Protein 7LDG (pdb70)

B-factor: mean 96.72, std 30.03, range [43.51, 181.04]

InterPro domains:
  IPR011989 Armadillo-like helical [G3DSA:1.25.10.10] (91-333)
  IPR016024 Armadillo-type fold [SSF48371] (160-329)
  IPR039584 Heat shock factor 2-binding protein [PTHR15434] (1-333)

Radius of gyration: 28.01 Å; Cα contacts (8 Å, |Δi|>4): 569; chains: 4; bounding box: 86×54×86 Å

GO terms:
  GO:0005694 chromosome (C, IDA)
  GO:0005515 protein binding (F, IPI)
  GO:0006366 transcription by RNA polymerase II (P, TAS)
  GO:0007283 spermatogenesis (P, TAS)
  GO:0005654 nucleoplasm (C, IDA)
  GO:0005829 cytosol (C, HDA)

Solvent-accessible surface area: 25401 Å² total

Structure (mmCIF, N/CA/C/O backbone):
data_7LDG
#
_entry.id   7LDG
#
_cell.length_a   179.889
_cell.length_b   179.889
_cell.length_c   179.186
_cell.angle_alpha   90.000
_cell.angle_beta   90.000
_cell.angle_gamma   120.000
#
_symmetry.space_group_name_H-M   'H 3 2'
#
loop_
_entity.id
_entity.type
_entity.pdbx_description
1 polymer 'Heat shock factor 2-binding protein'
2 polymer 'Breast cancer type 2 susceptibility protein'
3 water water
#
loop_
_atom_site.group_PDB
_atom_site.id
_atom_site.type_symbol
_atom_site.label_atom_id
_atom_site.label_alt_id
_atom_site.label_comp_id
_atom_site.label_asym_id
_atom_site.label_entity_id
_atom_site.label_seq_id
_atom_site.pdbx_PDB_ins_code
_atom_site.Cartn_x
_atom_site.Cartn_y
_atom_site.Cartn_z
_atom_site.occupancy
_atom_site.B_iso_or_equiv
_atom_site.auth_seq_id
_atom_site.auth_comp_id
_atom_site.auth_asym_id
_atom_site.auth_atom_id
_atom_site.pdbx_PDB_model_num
ATOM 1 N N . GLN A 1 24 ? 24.73700 134.33800 100.47300 1.000 149.40000 105 GLN A N 1
ATOM 2 C CA . GLN A 1 24 ? 26.05600 133.77400 100.77000 1.000 159.74000 105 GLN A CA 1
ATOM 3 C C . GLN A 1 24 ? 26.79000 133.42600 99.47900 1.000 162.47000 105 GLN A C 1
ATOM 4 O O . GLN A 1 24 ? 27.98100 133.70300 99.33900 1.000 163.90000 105 GLN A O 1
ATOM 10 N N . LEU A 1 25 ? 26.06100 132.79200 98.55300 1.000 161.87000 106 LEU A N 1
ATOM 11 C CA . LEU A 1 25 ? 26.61200 132.49300 97.23400 1.000 157.72000 106 LEU A CA 1
ATOM 12 C C . LEU A 1 25 ? 27.25900 133.72600 96.61700 1.000 159.96000 106 LEU A C 1
ATOM 13 O O . LEU A 1 25 ? 28.40600 133.67900 96.16400 1.000 165.46000 106 LEU A O 1
ATOM 18 N N . ASN A 1 26 ? 26.53600 134.84800 96.59900 1.000 164.28000 107 ASN A N 1
ATOM 19 C CA . ASN A 1 26 ? 27.06100 136.04900 95.95900 1.000 161.69000 107 ASN A CA 1
ATOM 20 C C . ASN A 1 26 ? 28.30500 136.55200 96.67500 1.000 160.44000 107 ASN A C 1
ATOM 21 O O . ASN A 1 26 ? 29.25400 137.00700 96.02800 1.000 158.87000 107 ASN A O 1
ATOM 26 N N . GLU A 1 27 ? 28.32800 136.46200 98.00900 1.000 163.91000 108 GLU A N 1
ATOM 27 C CA . GLU A 1 27 ? 29.51200 136.87900 98.75500 1.000 163.44000 108 GLU A CA 1
ATOM 28 C C . GLU A 1 27 ? 30.71000 135.99000 98.43700 1.000 163.92000 108 GLU A C 1
ATOM 29 O O . GLU A 1 27 ? 31.84700 136.47200 98.36400 1.000 157.32000 108 GLU A O 1
ATOM 35 N N . ALA A 1 28 ? 30.47600 134.69000 98.24200 1.000 166.83000 109 ALA A N 1
ATOM 36 C CA . ALA A 1 28 ? 31.56900 133.79200 97.88700 1.000 150.68000 109 ALA A CA 1
ATOM 37 C C . ALA A 1 28 ? 32.12400 134.12500 96.50800 1.000 147.72000 109 ALA A C 1
ATOM 38 O O . ALA A 1 28 ? 33.34200 134.24000 96.33000 1.000 152.91000 109 ALA A O 1
ATOM 40 N N . LYS A 1 29 ? 31.24300 134.29100 95.51800 1.000 151.41000 110 LYS A N 1
ATOM 41 C CA . LYS A 1 29 ? 31.70100 134.66100 94.18300 1.000 143.30000 110 LYS A CA 1
ATOM 42 C C . LYS A 1 29 ? 32.41500 136.00600 94.19900 1.000 147.89000 110 LYS A C 1
ATOM 43 O O . LYS A 1 29 ? 33.36800 136.21700 93.44300 1.000 139.44000 110 LYS A O 1
ATOM 49 N N . GLN A 1 30 ? 31.96800 136.92900 95.05600 1.000 160.52000 111 GLN A N 1
ATOM 50 C CA . GLN A 1 30 ? 32.51200 138.28400 95.04400 1.000 153.70000 111 GLN A CA 1
ATOM 51 C C . GLN A 1 30 ? 33.99300 138.29200 95.40100 1.000 152.56000 111 GLN A C 1
ATOM 52 O O . GLN A 1 30 ? 34.81400 138.86200 94.67200 1.000 148.98000 111 GLN A O 1
ATOM 58 N N . GLN A 1 31 ? 34.36000 137.65800 96.51600 1.000 145.01000 112 GLN A N 1
ATOM 59 C CA . GLN A 1 31 ? 35.76200 137.63500 96.91100 1.000 155.85000 112 GLN A CA 1
ATOM 60 C C . GLN A 1 31 ? 36.57200 136.57500 96.17100 1.000 146.08000 112 GLN A C 1
ATOM 61 O O . GLN A 1 31 ? 37.80500 136.60200 96.25000 1.000 140.54000 112 GLN A O 1
ATOM 67 N N . LEU A 1 32 ? 35.91900 135.66200 95.44400 1.000 139.32000 113 LEU A N 1
ATOM 68 C CA . LEU A 1 32 ? 36.64000 134.84100 94.47500 1.000 129.61000 113 LEU A CA 1
ATOM 69 C C . LEU A 1 32 ? 37.20700 135.71400 93.36400 1.000 134.18000 113 LEU A C 1
ATOM 70 O O . LEU A 1 32 ? 38.37700 135.57900 92.98400 1.000 146.77000 113 LEU A O 1
ATOM 75 N N . LEU A 1 33 ? 36.38400 136.62300 92.83200 1.000 137.06000 114 LEU A N 1
ATOM 76 C CA . LEU A 1 33 ? 36.87900 137.60900 91.87700 1.000 135.03000 114 LEU A CA 1
ATOM 77 C C . LEU A 1 33 ? 37.94300 138.49500 92.50900 1.000 126.72000 114 LEU A C 1
ATOM 78 O O . LEU A 1 33 ? 38.93500 138.85200 91.85800 1.000 122.33000 114 LEU A O 1
ATOM 83 N N . GLN A 1 34 ? 37.75000 138.86500 93.77800 1.000 138.61000 115 GLN A N 1
ATOM 84 C CA . GLN A 1 34 ? 38.71300 139.72400 94.45700 1.000 141.26000 115 GLN A CA 1
ATOM 85 C C . GLN A 1 34 ? 40.03500 139.00300 94.69500 1.000 139.35000 115 GLN A C 1
ATOM 86 O O . GLN A 1 34 ? 41.09400 139.64000 94.70300 1.000 134.35000 115 GLN A O 1
ATOM 92 N N . GLN A 1 35 ? 40.00100 137.68000 94.88700 1.000 138.25000 116 GLN A N 1
ATOM 93 C CA . GLN A 1 35 ? 41.24500 136.93400 95.04400 1.000 125.19000 116 GLN A CA 1
ATOM 94 C C . GLN A 1 35 ? 41.98900 136.80400 93.72400 1.000 118.82000 116 GLN A C 1
ATOM 95 O O . GLN A 1 35 ? 43.22300 136.83700 93.70700 1.000 115.38000 116 GLN A O 1
ATOM 101 N N . ALA A 1 36 ? 41.26300 136.65900 92.61400 1.000 109.60000 117 ALA A N 1
ATOM 102 C CA . ALA A 1 36 ? 41.91900 136.50100 91.32200 1.000 103.56000 117 ALA A CA 1
ATOM 103 C C . ALA A 1 36 ? 42.63700 137.77600 90.90200 1.000 102.81000 117 ALA A C 1
ATOM 104 O O . ALA A 1 36 ? 43.76800 137.72100 90.40500 1.000 131.91000 117 ALA A O 1
ATOM 106 N N . GLU A 1 37 ? 42.00100 138.93600 91.09600 1.000 112.40000 118 GLU A N 1
ATOM 107 C CA . GLU A 1 37 ? 42.61700 140.18400 90.65900 1.000 115.91000 118 GLU A CA 1
ATOM 108 C C . GLU A 1 37 ? 43.86500 140.50800 91.47000 1.000 106.98000 118 GLU A C 1
ATOM 109 O O . GLU A 1 37 ? 44.83100 141.05800 90.92600 1.000 98.44000 118 GLU A O 1
ATOM 115 N N . TYR A 1 38 ? 43.86800 140.18100 92.76400 1.000 102.11000 119 TYR A N 1
ATOM 116 C CA . TYR A 1 38 ? 45.09100 140.32100 93.54700 1.000 116.39000 119 TYR A CA 1
ATOM 117 C C . TYR A 1 38 ? 46.16600 139.36800 93.05000 1.000 112.14000 119 TYR A C 1
ATOM 118 O O . TYR A 1 38 ? 47.33600 139.75100 92.92400 1.000 104.85000 119 TYR A O 1
ATOM 127 N N . CYS A 1 39 ? 45.78300 138.12500 92.75200 1.000 104.70000 120 CYS A N 1
ATOM 128 C CA . CYS A 1 39 ? 46.75700 137.12500 92.33600 1.000 92.77000 120 CYS A CA 1
ATOM 129 C C . CYS A 1 39 ? 47.44000 137.53100 91.03600 1.000 93.47000 120 CYS A C 1
ATOM 130 O O . CYS A 1 39 ? 48.67300 137.51000 90.93600 1.000 90.61000 120 CYS A O 1
ATOM 133 N N . THR A 1 40 ? 46.65300 137.91600 90.02700 1.000 84.42000 121 THR A N 1
ATOM 134 C CA . THR A 1 40 ? 47.24900 138.35300 88.77000 1.000 92.58000 121 THR A CA 1
ATOM 135 C C . THR A 1 40 ? 48.04100 139.64200 88.94100 1.000 82.00000 121 THR A C 1
ATOM 136 O O . THR A 1 40 ? 49.00800 139.87200 88.20700 1.000 93.87000 121 THR A O 1
ATOM 140 N N . GLU A 1 41 ? 47.65700 140.49300 89.89500 1.000 95.08000 122 GLU A N 1
ATOM 141 C CA . GLU A 1 41 ? 48.42500 141.71000 90.14300 1.000 97.20000 122 GLU A CA 1
ATOM 142 C C . GLU A 1 41 ? 49.80300 141.38000 90.69900 1.000 89.63000 122 GLU A C 1
ATOM 143 O O . GLU A 1 41 ? 50.81900 141.89400 90.21700 1.000 83.97000 122 GLU A O 1
ATOM 157 N N . GLY A 1 43 ? 51.25200 138.42900 90.46400 1.000 76.82000 124 GLY A N 1
ATOM 158 C CA . GLY A 1 43 ? 51.92600 137.70400 89.40100 1.000 61.46000 124 GLY A CA 1
ATOM 159 C C . GLY A 1 43 ? 52.51300 138.62400 88.35000 1.000 69.99000 124 GLY A C 1
ATOM 160 O O . GLY A 1 43 ? 53.66200 138.45400 87.93600 1.000 79.54000 124 GLY A O 1
ATOM 161 N N . ALA A 1 44 ? 51.74200 139.62300 87.91900 1.000 68.42000 125 ALA A N 1
ATOM 162 C CA . ALA A 1 44 ? 52.24000 140.54000 86.90200 1.000 69.24000 125 ALA A CA 1
ATOM 163 C C . ALA A 1 44 ? 53.41100 141.36000 87.42800 1.000 81.65000 125 ALA A C 1
ATOM 164 O O . ALA A 1 44 ? 54.38500 141.59300 86.70500 1.000 80.48000 125 ALA A O 1
ATOM 166 N N . ALA A 1 45 ? 53.34400 141.79100 88.68700 1.000 77.60000 126 ALA A N 1
ATOM 167 C CA . ALA A 1 45 ? 54.40100 142.62700 89.24600 1.000 82.53000 126 ALA A CA 1
ATOM 168 C C . ALA A 1 45 ? 55.68400 141.82800 89.44300 1.000 77.80000 126 ALA A C 1
ATOM 169 O O . ALA A 1 45 ? 56.75100 142.20700 88.94700 1.000 68.02000 126 ALA A O 1
ATOM 171 N N . ALA A 1 46 ? 55.59500 140.71200 90.16700 1.000 63.06000 127 ALA A N 1
ATOM 172 C CA . ALA A 1 46 ? 56.78200 139.91700 90.47000 1.000 65.73000 127 ALA A CA 1
ATOM 173 C C . ALA A 1 46 ? 57.45000 139.41300 89.19700 1.000 72.38000 127 ALA A C 1
ATOM 174 O O . ALA A 1 46 ? 58.66700 139.54000 89.03000 1.000 73.94000 127 ALA A O 1
ATOM 176 N N . CYS A 1 47 ? 56.66400 138.85800 88.27200 1.000 62.46000 128 CYS A N 1
ATOM 177 C CA . CYS A 1 47 ? 57.25100 138.22600 87.09600 1.000 62.01000 128 CYS A CA 1
ATOM 178 C C . CYS A 1 47 ? 57.76800 139.24900 86.09300 1.000 67.34000 128 CYS A C 1
ATOM 179 O O . CYS A 1 47 ? 58.70900 138.95200 85.34800 1.000 66.68000 128 CYS A O 1
ATOM 182 N N . THR A 1 48 ? 57.18500 140.45100 86.05300 1.000 64.47000 129 THR A N 1
ATOM 183 C CA . THR A 1 48 ? 57.74700 141.48600 85.18900 1.000 61.43000 129 THR A CA 1
ATOM 184 C C . THR A 1 48 ? 59.12800 141.90500 85.67600 1.000 66.85000 129 THR A C 1
ATOM 185 O O . THR A 1 48 ? 60.05700 142.06400 84.87400 1.000 67.14000 129 THR A O 1
ATOM 189 N N . LEU A 1 49 ? 59.28600 142.07700 86.99100 1.000 60.38000 130 LEU A N 1
ATOM 190 C CA . LEU A 1 49 ? 60.61100 142.33900 87.54300 1.000 72.72000 130 LEU A CA 1
ATOM 191 C C . LEU A 1 49 ? 61.58200 141.22600 87.16900 1.000 71.28000 130 LEU A C 1
ATOM 192 O O . LEU A 1 49 ? 62.72000 141.49200 86.76000 1.000 64.79000 130 LEU A O 1
ATOM 197 N N . LEU A 1 50 ? 61.13700 139.97200 87.28100 1.000 65.83000 131 LEU A N 1
ATOM 198 C CA . LEU A 1 50 ? 61.98000 138.84300 86.90000 1.000 65.16000 131 LEU A CA 1
ATOM 199 C C . LEU A 1 50 ? 62.30200 138.87200 85.41300 1.000 68.22000 131 LEU A C 1
ATOM 200 O O . LEU A 1 50 ? 63.46000 138.68800 85.01700 1.000 62.43000 131 LEU A O 1
ATOM 205 N N . TRP A 1 51 ? 61.28900 139.10400 84.57300 1.000 65.67000 132 TRP A N 1
ATOM 206 C CA . TRP A 1 51 ? 61.53600 139.21300 83.14000 1.000 62.43000 132 TRP A CA 1
ATOM 207 C C . TRP A 1 51 ? 62.52300 140.33200 82.84600 1.000 60.80000 132 TRP A C 1
ATOM 208 O O . TRP A 1 51 ? 63.41600 140.17500 82.00600 1.000 61.22000 132 TRP A O 1
ATOM 219 N N . GLY A 1 52 ? 62.39900 141.45700 83.55400 1.000 60.42000 133 GLY A N 1
ATOM 220 C CA . GLY A 1 52 ? 63.31900 142.56300 83.33800 1.000 62.25000 133 GLY A CA 1
ATOM 221 C C . GLY A 1 52 ? 64.77300 142.18700 83.55500 1.000 61.08000 133 GLY A C 1
ATOM 222 O O . GLY A 1 52 ? 65.64100 142.54800 82.75800 1.000 72.91000 133 GLY A O 1
ATOM 223 N N . VAL A 1 53 ? 65.06100 141.44200 84.62700 1.000 64.45000 134 VAL A N 1
ATOM 224 C CA . VAL A 1 53 ? 66.44900 141.11100 84.94900 1.000 68.43000 134 VAL A CA 1
ATOM 225 C C . VAL A 1 53 ? 66.92500 139.80900 84.31600 1.000 69.54000 134 VAL A C 1
ATOM 226 O O . VAL A 1 53 ? 68.13200 139.52300 84.34900 1.000 68.88000 134 VAL A O 1
ATOM 230 N N . SER A 1 54 ? 66.02900 139.01700 83.72100 1.000 60.48000 135 SER A N 1
ATOM 231 C CA . SER A 1 54 ? 66.42700 137.72200 83.17300 1.000 67.52000 135 SER A CA 1
ATOM 232 C C . SER A 1 54 ? 67.29300 137.84300 81.92500 1.000 64.34000 135 SER A C 1
ATOM 233 O O . SER A 1 54 ? 67.82400 136.82700 81.46100 1.000 73.59000 135 SER A O 1
ATOM 236 N N . SER A 1 55 ? 67.45600 139.04800 81.37500 1.000 59.70000 136 SER A N 1
ATOM 237 C CA . SER A 1 55 ? 68.38200 139.24300 80.26400 1.000 53.50000 136 SER A CA 1
ATOM 238 C C . SER A 1 55 ? 69.83700 139.05700 80.67100 1.000 58.07000 136 SER A C 1
ATOM 239 O O . SER A 1 55 ? 70.70200 138.98100 79.79100 1.000 63.35000 136 SER A O 1
ATOM 242 N N . SER A 1 56 ? 70.12400 138.98200 81.96900 1.000 67.36000 137 SER A N 1
ATOM 243 C CA . SER A 1 56 ? 71.48200 138.80500 82.46500 1.000 64.48000 137 SER A CA 1
ATOM 244 C C . SER A 1 56 ? 71.82400 137.32400 82.56900 1.000 65.53000 137 SER A C 1
ATOM 245 O O . SER A 1 56 ? 71.06300 136.54300 83.14900 1.000 59.06000 137 SER A O 1
ATOM 248 N N . GLU A 1 57 ? 72.98200 136.94500 82.02800 1.000 67.76000 138 GLU A N 1
ATOM 249 C CA . GLU A 1 57 ? 73.43200 135.56300 82.16500 1.000 60.91000 138 GLU A CA 1
ATOM 250 C C . GLU A 1 57 ? 73.56200 135.16700 83.63000 1.000 75.35000 138 GLU A C 1
ATOM 251 O O . GLU A 1 57 ? 73.17000 134.06000 84.01900 1.000 80.73000 138 GLU A O 1
ATOM 257 N N . GLU A 1 58 ? 74.09800 136.06300 84.46200 1.000 78.03000 139 GLU A N 1
ATOM 258 C CA . GLU A 1 58 ? 74.26800 135.73800 85.87400 1.000 71.22000 139 GLU A CA 1
ATOM 259 C C . GLU A 1 58 ? 72.93000 135.59100 86.57800 1.000 65.61000 139 GLU A C 1
ATOM 260 O O . GLU A 1 58 ? 72.80500 134.78000 87.50100 1.000 77.41000 139 GLU A O 1
ATOM 266 N N . VAL A 1 59 ? 71.91500 136.34100 86.15000 1.000 65.97000 140 VAL A N 1
ATOM 267 C CA . VAL A 1 59 ? 70.59200 136.17500 86.74200 1.000 65.09000 140 VAL A CA 1
ATOM 268 C C . VAL A 1 59 ? 70.00100 134.82300 86.35600 1.000 71.52000 140 VAL A C 1
ATOM 269 O O . VAL A 1 59 ? 69.38600 134.13700 87.18400 1.000 62.49000 140 VAL A O 1
ATOM 273 N N . VAL A 1 60 ? 70.18700 134.41300 85.10000 1.000 69.96000 141 VAL A N 1
ATOM 274 C CA . VAL A 1 60 ? 69.67000 133.12100 84.65400 1.000 65.86000 141 VAL A CA 1
ATOM 275 C C . VAL A 1 60 ? 70.32500 131.99800 85.44400 1.000 71.27000 141 VAL A C 1
ATOM 276 O O . VAL A 1 60 ? 69.64600 131.12000 85.98700 1.000 65.02000 141 VAL A O 1
ATOM 280 N N . LYS A 1 61 ? 71.65700 132.01800 85.52800 1.000 65.57000 142 LYS A N 1
ATOM 281 C CA . LYS A 1 61 ? 72.37900 131.01700 86.30800 1.000 63.56000 142 LYS A CA 1
ATOM 282 C C . LYS A 1 61 ? 71.88100 130.98100 87.74500 1.000 70.09000 142 LYS A C 1
ATOM 283 O O . LYS A 1 61 ? 71.64600 129.90700 88.31100 1.000 75.44000 142 LYS A O 1
ATOM 289 N N . ALA A 1 62 ? 71.69100 132.15600 88.34600 1.000 70.80000 143 ALA A N 1
ATOM 290 C CA . ALA A 1 62 ? 71.15800 132.21500 89.70200 1.000 64.69000 143 ALA A CA 1
ATOM 291 C C . ALA A 1 62 ? 69.76700 131.59500 89.78100 1.000 67.32000 143 ALA A C 1
ATOM 292 O O . ALA A 1 62 ? 69.45800 130.87200 90.73500 1.000 87.31000 143 ALA A O 1
ATOM 294 N N . ILE A 1 63 ? 68.91400 131.86300 88.79000 1.000 75.07000 144 ILE A N 1
ATOM 295 C CA . ILE A 1 63 ? 67.56300 131.30200 88.80000 1.000 72.75000 144 ILE A CA 1
ATOM 296 C C . ILE A 1 63 ? 67.61700 129.78100 88.75300 1.000 79.56000 144 ILE A C 1
ATOM 297 O O . ILE A 1 63 ? 66.93700 129.09400 89.52300 1.000 75.92000 144 ILE A O 1
ATOM 302 N N . LEU A 1 64 ? 68.42800 129.23300 87.84700 1.000 74.37000 145 LEU A N 1
ATOM 303 C CA . LEU A 1 64 ? 68.54200 127.78400 87.72400 1.000 80.12000 145 LEU A CA 1
ATOM 304 C C . LEU A 1 64 ? 69.02900 127.13200 89.01000 1.000 91.87000 145 LEU A C 1
ATOM 305 O O . LEU A 1 64 ? 68.78900 125.93600 89.21500 1.000 88.07000 145 LEU A O 1
ATOM 310 N N . GLY A 1 65 ? 69.69100 127.89100 89.88100 1.000 90.64000 146 GLY A N 1
ATOM 311 C CA . GLY A 1 65 ? 70.16600 127.37300 91.14600 1.000 86.60000 146 GLY A CA 1
ATOM 312 C C . GLY A 1 65 ? 69.07000 126.84800 92.05000 1.000 109.65000 146 GLY A C 1
ATOM 313 O O . GLY A 1 65 ? 68.19500 127.59900 92.49400 1.000 105.38000 146 GLY A O 1
ATOM 314 N N . GLY A 1 66 ? 69.11400 125.54700 92.32000 1.000 128.88000 147 GLY A N 1
ATOM 315 C CA . GLY A 1 66 ? 68.21800 124.91500 93.26800 1.000 130.30000 147 GLY A CA 1
ATOM 316 C C . GLY A 1 66 ? 67.06800 124.20100 92.59300 1.000 132.84000 147 GLY A C 1
ATOM 317 O O . GLY A 1 66 ? 66.95700 124.13500 91.36600 1.000 121.65000 147 GLY A O 1
ATOM 318 N N . ASP A 1 67 ? 66.20200 123.63900 93.43500 1.000 138.75000 148 ASP A N 1
ATOM 319 C CA . ASP A 1 67 ? 64.94200 123.07500 92.97400 1.000 130.47000 148 ASP A CA 1
ATOM 320 C C . ASP A 1 67 ? 63.87400 124.13700 92.77300 1.000 125.31000 148 ASP A C 1
ATOM 321 O O . ASP A 1 67 ? 62.81100 123.83000 92.22400 1.000 113.04000 148 ASP A O 1
ATOM 326 N N . LYS A 1 68 ? 64.12900 125.36700 93.22600 1.000 122.12000 149 LYS A N 1
ATOM 327 C CA . LYS A 1 68 ? 63.15900 126.44100 93.05600 1.000 116.26000 149 LYS A CA 1
ATOM 328 C C . LYS A 1 68 ? 62.94000 126.76800 91.58800 1.000 102.90000 149 LYS A C 1
ATOM 329 O O . LYS A 1 68 ? 61.85700 127.22500 91.20800 1.000 94.79000 149 LYS A O 1
ATOM 335 N N . ALA A 1 69 ? 63.95300 126.54300 90.75200 1.000 85.36000 150 ALA A N 1
ATOM 336 C CA . ALA A 1 69 ? 63.76000 126.64300 89.31200 1.000 80.02000 150 ALA A CA 1
ATOM 337 C C . ALA A 1 69 ? 62.70300 125.65200 88.83300 1.000 90.33000 150 ALA A C 1
ATOM 338 O O . ALA A 1 69 ? 61.82300 126.00000 88.03800 1.000 85.41000 150 ALA A O 1
ATOM 340 N N . LEU A 1 70 ? 62.77000 124.40900 89.31900 1.000 88.82000 151 LEU A N 1
ATOM 341 C CA . LEU A 1 70 ? 61.82000 123.38200 88.89800 1.000 80.36000 151 LEU A CA 1
ATOM 342 C C . LEU A 1 70 ? 60.38800 123.77100 89.24000 1.000 86.27000 151 LEU A C 1
ATOM 343 O O . LEU A 1 70 ? 59.49600 123.71100 88.38700 1.000 81.50000 151 LEU A O 1
ATOM 348 N N . LYS A 1 71 ? 60.14500 124.15100 90.49800 1.000 84.93000 152 LYS A N 1
ATOM 349 C CA . LYS A 1 71 ? 58.79100 124.50600 90.90900 1.000 88.04000 152 LYS A CA 1
ATOM 350 C C . LYS A 1 71 ? 58.28600 125.73300 90.16100 1.000 98.73000 152 LYS A C 1
ATOM 351 O O . LYS A 1 71 ? 57.09400 125.82000 89.84300 1.000 88.70000 152 LYS A O 1
ATOM 357 N N . PHE A 1 72 ? 59.17600 126.68100 89.85800 1.000 83.31000 153 PHE A N 1
ATOM 358 C CA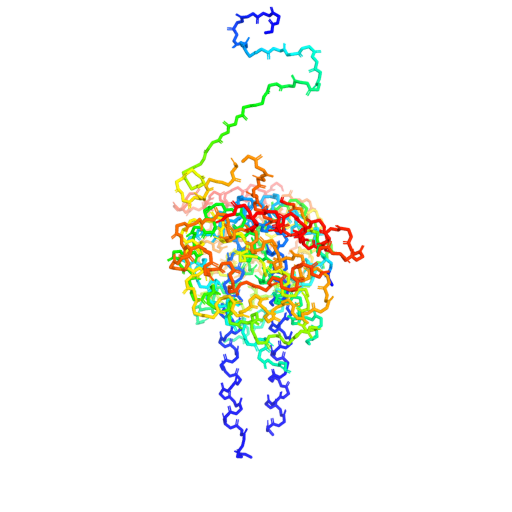 . PHE A 1 72 ? 58.76000 127.87900 89.13800 1.000 79.36000 153 PHE A CA 1
ATOM 359 C C . PHE A 1 72 ? 58.33000 127.54800 87.71300 1.000 82.42000 153 PHE A C 1
ATOM 360 O O . PHE A 1 72 ? 57.24300 127.94000 87.27600 1.000 68.46000 153 PHE A O 1
ATOM 368 N N . PHE A 1 73 ? 59.17500 126.83000 86.96700 1.000 72.05000 154 PHE A N 1
ATOM 369 C CA . PHE A 1 73 ? 58.82300 126.48000 85.59300 1.000 73.96000 154 PHE A CA 1
ATOM 370 C C . PHE A 1 73 ? 57.61400 125.55200 85.53300 1.000 72.01000 154 PHE A C 1
ATOM 371 O O . PHE A 1 73 ? 56.87300 125.56700 84.54500 1.000 75.84000 154 PHE A O 1
ATOM 379 N N . SER A 1 74 ? 57.39800 124.74400 86.57100 1.000 81.34000 155 SER A N 1
ATOM 380 C CA . SER A 1 74 ? 56.19800 123.91600 86.61900 1.000 74.58000 155 SER A CA 1
ATOM 381 C C . SER A 1 74 ? 54.94700 124.77800 86.71600 1.000 78.47000 155 SER A C 1
ATOM 382 O O . SER A 1 74 ? 54.01400 124.63900 85.91500 1.000 95.01000 155 SER A O 1
ATOM 385 N N . ILE A 1 75 ? 54.90800 125.67500 87.70400 1.000 73.14000 156 ILE A N 1
ATOM 386 C CA . ILE A 1 75 ? 53.76300 126.55700 87.86700 1.000 81.64000 156 ILE A CA 1
ATOM 387 C C . ILE A 1 75 ? 53.65900 127.56000 86.72300 1.000 84.61000 156 ILE A C 1
ATOM 388 O O . ILE A 1 75 ? 52.56700 128.07700 86.45300 1.000 76.60000 156 ILE A O 1
ATOM 393 N N . THR A 1 76 ? 54.76600 127.83400 86.02700 1.000 76.76000 157 THR A N 1
ATOM 394 C CA . THR A 1 76 ? 54.71800 128.72500 84.87000 1.000 79.31000 157 THR A CA 1
ATOM 395 C C . THR A 1 76 ? 53.87100 128.13000 83.75300 1.000 75.75000 157 THR A C 1
ATOM 396 O O . THR A 1 76 ? 52.99700 128.80300 83.19300 1.000 79.87000 157 THR A O 1
ATOM 400 N N . GLY A 1 77 ? 54.11900 126.86500 83.41500 1.000 76.74000 158 GLY A N 1
ATOM 401 C CA . GLY A 1 77 ? 53.34200 126.23200 82.36400 1.000 70.84000 158 GLY A CA 1
ATOM 402 C C . GLY A 1 77 ? 51.87000 126.14000 82.71000 1.000 71.63000 158 GLY A C 1
ATOM 403 O O . GLY A 1 77 ? 51.00800 126.32000 81.84600 1.000 76.76000 158 GLY A O 1
ATOM 404 N N . GLN A 1 78 ? 51.56200 125.87300 83.98000 1.000 70.53000 159 GLN A N 1
ATOM 405 C CA . GLN A 1 78 ? 50.16400 125.78200 84.39100 1.000 85.70000 159 GLN A CA 1
ATOM 406 C C . GLN A 1 78 ? 49.44600 127.10800 84.18900 1.000 87.34000 159 GLN A C 1
ATOM 407 O O . GLN A 1 78 ? 48.29500 127.13400 83.74100 1.000 91.52000 159 GLN A O 1
ATOM 413 N N . THR A 1 79 ? 50.11500 128.22200 84.49900 1.000 86.84000 160 THR A N 1
ATOM 414 C CA . THR A 1 79 ? 49.46300 129.52700 84.43900 1.000 79.52000 160 THR A CA 1
ATOM 415 C C . THR A 1 79 ? 49.20200 129.94600 83.00200 1.000 80.91000 160 THR A C 1
ATOM 416 O O . THR A 1 79 ? 48.10800 130.41700 82.67200 1.000 80.55000 160 THR A O 1
ATOM 428 N N . GLU A 1 81 ? 48.87700 127.99200 80.48000 1.000 87.82000 162 GLU A N 1
ATOM 429 C CA . GLU A 1 81 ? 47.78800 127.12000 80.05600 1.000 76.63000 162 GLU A CA 1
ATOM 430 C C . GLU A 1 81 ? 46.45600 127.59000 80.62500 1.000 84.64000 162 GLU A C 1
ATOM 431 O O . GLU A 1 81 ? 45.46600 127.71800 79.89500 1.000 92.18000 162 GLU A O 1
ATOM 437 N N . SER A 1 82 ? 46.41700 127.86700 81.93000 1.000 84.20000 163 SER A N 1
ATOM 438 C CA . SER A 1 82 ? 45.17000 128.28400 82.56400 1.000 79.45000 163 SER A CA 1
ATOM 439 C C . SER A 1 82 ? 44.64000 129.58000 81.96300 1.000 82.49000 163 SER A C 1
ATOM 440 O O . SER A 1 82 ? 43.42400 129.75800 81.82800 1.000 90.37000 163 SER A O 1
ATOM 443 N N . PHE A 1 83 ? 45.53300 130.49600 81.59000 1.000 87.72000 164 PHE A N 1
ATOM 444 C CA . PHE A 1 83 ? 45.08200 131.77000 81.04600 1.000 82.03000 164 PHE A CA 1
ATOM 445 C C . PHE A 1 83 ? 44.64900 131.63800 79.59200 1.000 88.60000 164 PHE A C 1
ATOM 446 O O . PHE A 1 83 ? 43.63800 132.22300 79.19300 1.000 89.51000 164 PHE A O 1
ATOM 454 N N . VAL A 1 84 ? 45.38900 130.87100 78.78700 1.000 92.19000 165 VAL A N 1
ATOM 455 C CA . VAL A 1 84 ? 45.00000 130.67500 77.39100 1.000 85.70000 165 VAL A CA 1
ATOM 456 C C . VAL A 1 84 ? 43.64500 129.98500 77.30300 1.000 89.71000 165 VAL A C 1
ATOM 457 O O . VAL A 1 84 ? 42.82800 130.29700 76.42600 1.000 87.55000 165 VAL A O 1
ATOM 461 N N . LYS A 1 85 ? 43.37400 129.05200 78.22000 1.000 86.33000 166 LYS A N 1
ATOM 462 C CA . LYS A 1 85 ? 42.09600 128.34900 78.19200 1.000 90.17000 166 LYS A CA 1
ATOM 463 C C . LYS A 1 85 ? 40.92900 129.29900 78.45300 1.000 89.54000 166 LYS A C 1
ATOM 464 O O . LYS A 1 85 ? 39.81100 129.05600 77.98300 1.000 100.00000 166 LYS A O 1
ATOM 470 N N . SER A 1 86 ? 41.16700 130.39500 79.17900 1.000 95.12000 167 SER A N 1
ATOM 471 C CA . SER A 1 86 ? 40.09200 131.32300 79.52100 1.000 95.67000 167 SER A CA 1
ATOM 472 C C . SER A 1 86 ? 39.58500 132.12300 78.32700 1.000 95.20000 167 SER A C 1
ATOM 473 O O . SER A 1 86 ? 38.66100 132.92600 78.49100 1.000 112.56000 167 SER A O 1
ATOM 476 N N . LEU A 1 87 ? 40.14600 131.93000 77.14100 1.000 93.65000 168 LEU A N 1
ATOM 477 C CA . LEU A 1 87 ? 39.70600 132.66400 75.96100 1.000 98.85000 168 LEU A CA 1
ATOM 478 C C . LEU A 1 87 ? 38.60100 131.91200 75.22300 1.000 93.47000 168 LEU A C 1
ATOM 479 O O . LEU A 1 87 ? 37.93300 132.47000 74.35100 1.000 105.83000 168 LEU A O 1
ATOM 484 N N . LEU A 1 94 ? 42.07900 138.96200 77.22100 1.000 127.58000 175 LEU A N 1
ATOM 485 C CA . LEU A 1 94 ? 42.62400 139.07500 78.56900 1.000 130.46000 175 LEU A CA 1
ATOM 486 C C . LEU A 1 94 ? 42.91700 140.53000 78.92300 1.000 136.11000 175 LEU A C 1
ATOM 487 O O . LEU A 1 94 ? 43.39000 141.29400 78.08000 1.000 125.83000 175 LEU A O 1
ATOM 492 N N . ASP A 1 95 ? 42.64300 140.90300 80.17400 1.000 147.34000 176 ASP A N 1
ATOM 493 C CA . ASP A 1 95 ? 42.90700 142.26000 80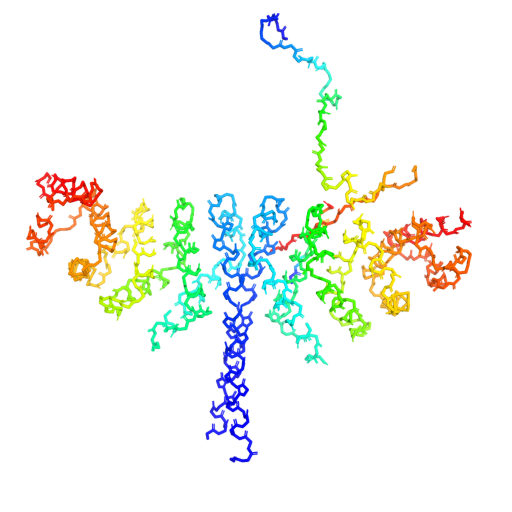.62800 1.000 135.87000 176 ASP A CA 1
ATOM 494 C C . ASP A 1 95 ? 44.41100 142.53700 80.61200 1.000 125.38000 176 ASP A C 1
ATOM 495 O O . ASP A 1 95 ? 45.23700 141.63900 80.43500 1.000 132.49000 176 ASP A O 1
ATOM 500 N N . SER A 1 96 ? 44.76400 143.80900 80.81100 1.000 115.53000 177 SER A N 1
ATOM 501 C CA . SER A 1 96 ? 46.16900 144.19900 80.76800 1.000 122.13000 177 SER A CA 1
ATOM 502 C C . SER A 1 96 ? 46.97200 143.62000 81.92800 1.000 110.79000 177 SER A C 1
ATOM 503 O O . SER A 1 96 ? 48.20400 143.57500 81.84900 1.000 107.88000 177 SER A O 1
ATOM 506 N N . ASP A 1 97 ? 46.30800 143.16800 82.99100 1.000 103.89000 178 ASP A N 1
ATOM 507 C CA . ASP A 1 97 ? 47.00600 142.52400 84.09900 1.000 107.79000 178 ASP A CA 1
ATOM 508 C C . ASP A 1 97 ? 47.38400 141.08500 83.75600 1.000 108.27000 178 ASP A C 1
ATOM 509 O O . ASP A 1 97 ? 48.56800 140.73400 83.73500 1.000 95.52000 178 ASP A O 1
ATOM 514 N N . GLU A 1 98 ? 46.38400 140.23800 83.48800 1.000 109.01000 179 GLU A N 1
ATOM 515 C CA . GLU A 1 98 ? 46.65800 138.84500 83.14200 1.000 95.77000 179 GLU A CA 1
ATOM 516 C C . GLU A 1 98 ? 47.56600 138.74300 81.92400 1.000 94.54000 179 GLU A C 1
ATOM 517 O O . GLU A 1 98 ? 48.43300 137.86400 81.85900 1.000 89.77000 179 GLU A O 1
ATOM 523 N N . SER A 1 99 ? 47.37300 139.62300 80.94100 1.000 85.77000 180 SER A N 1
ATOM 524 C CA . SER A 1 99 ? 48.17700 139.54700 79.72700 1.000 97.78000 180 SER A CA 1
ATOM 525 C C . SER A 1 99 ? 49.63500 139.87800 80.01600 1.000 92.63000 180 SER A C 1
ATOM 526 O O . SER A 1 99 ? 50.54100 139.22000 79.49500 1.000 102.10000 180 SER A O 1
ATOM 529 N N . GLN A 1 100 ? 49.88300 140.88500 80.85500 1.000 93.62000 181 GLN A N 1
ATOM 530 C CA . GLN A 1 100 ? 51.25600 141.19000 81.24300 1.000 100.07000 181 GLN A CA 1
ATOM 531 C C . GLN A 1 100 ? 51.87000 140.05100 82.04900 1.000 78.86000 181 GLN A C 1
ATOM 532 O O . GLN A 1 100 ? 53.07000 139.78500 81.93300 1.000 76.55000 181 GLN A O 1
ATOM 538 N N . PHE A 1 101 ? 51.05600 139.37300 82.86100 1.000 66.67000 182 PHE A N 1
ATOM 539 C CA . PHE A 1 101 ? 51.50400 138.19900 83.60500 1.000 67.39000 182 PHE A CA 1
ATOM 540 C C . PHE A 1 101 ? 52.03800 137.11300 82.66600 1.000 86.84000 182 PHE A C 1
ATOM 541 O O . PHE A 1 101 ? 53.16600 136.63600 82.83800 1.000 79.05000 182 PHE A O 1
ATOM 549 N N . VAL A 1 102 ? 51.24900 136.71200 81.66000 1.000 69.52000 183 VAL A N 1
ATOM 550 C CA . VAL A 1 102 ? 51.70300 135.62600 80.78900 1.000 73.90000 183 VAL A CA 1
ATOM 551 C C . VAL A 1 102 ? 52.83500 136.08800 79.88400 1.000 72.39000 183 VAL A C 1
ATOM 552 O O . VAL A 1 102 ? 53.72200 135.29400 79.54100 1.000 80.19000 183 VAL A O 1
ATOM 556 N N . PHE A 1 103 ? 52.83400 137.36000 79.47600 1.000 66.00000 184 PHE A N 1
ATOM 557 C CA . PHE A 1 103 ? 53.96500 137.87100 78.70800 1.000 77.50000 184 PHE A CA 1
ATOM 558 C C . PHE A 1 103 ? 55.25500 137.71200 79.49500 1.000 74.68000 184 PHE A C 1
ATOM 559 O O . PHE A 1 103 ? 56.27800 137.27900 78.95000 1.000 73.49000 184 PHE A O 1
ATOM 567 N N . ALA A 1 104 ? 55.21500 138.04000 80.79000 1.000 62.02000 185 ALA A N 1
ATOM 568 C CA . ALA A 1 104 ? 56.40400 137.92800 81.62800 1.000 76.55000 185 ALA A CA 1
ATOM 569 C C . ALA A 1 104 ? 56.86100 136.48000 81.73600 1.000 70.52000 185 ALA A C 1
ATOM 570 O O . ALA A 1 104 ? 58.05500 136.18600 81.61000 1.000 67.07000 185 ALA A O 1
ATOM 572 N N . LEU A 1 105 ? 55.91900 135.55900 81.96100 1.000 68.19000 186 LEU A N 1
ATOM 573 C CA . LEU A 1 105 ? 56.25600 134.14000 82.01700 1.000 64.72000 186 LEU A CA 1
ATOM 574 C C . LEU A 1 105 ? 56.90300 133.68000 80.71600 1.000 68.47000 186 LEU A C 1
ATOM 575 O O . LEU A 1 105 ? 57.95200 133.02600 80.72300 1.000 69.05000 186 LEU A O 1
ATOM 580 N N . ALA A 1 106 ? 56.30100 134.04000 79.58200 1.000 69.56000 187 ALA A N 1
ATOM 581 C CA . ALA A 1 106 ? 56.88400 133.68100 78.29500 1.000 57.46000 187 ALA A CA 1
ATOM 582 C C . ALA A 1 106 ? 58.22100 134.37500 78.06800 1.000 62.40000 187 ALA A C 1
ATOM 583 O O . ALA A 1 106 ? 59.10800 133.81600 77.41000 1.000 61.34000 187 ALA A O 1
ATOM 585 N N . GLY A 1 107 ? 58.39000 135.59000 78.59900 1.000 68.30000 188 GLY A N 1
ATOM 586 C CA . GLY A 1 107 ? 59.65300 136.28900 78.41900 1.000 58.13000 188 GLY A CA 1
ATOM 587 C C . GLY A 1 107 ? 60.77600 135.67300 79.23000 1.000 59.70000 188 GLY A C 1
ATOM 588 O O . GLY A 1 107 ? 61.91400 135.57200 78.75900 1.000 55.82000 188 GLY A O 1
ATOM 589 N N . ILE A 1 108 ? 60.47300 135.24600 80.45800 1.000 65.61000 189 ILE A N 1
ATOM 590 C CA . ILE A 1 108 ? 61.48100 134.58600 81.28500 1.000 62.33000 189 ILE A CA 1
ATOM 591 C C . ILE A 1 108 ? 61.97300 133.31100 80.60900 1.000 72.28000 189 ILE A C 1
ATOM 592 O O . ILE A 1 108 ? 63.18500 133.09000 80.47300 1.000 67.96000 189 ILE A O 1
ATOM 597 N N . VAL A 1 109 ? 61.03700 132.45800 80.16600 1.000 65.56000 190 VAL A N 1
ATOM 598 C CA . VAL A 1 109 ? 61.40300 131.20500 79.49900 1.000 60.11000 190 VAL A CA 1
ATOM 599 C C . VAL A 1 109 ? 62.31500 131.48200 78.31100 1.000 61.28000 190 VAL A C 1
ATOM 600 O O . VAL A 1 109 ? 63.33100 130.80500 78.10700 1.000 64.36000 190 VAL A O 1
ATOM 604 N N . THR A 1 110 ? 61.96600 132.49500 77.51600 1.000 55.57000 191 THR A N 1
ATOM 605 C CA . THR A 1 110 ? 62.79000 132.87000 76.36800 1.000 64.12000 191 THR A CA 1
ATOM 606 C C . THR A 1 110 ? 64.21300 133.21800 76.79100 1.000 57.59000 191 THR A C 1
ATOM 607 O O . THR A 1 110 ? 65.18500 132.76300 76.17600 1.000 67.38000 191 THR A O 1
ATOM 611 N N . ASN A 1 111 ? 64.35500 134.03600 77.84000 1.000 65.68000 192 ASN A N 1
ATOM 612 C CA . ASN A 1 111 ? 65.67800 134.52300 78.22900 1.000 67.17000 192 ASN A CA 1
ATOM 613 C C . ASN A 1 111 ? 66.50300 133.44100 78.91500 1.000 65.83000 192 ASN A C 1
ATOM 614 O O . ASN A 1 111 ? 67.72700 133.40300 78.75900 1.000 66.40000 192 ASN A O 1
ATOM 619 N N . VAL A 1 112 ? 65.85900 132.56400 79.68900 1.000 61.82000 193 VAL A N 1
ATOM 620 C CA . VAL A 1 112 ? 66.54500 131.36700 80.17200 1.000 69.77000 193 VAL A CA 1
ATOM 621 C C . VAL A 1 112 ? 67.08000 130.56600 78.99300 1.000 66.20000 193 VAL A C 1
ATOM 622 O O . VAL A 1 112 ? 68.25700 130.19100 78.94900 1.000 61.25000 193 VAL A O 1
ATOM 626 N N . ALA A 1 113 ? 66.21600 130.30800 78.01000 1.000 60.36000 194 ALA A N 1
ATOM 627 C CA . ALA A 1 113 ? 66.60400 129.50800 76.85700 1.000 63.54000 194 ALA A CA 1
ATOM 628 C C . ALA A 1 113 ? 67.69600 130.17300 76.03000 1.000 66.51000 194 ALA A C 1
ATOM 629 O O . ALA A 1 113 ? 68.39700 129.48200 75.27900 1.000 65.14000 194 ALA A O 1
ATOM 631 N N . ALA A 1 114 ? 67.86200 131.49400 76.14800 1.000 59.94000 195 ALA A N 1
ATOM 632 C CA . ALA A 1 114 ? 68.92200 132.17700 75.41400 1.000 67.86000 195 ALA A CA 1
ATOM 633 C C . ALA A 1 114 ? 70.31100 131.84900 75.95800 1.000 69.55000 195 ALA A C 1
ATOM 634 O O . ALA A 1 114 ? 71.30500 132.02900 75.24200 1.000 62.07000 195 ALA A O 1
ATOM 636 N N . ILE A 1 115 ? 70.40600 131.36800 77.19400 1.000 67.66000 196 ILE A N 1
ATOM 637 C CA . ILE A 1 115 ? 71.68200 130.97400 77.77700 1.000 68.22000 196 ILE A CA 1
ATOM 638 C C . ILE A 1 115 ? 71.85800 129.47700 77.56900 1.000 65.77000 196 ILE A C 1
ATOM 639 O O . ILE A 1 115 ? 70.91700 128.70200 77.77600 1.000 70.16000 196 ILE A O 1
ATOM 644 N N . ALA A 1 116 ? 73.06500 129.07100 77.16300 1.000 56.47000 197 ALA A N 1
ATOM 645 C CA . ALA A 1 116 ? 73.32400 127.67500 76.81200 1.000 60.37000 197 ALA A CA 1
ATOM 646 C C . ALA A 1 116 ? 72.90100 126.72300 77.92300 1.000 61.55000 197 ALA A C 1
ATOM 647 O O . ALA A 1 116 ? 72.22300 125.72000 77.67400 1.000 72.75000 197 ALA A O 1
ATOM 649 N N . CYS A 1 117 ? 73.29000 127.02100 79.16100 1.000 58.03000 198 CYS A N 1
ATOM 650 C CA . CYS A 1 117 ? 72.88800 126.16400 80.26900 1.000 68.82000 198 CYS A CA 1
ATOM 651 C C . CYS A 1 117 ? 71.40600 126.28700 80.57300 1.000 60.23000 198 CYS A C 1
ATOM 652 O O . CYS A 1 117 ? 70.83600 125.38200 81.19800 1.000 66.64000 198 CYS A O 1
ATOM 655 N N . GLY A 1 118 ? 70.77300 127.38500 80.15600 1.000 63.74000 199 GLY A N 1
ATOM 656 C CA . GLY A 1 118 ? 69.34200 127.51500 80.37400 1.000 67.75000 199 GLY A CA 1
ATOM 657 C C . GLY A 1 118 ? 68.53600 126.62000 79.44800 1.000 61.08000 199 GLY A C 1
ATOM 658 O O . GLY A 1 118 ? 67.61900 125.91600 79.88400 1.000 63.30000 199 GLY A O 1
ATOM 659 N N . ARG A 1 119 ? 68.86500 126.63200 78.15100 1.000 64.46000 200 ARG A N 1
ATOM 660 C CA . ARG A 1 119 ? 68.19700 125.73400 77.21000 1.000 70.11000 200 ARG A CA 1
ATOM 661 C C . ARG A 1 119 ? 68.52700 124.27500 77.52200 1.000 69.03000 200 ARG A C 1
ATOM 662 O O . ARG A 1 119 ? 67.67800 123.39000 77.36300 1.000 67.78000 200 ARG A O 1
ATOM 670 N N . GLU A 1 120 ? 69.74600 124.01000 78.00400 1.000 67.68000 201 GLU A N 1
ATOM 671 C CA . GLU A 1 120 ? 70.09400 122.66200 78.44700 1.000 62.79000 201 GLU A CA 1
ATOM 672 C C . GLU A 1 120 ? 69.27100 122.25300 79.66500 1.000 60.81000 201 GLU A C 1
ATOM 673 O O . GLU A 1 120 ? 68.84600 121.09700 79.77600 1.000 75.92000 201 GLU A O 1
ATOM 679 N N . PHE A 1 121 ? 69.02600 123.18900 80.58600 1.000 66.35000 202 PHE A N 1
ATOM 680 C CA . PHE A 1 121 ? 68.20300 122.87600 81.75000 1.000 52.93000 202 PHE A CA 1
ATOM 681 C C . PHE A 1 121 ? 66.75900 122.60700 81.35200 1.000 66.87000 202 PHE A C 1
ATOM 682 O O . PHE A 1 121 ? 66.11000 121.72300 81.92000 1.000 75.57000 202 PHE A O 1
ATOM 690 N N . LEU A 1 122 ? 66.23400 123.36900 80.39100 1.000 64.67000 203 LEU A N 1
ATOM 691 C CA . LEU A 1 122 ? 64.82200 123.25200 80.04800 1.000 63.77000 203 LEU A CA 1
ATOM 692 C C . LEU A 1 122 ? 64.52100 121.92000 79.36300 1.000 70.78000 203 LEU A C 1
ATOM 693 O O . LEU A 1 122 ? 63.46700 121.32200 79.60500 1.000 66.33000 203 LEU A O 1
ATOM 698 N N . VAL A 1 123 ? 65.43400 121.43100 78.51900 1.000 63.92000 204 VAL A N 1
ATOM 699 C CA . VAL A 1 123 ? 65.19800 120.15700 77.84300 1.000 66.27000 204 VAL A CA 1
ATOM 700 C C . VAL A 1 123 ? 65.45800 118.96300 78.75100 1.000 75.29000 204 VAL A C 1
ATOM 701 O O . VAL A 1 123 ? 64.91200 117.88100 78.50600 1.000 80.27000 204 VAL A O 1
ATOM 705 N N . ASN A 1 124 ? 66.28000 119.12000 79.78700 1.000 67.72000 205 ASN A N 1
ATOM 706 C CA . ASN A 1 124 ? 66.54500 118.01900 80.69900 1.000 73.60000 205 ASN A CA 1
ATOM 707 C C . ASN A 1 124 ? 65.56200 117.97200 81.85200 1.000 78.81000 205 ASN A C 1
ATOM 708 O O . ASN A 1 124 ? 65.27400 116.88600 82.36400 1.000 85.44000 205 ASN A O 1
ATOM 713 N N . SER A 1 125 ? 65.02900 119.12500 82.26100 1.000 74.84000 206 SER A N 1
ATOM 714 C CA . SER A 1 125 ? 64.24900 119.20900 83.48400 1.000 64.73000 206 SER A CA 1
ATOM 715 C C . SER A 1 125 ? 62.86300 119.81000 83.32000 1.000 77.37000 206 SER A C 1
ATOM 716 O O . SER A 1 125 ? 62.09800 119.79200 84.29000 1.000 75.26000 206 SER A O 1
ATOM 719 N N . SER A 1 126 ? 62.51100 120.34400 82.15000 1.000 73.70000 207 SER A N 1
ATOM 720 C CA . SER A 1 126 ? 61.22700 121.02600 81.98800 1.000 69.62000 207 SER A CA 1
ATOM 721 C C . SER A 1 126 ? 60.58700 120.68200 80.64900 1.000 71.15000 207 SER A C 1
ATOM 722 O O . SER A 1 126 ? 60.04000 121.55200 79.96000 1.000 74.09000 207 SER A O 1
ATOM 725 N N . ARG A 1 127 ? 60.62100 119.39900 80.27500 1.000 82.70000 208 ARG A N 1
ATOM 726 C CA . ARG A 1 127 ? 59.97800 118.99200 79.03000 1.000 66.63000 208 ARG A CA 1
ATOM 727 C C . ARG A 1 127 ? 58.46600 119.16000 79.10200 1.000 68.68000 208 ARG A C 1
ATOM 728 O O . ARG A 1 127 ? 57.81600 119.36200 78.07000 1.000 72.63000 208 ARG A O 1
ATOM 736 N N . VAL A 1 128 ? 57.89100 119.10400 80.30400 1.000 58.88000 209 VAL A N 1
ATOM 737 C CA . VAL A 1 128 ? 56.46100 119.36300 80.44700 1.000 62.90000 209 VAL A CA 1
ATOM 738 C C . VAL A 1 128 ? 56.13500 120.78100 80.00100 1.000 75.25000 209 VAL A C 1
ATOM 739 O O . VAL A 1 128 ? 55.14800 121.01500 79.29400 1.000 79.28000 209 VAL A O 1
ATOM 743 N N . LEU A 1 129 ? 56.96200 121.74800 80.40700 1.000 82.37000 210 LEU A N 1
ATOM 744 C CA . LEU A 1 129 ? 56.74800 123.13200 79.99500 1.000 67.30000 210 LEU A CA 1
ATOM 745 C C . LEU A 1 129 ? 56.91900 123.28800 78.49100 1.000 66.40000 210 LEU A C 1
ATOM 746 O O . LEU A 1 129 ? 56.15000 124.01000 77.84600 1.000 66.84000 210 LEU A O 1
ATOM 751 N N . LEU A 1 130 ? 57.91800 122.62000 77.91200 1.000 61.53000 211 LEU A N 1
ATOM 752 C CA . LEU A 1 130 ? 58.07700 122.67000 76.46300 1.000 61.91000 211 LEU A CA 1
ATOM 753 C C . LEU A 1 130 ? 56.84600 122.10900 75.76500 1.000 74.10000 211 LEU A C 1
ATOM 754 O O . LEU A 1 130 ? 56.40700 122.64400 74.74000 1.000 75.07000 211 LEU A O 1
ATOM 759 N N . ASP A 1 131 ? 56.26900 121.03500 76.31300 1.000 67.42000 212 ASP A N 1
ATOM 760 C CA . ASP A 1 131 ? 55.03000 120.49400 75.76500 1.000 64.84000 212 ASP A CA 1
ATOM 761 C C . ASP A 1 131 ? 53.90700 121.51500 75.84600 1.000 65.80000 212 ASP A C 1
ATOM 762 O O . ASP A 1 131 ? 53.19800 121.75500 74.86200 1.000 67.94000 212 ASP A O 1
ATOM 767 N N . THR A 1 132 ? 53.72700 122.12500 77.02200 1.000 65.14000 213 THR A N 1
ATOM 768 C CA . THR A 1 132 ? 52.69500 123.14400 77.19700 1.000 61.08000 213 THR A CA 1
ATOM 769 C C . THR A 1 132 ? 52.83900 124.26000 76.17300 1.000 70.15000 213 THR A C 1
ATOM 770 O O . THR A 1 132 ? 51.85100 124.68900 75.56600 1.000 71.15000 213 THR A O 1
ATOM 774 N N . ILE A 1 133 ? 54.06700 124.73400 75.95900 1.000 62.17000 214 ILE A N 1
ATOM 775 C CA . ILE A 1 133 ? 54.28900 125.80900 74.99600 1.000 73.96000 214 ILE A CA 1
ATOM 776 C C . ILE A 1 133 ? 53.87000 125.36900 73.60000 1.000 67.22000 214 ILE A C 1
ATOM 777 O O . ILE A 1 133 ? 53.20900 126.11800 72.86900 1.000 74.53000 214 ILE A O 1
ATOM 782 N N . LEU A 1 134 ? 54.24500 124.15000 73.21000 1.000 66.42000 215 LEU A N 1
ATOM 783 C CA . LEU A 1 134 ? 53.82800 123.62300 71.91500 1.000 67.29000 215 LEU A CA 1
ATOM 784 C C . LEU A 1 134 ? 52.31200 123.49300 71.84400 1.000 69.10000 215 LEU A C 1
ATOM 785 O O . LEU A 1 134 ? 51.68900 123.87000 70.84400 1.000 68.26000 215 LEU A O 1
ATOM 790 N N . GLN A 1 135 ? 51.69900 122.97500 72.91000 1.000 59.15000 216 GLN A N 1
ATOM 791 C CA . GLN A 1 135 ? 50.24400 122.86000 72.94800 1.000 65.24000 216 GLN A CA 1
ATOM 792 C C . GLN A 1 135 ? 49.58400 124.22500 72.80900 1.000 68.92000 216 GLN A C 1
ATOM 793 O O . GLN A 1 135 ? 48.69200 124.41200 71.97500 1.000 74.80000 216 GLN A O 1
ATOM 799 N N . LEU A 1 136 ? 50.02900 125.20200 73.60500 1.000 74.05000 217 LEU A N 1
ATOM 800 C CA . LEU A 1 136 ? 49.37200 126.50500 73.62100 1.000 72.97000 217 LEU A CA 1
ATOM 801 C C . LEU A 1 136 ? 49.50000 127.22600 72.28700 1.000 71.11000 217 LEU A C 1
ATOM 802 O O . LEU A 1 136 ? 48.59900 127.98000 71.90500 1.000 77.51000 217 LEU A O 1
ATOM 807 N N . LEU A 1 137 ? 50.60000 127.01400 71.56300 1.000 72.22000 218 LEU A N 1
ATOM 808 C CA . LEU A 1 137 ? 50.71500 127.60100 70.23100 1.000 62.92000 218 LEU A CA 1
ATOM 809 C C . LEU A 1 137 ? 49.62100 127.08500 69.30500 1.000 71.38000 218 LEU A C 1
ATOM 810 O O . LEU A 1 137 ? 49.19400 127.80200 68.38900 1.000 76.31000 218 LEU A O 1
ATOM 815 N N . GLY A 1 138 ? 49.14700 125.85100 69.53400 1.000 75.81000 219 GLY A N 1
ATOM 816 C CA . GLY A 1 138 ? 48.06400 125.30900 68.73400 1.000 69.77000 219 GLY A CA 1
ATOM 817 C C . GLY A 1 138 ? 46.68000 125.72900 69.17500 1.000 77.09000 219 GLY A C 1
ATOM 818 O O . GLY A 1 138 ? 45.75000 125.68600 68.36500 1.000 87.32000 219 GLY A O 1
ATOM 819 N N . ASP A 1 139 ? 46.51700 126.13200 70.43900 1.000 73.72000 220 ASP A N 1
ATOM 820 C CA . ASP A 1 139 ? 45.20700 126.56900 70.91300 1.000 70.60000 220 ASP A CA 1
ATOM 821 C C . ASP A 1 139 ? 44.86700 127.97700 70.44900 1.000 78.98000 220 ASP A C 1
ATOM 822 O O . ASP A 1 139 ? 43.68900 128.28200 70.22800 1.000 94.32000 220 ASP A O 1
ATOM 827 N N . LEU A 1 140 ? 45.86800 128.84000 70.30400 1.000 79.17000 221 LEU A N 1
ATOM 828 C CA . LEU A 1 140 ? 45.63000 130.23500 69.96000 1.000 88.96000 221 LEU A CA 1
ATOM 829 C C . LEU A 1 140 ? 45.28900 130.35300 68.48100 1.000 86.12000 221 LEU A C 1
ATOM 830 O O . LEU A 1 140 ? 46.12000 130.04800 67.61800 1.000 87.85000 221 LEU A O 1
ATOM 835 N N . LYS A 1 141 ? 44.06300 130.78700 68.19500 1.000 78.41000 222 LYS A N 1
ATOM 836 C CA . LYS A 1 141 ? 43.64100 130.99900 66.82200 1.000 78.88000 222 LYS A CA 1
ATOM 837 C C . LYS A 1 141 ? 44.46600 132.11800 66.19000 1.000 85.20000 222 LYS A C 1
ATOM 838 O O . LYS A 1 141 ? 44.98800 132.98300 66.89600 1.000 85.52000 222 LYS A O 1
ATOM 844 N N . PRO A 1 142 ? 44.60400 132.12300 64.86400 1.000 87.80000 223 PRO A N 1
ATOM 845 C CA . PRO A 1 142 ? 45.36900 133.19600 64.21000 1.000 93.46000 223 PRO A CA 1
ATOM 846 C C . PRO A 1 142 ? 44.77700 134.56200 64.52100 1.000 89.36000 223 PRO A C 1
ATOM 847 O O . PRO A 1 142 ? 43.62100 134.84900 64.19300 1.000 94.88000 223 PRO A O 1
ATOM 851 N N . GLY A 1 143 ? 45.57500 135.40400 65.17300 1.000 97.04000 224 GLY A N 1
ATOM 852 C CA . GLY A 1 143 ? 45.17600 136.75900 65.49800 1.000 79.20000 224 GLY A CA 1
ATOM 853 C C . GLY A 1 143 ? 44.88400 137.01500 66.96000 1.000 85.88000 224 GLY A C 1
ATOM 854 O O . GLY A 1 143 ? 44.64300 138.17100 67.32400 1.000 89.74000 224 GLY A O 1
ATOM 855 N N . GLN A 1 144 ? 44.89300 135.99600 67.81300 1.000 78.11000 225 GLN A N 1
ATOM 856 C CA . GLN A 1 144 ? 44.70000 136.19500 69.24300 1.000 89.47000 225 GLN A CA 1
ATOM 857 C C . GLN A 1 144 ? 46.02500 135.99500 69.97200 1.000 92.73000 225 GLN A C 1
ATOM 858 O O . GLN A 1 144 ? 46.72600 134.99900 69.74900 1.000 89.66000 225 GLN A O 1
ATOM 864 N N . CYS A 1 145 ? 46.37000 136.96600 70.82200 1.000 80.05000 226 CYS A N 1
ATOM 865 C CA . CYS A 1 145 ? 47.60100 136.94400 71.60900 1.000 66.90000 226 CYS A CA 1
ATOM 866 C C . CYS A 1 145 ? 48.83000 136.86200 70.70700 1.000 69.02000 226 CYS A C 1
ATOM 867 O O . CYS A 1 145 ? 49.71700 136.02700 70.89700 1.000 85.65000 226 CYS A O 1
ATOM 870 N N . THR A 1 146 ? 48.87600 137.75500 69.71600 1.000 67.74000 227 THR A N 1
ATOM 871 C CA . THR A 1 146 ? 49.99100 137.77900 68.77600 1.000 71.20000 227 THR A CA 1
ATOM 872 C C . THR A 1 146 ? 51.32900 137.91300 69.49200 1.000 78.72000 227 THR A C 1
ATOM 873 O O . THR A 1 146 ? 52.30800 137.25200 69.12700 1.000 81.46000 227 THR A O 1
ATOM 877 N N . LYS A 1 147 ? 51.39000 138.75800 70.52200 1.000 79.70000 228 LYS A N 1
ATOM 878 C CA . LYS A 1 147 ? 52.65700 138.94600 71.21600 1.000 84.48000 228 LYS A CA 1
ATOM 879 C C . LYS A 1 147 ? 53.02200 137.73200 72.05800 1.000 76.83000 228 LYS A C 1
ATOM 880 O O . LYS A 1 147 ? 54.20700 137.40800 72.18900 1.000 63.30000 228 LYS A O 1
ATOM 886 N N . LEU A 1 148 ? 52.03200 137.04200 72.62800 1.000 62.53000 229 LEU A N 1
ATOM 887 C CA . LEU A 1 148 ? 52.33700 135.82500 73.37500 1.000 66.79000 229 LEU A CA 1
ATOM 888 C C . LEU A 1 148 ? 52.89800 134.74500 72.45600 1.000 73.92000 229 LEU A C 1
ATOM 889 O O . LEU A 1 148 ? 53.79500 133.99100 72.85000 1.000 70.76000 229 LEU A O 1
ATOM 894 N N . LYS A 1 149 ? 52.39300 134.66500 71.22100 1.000 66.07000 230 LYS A N 1
ATOM 895 C CA . LYS A 1 149 ? 52.89900 133.68300 70.26600 1.000 69.82000 230 LYS A CA 1
ATOM 896 C C . LYS A 1 149 ? 54.35200 133.95500 69.91900 1.000 71.78000 230 LYS A C 1
ATOM 897 O O . LYS A 1 149 ? 55.16600 133.02400 69.85800 1.000 71.93000 230 LYS A O 1
ATOM 903 N N . VAL A 1 150 ? 54.68800 135.22300 69.66500 1.000 61.76000 231 VAL A N 1
ATOM 904 C CA . VAL A 1 150 ? 56.06300 135.58300 69.32100 1.000 71.27000 231 VAL A CA 1
ATOM 905 C C . VAL A 1 150 ? 57.01500 135.17600 70.44100 1.000 57.64000 231 VAL A C 1
ATOM 906 O O . VAL A 1 150 ? 58.05100 134.54600 70.20400 1.000 61.40000 231 VAL A O 1
ATOM 910 N N . LEU A 1 151 ? 56.66600 135.52600 71.68000 1.000 59.24000 232 LEU A N 1
ATOM 911 C CA . LEU A 1 151 ? 57.48800 135.15900 72.82600 1.000 65.24000 232 LEU A CA 1
ATOM 912 C C . LEU A 1 151 ? 57.67900 133.65100 72.90700 1.000 67.43000 232 LEU A C 1
ATOM 913 O O . LEU A 1 151 ? 58.80500 133.16500 73.06400 1.000 62.89000 232 LEU A O 1
ATOM 926 N N . LEU A 1 153 ? 57.31700 131.50000 70.47400 1.000 58.36000 234 LEU A N 1
ATOM 927 C CA . LEU A 1 153 ? 58.10900 131.07700 69.32600 1.000 59.74000 234 LEU A CA 1
ATOM 928 C C . LEU A 1 153 ? 59.58800 131.37300 69.52500 1.000 67.05000 234 LEU A C 1
ATOM 929 O O . LEU A 1 153 ? 60.44400 130.62500 69.03900 1.000 65.10000 234 LEU A O 1
ATOM 942 N N . SER A 1 155 ? 61.21200 131.36400 72.44600 1.000 54.91000 236 SER A N 1
ATOM 943 C CA . SER A 1 155 ? 61.74500 130.35200 73.35000 1.000 61.39000 236 SER A CA 1
ATOM 944 C C . SER A 1 155 ? 62.00000 129.04400 72.61500 1.000 64.32000 236 SER A C 1
ATOM 945 O O . SER A 1 155 ? 63.04000 128.40700 72.81300 1.000 72.35000 236 SER A O 1
ATOM 948 N N . LEU A 1 156 ? 61.07300 128.63800 71.74400 1.000 68.35000 237 LEU A N 1
ATOM 949 C CA . LEU A 1 156 ? 61.27500 127.41700 70.96800 1.000 64.09000 237 LEU A CA 1
ATOM 950 C C . LEU A 1 156 ? 62.51200 127.52700 70.08400 1.000 66.29000 237 LEU A C 1
ATOM 951 O O . LEU A 1 156 ? 63.31100 126.58700 69.98900 1.000 58.29000 237 LEU A O 1
ATOM 956 N N . TYR A 1 157 ? 62.67900 128.66900 69.41500 1.000 55.51000 238 TYR A N 1
ATOM 957 C CA . TYR A 1 157 ? 63.88300 128.89300 68.62200 1.000 62.58000 238 TYR A CA 1
ATOM 958 C C . TYR A 1 157 ? 65.13700 128.74600 69.48000 1.000 75.78000 238 TYR A C 1
ATOM 959 O O . TYR A 1 157 ? 66.08600 128.05100 69.09900 1.000 68.67000 238 TYR A O 1
ATOM 968 N N . ASN A 1 158 ? 65.15900 129.40700 70.64400 1.000 55.32000 239 ASN A N 1
ATOM 969 C CA . ASN A 1 158 ? 66.31700 129.31000 71.53000 1.000 66.07000 239 ASN A CA 1
ATOM 970 C C . ASN A 1 158 ? 66.56700 127.86700 71.95400 1.000 65.64000 239 ASN A C 1
ATOM 971 O O . ASN A 1 158 ? 67.71100 127.39600 71.95100 1.000 61.42000 239 ASN A O 1
ATOM 976 N N . VAL A 1 159 ? 65.50500 127.15000 72.33400 1.000 57.83000 240 VAL A N 1
ATOM 977 C CA . VAL A 1 159 ? 65.65700 125.75900 72.74700 1.000 53.51000 240 VAL A CA 1
ATOM 978 C C . VAL A 1 159 ? 66.19900 124.91600 71.59700 1.000 64.83000 240 VAL A C 1
ATOM 979 O O . VAL A 1 159 ? 66.99900 123.99400 71.80500 1.000 61.69000 240 VAL A O 1
ATOM 983 N N . SER A 1 160 ? 65.81100 125.24400 70.36500 1.000 62.05000 241 SER A N 1
ATOM 984 C CA . SER A 1 160 ? 66.25800 124.46700 69.21500 1.000 59.89000 241 SER A CA 1
ATOM 985 C C . SER A 1 160 ? 67.74300 124.64400 68.91800 1.000 70.41000 241 SER A C 1
ATOM 986 O O . SER A 1 160 ? 68.27700 123.91300 68.07600 1.000 66.33000 241 SER A O 1
ATOM 989 N N . ILE A 1 161 ? 68.41600 125.59600 69.56900 1.000 65.14000 242 ILE A N 1
ATOM 990 C CA . ILE A 1 161 ? 69.86500 125.70100 69.43000 1.000 65.72000 242 ILE A CA 1
ATOM 991 C C . ILE A 1 161 ? 70.54800 124.56900 70.18600 1.000 68.37000 242 ILE A C 1
ATOM 992 O O . ILE A 1 161 ? 71.59000 124.05400 69.75400 1.000 58.97000 242 ILE A O 1
ATOM 997 N N . ASN A 1 162 ? 69.97600 124.15500 71.31300 1.000 55.43000 243 ASN A N 1
ATOM 998 C CA . ASN A 1 162 ? 70.47400 122.98200 72.01300 1.000 55.22000 243 ASN A CA 1
ATOM 999 C C . ASN A 1 162 ? 70.14200 121.73500 71.20200 1.000 66.33000 243 ASN A C 1
ATOM 1000 O O . ASN A 1 162 ? 69.06200 121.62900 70.61300 1.000 65.54000 243 ASN A O 1
ATOM 1005 N N . LEU A 1 163 ? 71.08200 120.78900 71.16500 1.000 65.12000 244 LEU A N 1
ATOM 1006 C CA . LEU A 1 163 ? 70.93900 119.65300 70.26000 1.000 74.81000 244 LEU A CA 1
ATOM 1007 C C . LEU A 1 163 ? 69.83300 118.71000 70.71700 1.000 67.92000 244 LEU A C 1
ATOM 1008 O O . LEU A 1 163 ? 69.01900 118.26300 69.90000 1.000 69.28000 244 LEU A O 1
ATOM 1013 N N . LYS A 1 164 ? 69.78800 118.38500 72.01200 1.000 67.26000 245 LYS A N 1
ATOM 1014 C CA . LYS A 1 164 ? 68.64100 117.65100 72.53800 1.000 58.78000 245 LYS A CA 1
ATOM 1015 C C . LYS A 1 164 ? 67.35700 118.44700 72.37200 1.000 71.94000 245 LYS A C 1
ATOM 1016 O O . LYS A 1 164 ? 66.28800 117.86400 72.15600 1.000 74.03000 245 LYS A O 1
ATOM 1022 N N . GLY A 1 165 ? 67.44000 119.77500 72.47500 1.000 68.70000 246 GLY A N 1
ATOM 1023 C CA . GLY A 1 165 ? 66.24800 120.59100 72.33400 1.000 65.09000 246 GLY A CA 1
ATOM 1024 C C . GLY A 1 165 ? 65.66900 120.53400 70.93600 1.000 68.82000 246 GLY A C 1
ATOM 1025 O O . GLY A 1 165 ? 64.44900 120.48900 70.76100 1.000 65.12000 246 GLY A O 1
ATOM 1026 N N . LEU A 1 166 ? 66.53300 120.54400 69.92100 1.000 57.58000 247 LEU A N 1
ATOM 1027 C CA . LEU A 1 166 ? 66.06100 120.40000 68.55000 1.000 69.37000 247 LEU A CA 1
ATOM 1028 C C . LEU A 1 166 ? 65.40800 119.04500 68.33800 1.000 73.56000 247 LEU A C 1
ATOM 1029 O O . LEU A 1 166 ? 64.37000 118.94400 67.67500 1.000 72.38000 247 LEU A O 1
ATOM 1034 N N . LYS A 1 167 ? 66.00300 117.99200 68.89900 1.000 66.64000 248 LYS A N 1
ATOM 1035 C CA . LYS A 1 167 ? 65.45900 116.65100 68.73100 1.000 74.16000 248 LYS A CA 1
ATOM 1036 C C . LYS A 1 167 ? 64.07300 116.54500 69.35500 1.000 74.96000 248 LYS A C 1
ATOM 1037 O O . LYS A 1 167 ? 63.12400 116.08200 68.71300 1.000 69.62000 248 LYS A O 1
ATOM 1043 N N . TYR A 1 168 ? 63.93200 117.00000 70.60300 1.000 66.10000 249 TYR A N 1
ATOM 1044 C CA . TYR A 1 168 ? 62.64900 116.89500 71.29000 1.000 60.27000 249 TYR A CA 1
ATOM 1045 C C . TYR A 1 168 ? 61.56700 117.70600 70.58600 1.000 74.80000 249 TYR A C 1
ATOM 1046 O O . TYR A 1 168 ? 60.41800 117.26200 70.48100 1.000 69.41000 249 TYR A O 1
ATOM 1055 N N . ILE A 1 169 ? 61.91300 118.89800 70.10300 1.000 68.90000 250 ILE A N 1
ATOM 1056 C CA . ILE A 1 169 ? 60.92100 119.74300 69.44800 1.000 69.76000 250 ILE A CA 1
ATOM 1057 C C . ILE A 1 169 ? 60.48800 119.12900 68.12200 1.000 72.33000 250 ILE A C 1
ATOM 1058 O O . ILE A 1 169 ? 59.29300 118.92700 67.87300 1.000 81.47000 250 ILE A O 1
ATOM 1063 N N . SER A 1 170 ? 61.45200 118.81400 67.25500 1.000 79.40000 251 SER A N 1
ATOM 1064 C CA . SER A 1 170 ? 61.12000 118.34600 65.91500 1.000 83.95000 251 SER A CA 1
ATOM 1065 C C . SER A 1 170 ? 60.55800 116.92700 65.91300 1.000 76.65000 251 SER A C 1
ATOM 1066 O O . SER A 1 170 ? 59.96300 116.51500 64.91400 1.000 91.90000 251 SER A O 1
ATOM 1069 N N . GLU A 1 171 ? 60.73800 116.17100 66.99500 1.000 80.49000 252 GLU A N 1
ATOM 1070 C CA . GLU A 1 171 ? 60.09700 114.87400 67.16300 1.000 67.47000 252 GLU A CA 1
ATOM 1071 C C . GLU A 1 171 ? 58.74300 114.97000 67.84700 1.000 80.11000 252 GLU A C 1
ATOM 1072 O O . GLU A 1 171 ? 58.05800 113.95100 67.97500 1.000 81.59000 252 GLU A O 1
ATOM 1078 N N . SER A 1 172 ? 58.36000 116.14700 68.31500 1.000 78.75000 253 SER A N 1
ATOM 1079 C CA . SER A 1 172 ? 57.06200 116.29500 68.94600 1.000 74.06000 253 SER A CA 1
ATOM 1080 C C . SER A 1 172 ? 55.96900 115.96800 67.93400 1.000 80.84000 253 SER A C 1
ATOM 1081 O O . SER A 1 172 ? 56.03500 116.42600 66.78300 1.000 76.55000 253 SER A O 1
ATOM 1084 N N . PRO A 1 173 ? 54.97300 115.16900 68.30100 1.000 88.08000 254 PRO A N 1
ATOM 1085 C CA . PRO A 1 173 ? 53.92200 114.82500 67.33800 1.000 83.17000 254 PRO A CA 1
ATOM 1086 C C . PRO A 1 173 ? 53.12100 116.06500 66.97600 1.000 81.37000 254 PRO A C 1
ATOM 1087 O O . PRO A 1 173 ? 52.71500 116.83700 67.84800 1.000 78.73000 254 PRO A O 1
ATOM 1091 N N . GLY A 1 174 ? 52.92200 116.26900 65.68000 1.000 73.26000 255 GLY A N 1
ATOM 1092 C CA . GLY A 1 174 ? 52.22600 117.45100 65.22900 1.000 64.10000 255 GLY A CA 1
ATOM 1093 C C . GLY A 1 174 ? 53.06300 118.70700 65.17200 1.000 76.69000 255 GLY A C 1
ATOM 1094 O O . GLY A 1 174 ? 52.49600 119.79800 65.04600 1.000 71.80000 255 GLY A O 1
ATOM 1095 N N . PHE A 1 175 ? 54.39300 118.59500 65.24800 1.000 69.01000 256 PHE A N 1
ATOM 1096 C CA . PHE A 1 175 ? 55.22800 119.79200 65.21900 1.000 64.84000 256 PHE A CA 1
ATOM 1097 C C . PHE A 1 175 ? 55.14000 120.49000 63.86700 1.000 69.18000 256 PHE A C 1
ATOM 1098 O O . PHE A 1 175 ? 54.89100 121.69900 63.80100 1.000 65.63000 256 PHE A O 1
ATOM 1106 N N . ILE A 1 176 ? 55.35500 119.74400 62.77800 1.000 57.65000 257 ILE A N 1
ATOM 1107 C CA . ILE A 1 176 ? 55.23300 120.33400 61.43700 1.000 54.06000 257 ILE A CA 1
ATOM 1108 C C . ILE A 1 176 ? 53.82800 120.86200 61.17500 1.000 71.50000 257 ILE A C 1
ATOM 1109 O O . ILE A 1 176 ? 53.70100 121.98300 60.64400 1.000 65.94000 257 ILE A O 1
ATOM 1114 N N . PRO A 1 177 ? 52.74300 120.13900 61.48300 1.000 69.15000 258 PRO A N 1
ATOM 1115 C CA . PRO A 1 177 ? 51.41300 120.74900 61.33500 1.000 72.50000 258 PRO A CA 1
ATOM 1116 C C . PRO A 1 177 ? 51.27400 122.05300 62.09500 1.000 68.12000 258 PRO A C 1
ATOM 1117 O O . PRO A 1 177 ? 50.61700 122.98400 61.61200 1.000 69.45000 258 PRO A O 1
ATOM 1121 N N . LEU A 1 178 ? 51.89100 122.14400 63.27500 1.000 75.30000 259 LEU A N 1
ATOM 1122 C CA . LEU A 1 178 ? 51.84100 123.37700 64.05200 1.000 67.39000 259 LEU A CA 1
ATOM 1123 C C . LEU A 1 178 ? 52.41000 124.54900 63.26400 1.000 72.10000 259 LEU A C 1
ATOM 1124 O O . LEU A 1 178 ? 51.88500 125.66500 63.33900 1.000 72.55000 259 LEU A O 1
ATOM 1129 N N . LEU A 1 179 ? 53.47800 124.31200 62.49700 1.000 59.42000 260 LEU A N 1
ATOM 1130 C CA . LEU A 1 179 ? 54.08400 125.37900 61.70300 1.000 62.46000 260 LEU A CA 1
ATOM 1131 C C . LEU A 1 179 ? 53.10700 125.91200 60.66200 1.000 75.52000 260 LEU A C 1
ATOM 1132 O O . LEU A 1 179 ? 52.97600 127.12900 60.48700 1.000 85.25000 260 LEU A O 1
ATOM 1137 N N . TRP A 1 180 ? 52.42100 125.01200 59.94800 1.000 80.58000 261 TRP A N 1
ATOM 1138 C CA . TRP A 1 180 ? 51.37400 125.43300 59.01700 1.000 73.72000 261 TRP A CA 1
ATOM 1139 C C . TRP A 1 180 ? 50.30500 126.24400 59.73400 1.000 70.12000 261 TRP A C 1
ATOM 1140 O O . TRP A 1 180 ? 49.90500 127.31900 59.27200 1.000 72.66000 261 TRP A O 1
ATOM 1151 N N . TRP A 1 181 ? 49.82100 125.72800 60.86600 1.000 66.07000 262 TRP A N 1
ATOM 1152 C CA . TRP A 1 181 ? 48.78500 126.41300 61.63000 1.000 67.63000 262 TRP A CA 1
ATOM 1153 C C . TRP A 1 181 ? 49.21900 127.81600 62.03100 1.000 76.05000 262 TRP A C 1
ATOM 1154 O O . TRP A 1 181 ? 48.43000 128.76500 61.94900 1.000 77.81000 262 TRP A O 1
ATOM 1165 N N . LEU A 1 182 ? 50.47300 127.97100 62.46000 1.000 78.33000 263 LEU A N 1
ATOM 1166 C CA . LEU A 1 182 ? 50.94300 129.28500 62.88500 1.000 77.89000 263 LEU A CA 1
ATOM 1167 C C . LEU A 1 182 ? 51.13100 130.21900 61.69400 1.000 72.56000 263 LEU A C 1
ATOM 1168 O O . LEU A 1 182 ? 50.87400 131.42300 61.80200 1.000 66.19000 263 LEU A O 1
ATOM 1173 N N . LEU A 1 183 ? 51.56900 129.68800 60.54800 1.000 67.63000 264 LEU A N 1
ATOM 1174 C CA . LEU A 1 183 ? 51.74900 130.51400 59.35700 1.000 71.06000 264 LEU A CA 1
ATOM 1175 C C . LEU A 1 183 ? 50.43700 131.02500 58.77500 1.000 71.90000 264 LEU A C 1
ATOM 1176 O O . LEU A 1 183 ? 50.47500 131.82800 57.83800 1.000 83.39000 264 LEU A O 1
ATOM 1181 N N . SER A 1 184 ? 49.29000 130.58500 59.28900 1.000 72.78000 265 SER A N 1
ATOM 1182 C CA . SER A 1 184 ? 48.01000 131.13100 58.85900 1.000 86.38000 265 SER A CA 1
ATOM 1183 C C . SER A 1 184 ? 47.67100 132.43600 59.56100 1.000 82.33000 265 SER A C 1
ATOM 1184 O O . SER A 1 184 ? 46.63800 133.03900 59.25100 1.000 89.92000 265 SER A O 1
ATOM 1187 N N . ASP A 1 185 ? 4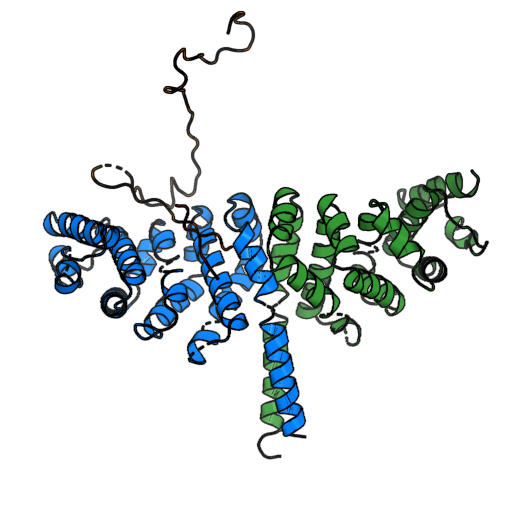8.49900 132.86900 60.50100 1.000 92.28000 266 ASP A N 1
ATOM 1188 C CA . ASP A 1 185 ? 48.31700 134.17100 61.12600 1.000 94.21000 266 ASP A CA 1
ATOM 1189 C C . ASP A 1 185 ? 48.79500 135.25600 60.16900 1.000 88.50000 266 ASP A C 1
ATOM 1190 O O . ASP A 1 185 ? 49.92600 135.18700 59.68200 1.000 89.55000 266 ASP A O 1
ATOM 1195 N N . PRO A 1 186 ? 47.96700 136.25700 59.86400 1.000 80.18000 267 PRO A N 1
ATOM 1196 C CA . PRO A 1 186 ? 48.40600 137.31700 58.94500 1.000 83.36000 267 PRO A CA 1
ATOM 1197 C C . PRO A 1 186 ? 49.44100 138.25700 59.54700 1.000 90.49000 267 PRO A C 1
ATOM 1198 O O . PRO A 1 186 ? 50.05700 139.02500 58.79700 1.000 81.71000 267 PRO A O 1
ATOM 1202 N N . ASP A 1 187 ? 49.65200 138.22000 60.86100 1.000 83.51000 268 ASP A N 1
ATOM 1203 C CA . ASP A 1 187 ? 50.65300 139.07500 61.48700 1.000 82.53000 268 ASP A CA 1
ATOM 1204 C C . ASP A 1 187 ? 52.04700 138.72300 60.98200 1.000 83.64000 268 ASP A C 1
ATOM 1205 O O . ASP A 1 187 ? 52.47300 137.56500 61.04800 1.000 86.53000 268 ASP A O 1
ATOM 1210 N N . ALA A 1 188 ? 52.75900 139.73100 60.47500 1.000 76.30000 269 ALA A N 1
ATOM 1211 C CA . ALA A 1 188 ? 54.06400 139.48300 59.87400 1.000 80.45000 269 ALA A CA 1
ATOM 1212 C C . ALA A 1 188 ? 55.09900 139.05700 60.90700 1.000 88.94000 269 ALA A C 1
ATOM 1213 O O . ALA A 1 188 ? 55.99900 138.27200 60.58800 1.000 85.25000 269 ALA A O 1
ATOM 1215 N N . GLU A 1 189 ? 54.99200 139.55000 62.14400 1.000 75.75000 270 GLU A N 1
ATOM 1216 C CA . GLU A 1 189 ? 55.99500 139.20300 63.14400 1.000 86.53000 270 GLU A CA 1
ATOM 1217 C C . GLU A 1 189 ? 55.85700 137.74900 63.59000 1.000 87.44000 270 GLU A C 1
ATOM 1218 O O . GLU A 1 189 ? 56.86400 137.06800 63.82100 1.000 78.53000 270 GLU A O 1
ATOM 1224 N N . VAL A 1 190 ? 54.62400 137.25100 63.70700 1.000 78.28000 271 VAL A N 1
ATOM 1225 C CA . VAL A 1 190 ? 54.43200 135.82700 63.97400 1.000 77.15000 271 VAL A CA 1
ATOM 1226 C C . VAL A 1 190 ? 55.05000 134.99200 62.86000 1.000 73.83000 271 VAL A C 1
ATOM 1227 O O . VAL A 1 190 ? 55.73100 133.99000 63.11500 1.000 81.62000 271 VAL A O 1
ATOM 1231 N N . CYS A 1 191 ? 54.84200 135.40600 61.60800 1.000 67.64000 272 CYS A N 1
ATOM 1232 C CA . CYS A 1 191 ? 55.35000 134.63700 60.47800 1.000 75.74000 272 CYS A CA 1
ATOM 1233 C C . CYS A 1 191 ? 56.86900 134.69600 60.40700 1.000 72.05000 272 CYS A C 1
ATOM 1234 O O . CYS A 1 191 ? 57.52100 133.69000 60.09700 1.000 79.40000 272 CYS A O 1
ATOM 1237 N N . LEU A 1 192 ? 57.45200 135.86400 60.68700 1.000 79.49000 273 LEU A N 1
ATOM 1238 C CA . LEU A 1 192 ? 58.90600 135.97100 60.73800 1.000 69.25000 273 LEU A CA 1
ATOM 1239 C C . LEU A 1 192 ? 59.49000 134.97300 61.72700 1.000 70.72000 273 LEU A C 1
ATOM 1240 O O . LEU A 1 192 ? 60.48400 134.29800 61.43200 1.000 73.34000 273 LEU A O 1
ATOM 1245 N N . HIS A 1 193 ? 58.86300 134.84100 62.89700 1.000 77.66000 274 HIS A N 1
ATOM 1246 C CA . HIS A 1 193 ? 59.43600 133.98800 63.92900 1.000 73.05000 274 HIS A CA 1
ATOM 1247 C C . HIS A 1 193 ? 59.16200 132.51400 63.67700 1.000 79.54000 274 HIS A C 1
ATOM 1248 O O . HIS A 1 193 ? 59.92600 131.66100 64.13900 1.000 81.28000 274 HIS A O 1
ATOM 1255 N N . VAL A 1 194 ? 58.08700 132.19000 62.95800 1.000 74.29000 275 VAL A N 1
ATOM 1256 C CA . VAL A 1 194 ? 57.90700 130.81900 62.49200 1.000 67.60000 275 VAL A CA 1
ATOM 1257 C C . VAL A 1 194 ? 59.03100 130.44700 61.53200 1.000 69.39000 275 VAL A C 1
ATOM 1258 O O . VAL A 1 194 ? 59.66900 129.39300 61.66600 1.000 61.28000 275 VAL A O 1
ATOM 1262 N N . LEU A 1 195 ? 59.30100 131.32100 60.55800 1.000 60.21000 276 LEU A N 1
ATOM 1263 C CA . LEU A 1 195 ? 60.36500 131.05400 59.59700 1.000 63.32000 276 LEU A CA 1
ATOM 1264 C C . LEU A 1 195 ? 61.72100 130.95600 60.27600 1.000 68.60000 276 LEU A C 1
ATOM 1265 O O . LEU A 1 195 ? 62.58200 130.19000 59.82900 1.000 77.83000 276 LEU A O 1
ATOM 1270 N N . ARG A 1 196 ? 61.93100 131.71300 61.35500 1.000 74.29000 277 ARG A N 1
ATOM 1271 C CA . ARG A 1 196 ? 63.16200 131.56600 62.12400 1.000 73.20000 277 ARG A CA 1
ATOM 1272 C C . ARG A 1 196 ? 63.26700 130.16500 62.70500 1.000 69.36000 277 ARG A C 1
ATOM 1273 O O . ARG A 1 196 ? 64.31200 129.51000 62.60200 1.000 72.12000 277 ARG A O 1
ATOM 1281 N N . LEU A 1 197 ? 62.18200 129.68500 63.31300 1.000 64.56000 278 LEU A N 1
ATOM 1282 C CA . LEU A 1 197 ? 62.16400 128.32600 63.83900 1.000 59.37000 278 LEU A CA 1
ATOM 1283 C C . LEU A 1 197 ? 62.37400 127.30500 62.73000 1.000 68.27000 278 LEU A C 1
ATOM 1284 O O . LEU A 1 197 ? 63.11700 126.33200 62.90700 1.000 65.50000 278 LEU A O 1
ATOM 1289 N N . VAL A 1 198 ? 61.74100 127.51500 61.57200 1.000 64.69000 279 VAL A N 1
ATOM 1290 C CA . VAL A 1 198 ? 61.92300 126.59400 60.45100 1.000 69.75000 279 VAL A CA 1
ATOM 1291 C C . VAL A 1 198 ? 63.36700 126.62500 59.97000 1.000 66.38000 279 VAL A C 1
ATOM 1292 O O . VAL A 1 198 ? 63.97900 125.58000 59.72000 1.000 72.92000 279 VAL A O 1
ATOM 1296 N N . GLN A 1 199 ? 63.92800 127.82800 59.82000 1.000 68.77000 280 GLN A N 1
ATOM 1297 C CA . GLN A 1 199 ? 65.34000 127.97200 59.46500 1.000 64.06000 280 GLN A CA 1
ATOM 1298 C C . GLN A 1 199 ? 66.22400 127.12200 60.36600 1.000 70.09000 280 GLN A C 1
ATOM 1299 O O . GLN A 1 199 ? 67.12500 126.41900 59.89600 1.000 64.07000 280 GLN A O 1
ATOM 1305 N N . SER A 1 200 ? 65.96400 127.16900 61.67200 1.000 60.37000 281 SER A N 1
ATOM 1306 C CA . SER A 1 200 ? 66.73400 126.37600 62.62200 1.000 62.26000 281 SER A CA 1
ATOM 1307 C C . SER A 1 200 ? 66.61300 124.88600 62.32800 1.000 67.53000 281 SER A C 1
ATOM 1308 O O . SER A 1 200 ? 67.61700 124.16400 62.30600 1.000 70.91000 281 SER A O 1
ATOM 1311 N N . VAL A 1 201 ? 65.38900 124.40900 62.08700 1.000 70.25000 282 VAL A N 1
ATOM 1312 C CA . VAL A 1 201 ? 65.14900 122.96800 62.04100 1.000 73.31000 282 VAL A CA 1
ATOM 1313 C C . VAL A 1 201 ? 65.70600 122.35200 60.75900 1.000 73.73000 282 VAL A C 1
ATOM 1314 O O . VAL A 1 201 ? 66.25800 121.24400 60.78500 1.000 70.29000 282 VAL A O 1
ATOM 1318 N N . VAL A 1 202 ? 65.57600 123.04400 59.62200 1.000 67.97000 283 VAL A N 1
ATOM 1319 C CA . VAL A 1 202 ? 66.02700 122.46400 58.35700 1.000 82.18000 283 VAL A CA 1
ATOM 1320 C C . VAL A 1 202 ? 67.54000 122.39500 58.22800 1.000 79.18000 283 VAL A C 1
ATOM 1321 O O . VAL A 1 202 ? 68.03800 121.69000 57.34600 1.000 92.95000 283 VAL A O 1
ATOM 1325 N N . LEU A 1 203 ? 68.28700 123.10800 59.06300 1.000 82.54000 284 LEU A N 1
ATOM 1326 C CA . LEU A 1 203 ? 69.74000 123.04600 58.99100 1.000 85.82000 284 LEU A CA 1
ATOM 1327 C C . LEU A 1 203 ? 70.30600 121.80800 59.66500 1.000 98.76000 284 LEU A C 1
ATOM 1328 O O . LEU A 1 203 ? 71.53000 121.66700 59.73700 1.000 118.18000 284 LEU A O 1
ATOM 1333 N N . GLU A 1 204 ? 69.45800 120.90600 60.14800 1.000 99.40000 285 GLU A N 1
ATOM 1334 C CA . GLU A 1 204 ? 69.91300 119.65000 60.74200 1.000 106.69000 285 GLU A CA 1
ATOM 1335 C C . GLU A 1 204 ? 69.35100 118.47600 59.95200 1.000 123.89000 285 GLU A C 1
ATOM 1336 O O . GLU A 1 204 ? 68.20200 118.06000 60.18700 1.000 111.90000 285 GLU A O 1
ATOM 1342 N N . PRO A 1 205 ? 70.11300 117.91200 59.00600 1.000 139.21000 286 PRO A N 1
ATOM 1343 C CA . PRO A 1 205 ? 69.57400 116.81000 58.19000 1.000 138.47000 286 PRO A CA 1
ATOM 1344 C C . PRO A 1 205 ? 69.43400 115.48700 58.93200 1.000 143.23000 286 PRO A C 1
ATOM 1345 O O . PRO A 1 205 ? 68.66200 114.63500 58.48100 1.000 153.38000 286 PRO A O 1
ATOM 1349 N N . GLU A 1 206 ? 70.13300 115.28500 60.05200 1.000 145.19000 287 GLU A N 1
ATOM 1350 C CA . GLU A 1 206 ? 70.10800 113.97600 60.70300 1.000 150.68000 287 GLU A CA 1
ATOM 1351 C C . GLU A 1 206 ? 68.74200 113.68400 61.31600 1.000 149.02000 287 GLU A C 1
ATOM 1352 O O . GLU A 1 206 ? 68.21200 112.57500 61.17300 1.000 154.43000 287 GLU A O 1
ATOM 1358 N N . VAL A 1 207 ? 68.13900 114.67500 61.97600 1.000 142.36000 288 VAL A N 1
ATOM 1359 C CA . VAL A 1 207 ? 66.82200 114.48400 62.58100 1.000 156.01000 288 VAL A CA 1
ATOM 1360 C C . VAL A 1 207 ? 65.70100 114.49000 61.54900 1.000 152.27000 288 VAL A C 1
ATOM 1361 O O . VAL A 1 207 ? 64.55200 114.18900 61.89800 1.000 138.07000 288 VAL A O 1
ATOM 1365 N N . PHE A 1 208 ? 66.00700 114.78100 60.27900 1.000 148.67000 289 PHE A N 1
ATOM 1366 C CA . PHE A 1 208 ? 64.98900 114.81200 59.23100 1.000 146.99000 289 PHE A CA 1
ATOM 1367 C C . PHE A 1 208 ? 64.13200 113.55500 59.26600 1.000 164.66000 289 PHE A C 1
ATOM 1368 O O . PHE A 1 208 ? 64.63700 112.44100 59.42300 1.000 166.97000 289 PHE A O 1
ATOM 1376 N N . SER A 1 209 ? 62.82200 113.74700 59.12300 1.000 168.85000 290 SER A N 1
ATOM 1377 C CA . SER A 1 209 ? 61.88500 112.63200 59.08000 1.000 165.91000 290 SER A CA 1
ATOM 1378 C C . SER A 1 209 ? 62.14200 111.79000 57.83900 1.000 167.94000 290 SER A C 1
ATOM 1379 O O . SER A 1 209 ? 61.87200 112.23800 56.72100 1.000 181.04000 290 SER A O 1
ATOM 1382 N N . LYS A 1 210 ? 62.66800 110.57900 58.02900 1.000 166.77000 291 LYS A N 1
ATOM 1383 C CA . LYS A 1 210 ? 62.92800 109.64800 56.93600 1.000 168.21000 291 LYS A CA 1
ATOM 1384 C C . LYS A 1 210 ? 63.76200 110.30700 55.84600 1.000 153.59000 291 LYS A C 1
ATOM 1385 O O . LYS A 1 210 ? 64.91600 110.67900 56.07600 1.000 140.30000 291 LYS A O 1
ATOM 1391 N N . SER A 1 211 ? 63.17900 110.46000 54.66000 1.000 153.25000 292 SER A N 1
ATOM 1392 C CA . SER A 1 211 ? 63.87100 111.07000 53.53400 1.000 141.70000 292 SER A CA 1
ATOM 1393 C C . SER A 1 211 ? 63.90300 112.58700 53.67600 1.000 133.24000 292 SER A C 1
ATOM 1394 O O . SER A 1 211 ? 62.92200 113.20700 54.09800 1.000 135.53000 292 SER A O 1
ATOM 1397 N N . ALA A 1 212 ? 65.04200 113.18300 53.31400 1.000 117.07000 293 ALA A N 1
ATOM 1398 C CA . ALA A 1 212 ? 65.16500 114.63600 53.37800 1.000 123.18000 293 ALA A CA 1
ATOM 1399 C C . ALA A 1 212 ? 64.21900 115.31100 52.39400 1.000 124.95000 293 ALA A C 1
ATOM 1400 O O . ALA A 1 212 ? 63.59400 116.32600 52.72100 1.000 132.78000 293 ALA A O 1
ATOM 1402 N N . SER A 1 213 ? 64.09300 114.75900 51.18400 1.000 130.62000 294 SER A N 1
ATOM 1403 C CA . SER A 1 213 ? 63.18400 115.34400 50.20100 1.000 118.95000 294 SER A CA 1
ATOM 1404 C C . SER A 1 213 ? 61.72900 115.21700 50.64300 1.000 124.97000 294 SER A C 1
ATOM 1405 O O . SER A 1 213 ? 60.91100 116.10400 50.37000 1.000 118.30000 294 SER A O 1
ATOM 1408 N N . GLU A 1 214 ? 61.38300 114.11600 51.31900 1.000 123.02000 295 GLU A N 1
ATOM 1409 C CA . GLU A 1 214 ? 60.03000 113.96800 51.85200 1.000 123.98000 295 GLU A CA 1
ATOM 1410 C C . GLU A 1 214 ? 59.76400 114.96800 52.97000 1.000 117.64000 295 GLU A C 1
ATOM 1411 O O . GLU A 1 214 ? 58.65400 115.50300 53.07900 1.000 99.53000 295 GLU A O 1
ATOM 1417 N N . PHE A 1 215 ? 60.76700 115.21700 53.81700 1.000 114.90000 296 PHE A N 1
ATOM 1418 C CA . PHE A 1 215 ? 60.61600 116.20600 54.88000 1.000 104.18000 296 PHE A CA 1
ATOM 1419 C C . PHE A 1 215 ? 60.39100 117.59900 54.30600 1.000 93.90000 296 PHE A C 1
ATOM 1420 O O . PHE A 1 215 ? 59.57800 118.37100 54.82800 1.000 93.98000 296 PHE A O 1
ATOM 1428 N N . ARG A 1 216 ? 61.10900 117.94100 53.23500 1.000 95.45000 297 ARG A N 1
ATOM 1429 C CA . ARG A 1 216 ? 60.87700 119.21700 52.56700 1.000 89.53000 297 ARG A CA 1
ATOM 1430 C C . ARG A 1 216 ? 59.43200 119.33800 52.10000 1.000 97.33000 297 ARG A C 1
ATOM 1431 O O . ARG A 1 216 ? 58.82600 120.41200 52.20000 1.000 86.12000 297 ARG A O 1
ATOM 1439 N N . SER A 1 217 ? 58.86000 118.24100 51.59800 1.000 101.46000 298 SER A N 1
ATOM 1440 C CA . SER A 1 217 ? 57.49400 118.27000 51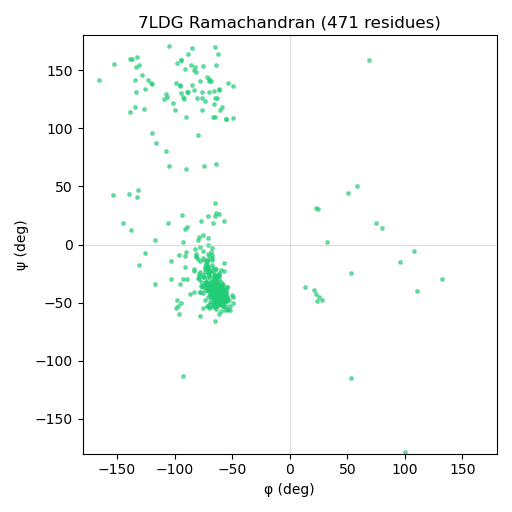.09100 1.000 94.33000 298 SER A CA 1
ATOM 1441 C C . SER A 1 217 ? 56.46000 118.41900 52.20000 1.000 88.53000 298 SER A C 1
ATOM 1442 O O . SER A 1 217 ? 55.32100 118.80500 51.91600 1.000 88.80000 298 SER A O 1
ATOM 1445 N N . SER A 1 218 ? 56.82600 118.13100 53.44900 1.000 83.06000 299 SER A N 1
ATOM 1446 C CA . SER A 1 218 ? 55.91400 118.34100 54.56600 1.000 77.44000 299 SER A CA 1
ATOM 1447 C C . SER A 1 218 ? 55.88100 119.78800 55.04800 1.000 81.70000 299 SER A C 1
ATOM 1448 O O . SER A 1 218 ? 55.02600 120.12800 55.87300 1.000 78.06000 299 SER A O 1
ATOM 1451 N N . LEU A 1 219 ? 56.77900 120.65400 54.54300 1.000 67.51000 300 LEU A N 1
ATOM 1452 C CA . LEU A 1 219 ? 56.85000 122.04500 54.96900 1.000 83.41000 300 LEU A CA 1
ATOM 1453 C C . LEU A 1 219 ? 55.86800 122.90900 54.18000 1.000 81.33000 300 LEU A C 1
ATOM 1454 O O . LEU A 1 219 ? 55.50800 122.57800 53.04600 1.000 78.84000 300 LEU A O 1
ATOM 1459 N N . PRO A 1 220 ? 55.41800 124.02800 54.74800 1.000 76.77000 301 PRO A N 1
ATOM 1460 C CA . PRO A 1 220 ? 54.47300 124.88800 54.02400 1.000 78.56000 301 PRO A CA 1
ATOM 1461 C C . PRO A 1 220 ? 55.14700 125.68300 52.91800 1.000 82.16000 301 PRO A C 1
ATOM 1462 O O . PRO A 1 220 ? 55.23600 126.91300 52.98700 1.000 80.19000 301 PRO A O 1
ATOM 1466 N N . LEU A 1 221 ? 55.60200 124.97300 51.88300 1.000 69.24000 302 LEU A N 1
ATOM 1467 C CA . LEU A 1 221 ? 56.37000 125.60000 50.81100 1.000 81.16000 302 LEU A CA 1
ATOM 1468 C C . LEU A 1 221 ? 55.57300 126.68900 50.10500 1.000 82.73000 302 LEU A C 1
ATOM 1469 O O . LEU A 1 221 ? 56.12100 127.74100 49.75900 1.000 87.06000 302 LEU A O 1
ATOM 1474 N N . GLN A 1 222 ? 54.28000 126.45300 49.87200 1.000 89.99000 303 GLN A N 1
ATOM 1475 C CA . GLN A 1 222 ? 53.46700 127.45700 49.19700 1.000 92.09000 303 GLN A CA 1
ATOM 1476 C C . GLN A 1 222 ? 53.42500 128.75100 49.99600 1.000 90.86000 303 GLN A C 1
ATOM 1477 O O . GLN A 1 222 ? 53.55600 129.84500 49.43400 1.000 87.34000 303 GLN A O 1
ATOM 1483 N N . ARG A 1 223 ? 53.25400 128.64500 51.31200 1.000 87.12000 304 ARG A N 1
ATOM 1484 C CA . ARG A 1 223 ? 53.20300 129.84000 52.14400 1.000 88.32000 304 ARG A CA 1
ATOM 1485 C C . ARG A 1 223 ? 54.56200 130.52400 52.20800 1.000 86.72000 304 ARG A C 1
ATOM 1486 O O . ARG A 1 223 ? 54.64200 131.75700 52.19200 1.000 77.16000 304 ARG A O 1
ATOM 1494 N N . ILE A 1 224 ? 55.64200 129.74200 52.26300 1.000 74.88000 305 ILE A N 1
ATOM 1495 C CA . ILE A 1 224 ? 56.97900 130.32700 52.29500 1.000 78.99000 305 ILE A CA 1
ATOM 1496 C C . ILE A 1 224 ? 57.26300 131.06600 50.99300 1.000 86.23000 305 ILE A C 1
ATOM 1497 O O . ILE A 1 224 ? 57.72300 132.21400 50.99700 1.000 83.54000 305 ILE A O 1
ATOM 1502 N N . LEU A 1 225 ? 56.98900 130.41700 49.85900 1.000 92.78000 306 LEU A N 1
ATOM 1503 C CA . LEU A 1 225 ? 57.18800 131.06400 48.56400 1.000 91.11000 306 LEU A CA 1
ATOM 1504 C C . LEU A 1 225 ? 56.34300 132.32500 48.44100 1.000 90.92000 306 LEU A C 1
ATOM 1505 O O . LEU A 1 225 ? 56.78800 133.32400 47.86200 1.000 96.69000 306 LEU A O 1
ATOM 1510 N N . ALA A 1 226 ? 55.12100 132.29700 48.97900 1.000 76.84000 307 ALA A N 1
ATOM 1511 C CA . ALA A 1 226 ? 54.28800 133.49300 48.96000 1.000 89.88000 307 ALA A CA 1
ATOM 1512 C C . ALA A 1 226 ? 54.90900 134.60800 49.78900 1.000 90.99000 307 ALA A C 1
ATOM 1513 O O . ALA A 1 226 ? 54.79800 135.78900 49.44000 1.000 92.83000 307 ALA A O 1
ATOM 1523 N N . SER A 1 228 ? 58.12300 134.96900 50.35800 1.000 97.13000 309 SER A N 1
ATOM 1524 C CA . SER A 1 228 ? 59.31900 135.43700 49.67000 1.000 95.05000 309 SER A CA 1
ATOM 1525 C C . SER A 1 228 ? 59.02000 136.55300 48.68300 1.000 107.00000 309 SER A C 1
ATOM 1526 O O . SER A 1 228 ? 59.93700 137.01400 47.99400 1.000 114.82000 309 SER A O 1
ATOM 1529 N N . LYS A 1 229 ? 57.76600 136.98500 48.59900 1.000 97.37000 310 LYS A N 1
ATOM 1530 C CA . LYS A 1 229 ? 57.32000 138.09800 47.77200 1.000 103.49000 310 LYS A CA 1
ATOM 1531 C C . LYS A 1 229 ? 56.42700 139.02500 48.58300 1.000 101.82000 310 LYS A C 1
ATOM 1532 O O . LYS A 1 229 ? 55.41400 139.53200 48.09200 1.000 114.52000 310 LYS A O 1
ATOM 1538 N N . SER A 1 230 ? 56.79400 139.26500 49.83800 1.000 105.57000 311 SER A N 1
ATOM 1539 C CA . SER A 1 230 ? 55.96500 140.01400 50.76700 1.000 117.44000 311 SER A CA 1
ATOM 1540 C C . SER A 1 230 ? 56.41600 141.46600 50.84500 1.000 120.80000 311 SER A C 1
ATOM 1541 O O . SER A 1 230 ? 57.56900 141.79600 50.55500 1.000 124.99000 311 SER A O 1
ATOM 1544 N N . ARG A 1 231 ? 55.48800 142.33600 51.25100 1.000 126.14000 312 ARG A N 1
ATOM 1545 C CA . ARG A 1 231 ? 55.81300 143.75100 51.39500 1.000 130.00000 312 ARG A CA 1
ATOM 1546 C C . ARG A 1 231 ? 56.80600 143.97700 52.53000 1.000 132.56000 312 ARG A C 1
ATOM 1547 O O . ARG A 1 231 ? 57.68900 144.83800 52.43300 1.000 138.36000 312 ARG A O 1
ATOM 1555 N N . ASN A 1 232 ? 56.67700 143.22000 53.61000 1.000 128.04000 313 ASN A N 1
ATOM 1556 C CA . ASN A 1 232 ? 57.53300 143.40000 54.77500 1.000 119.83000 313 ASN A CA 1
ATOM 1557 C C . ASN A 1 232 ? 58.96800 143.04700 54.40400 1.000 122.86000 313 ASN A C 1
ATOM 1558 O O . ASN A 1 232 ? 59.22000 141.91900 53.96600 1.000 120.16000 313 ASN A O 1
ATOM 1563 N N . PRO A 1 233 ? 59.92900 143.96800 54.53800 1.000 126.45000 314 PRO A N 1
ATOM 1564 C CA . PRO A 1 233 ? 61.30400 143.64000 54.11100 1.000 129.06000 314 PRO A CA 1
ATOM 1565 C C . PRO A 1 233 ? 61.94000 142.52500 54.92300 1.000 121.95000 314 PRO A C 1
ATOM 1566 O O . PRO A 1 233 ? 62.58100 141.63700 54.34700 1.000 117.61000 314 PRO A O 1
ATOM 1570 N N . ARG A 1 234 ? 61.79400 142.54900 56.25300 1.000 114.15000 315 ARG A N 1
ATOM 1571 C CA . ARG A 1 234 ? 62.41000 141.50700 57.07100 1.000 123.90000 315 ARG A CA 1
ATOM 1572 C C . ARG A 1 234 ? 61.79300 140.14400 56.78300 1.000 119.59000 315 ARG A C 1
ATOM 1573 O O . ARG A 1 234 ? 62.50600 139.13800 56.67800 1.000 129.15000 315 ARG A O 1
ATOM 1581 N N . LEU A 1 235 ? 60.46700 140.09100 56.65800 1.000 116.90000 316 LEU A N 1
ATOM 1582 C CA . LEU A 1 235 ? 59.79400 138.82900 56.37500 1.000 95.95000 316 LEU A CA 1
ATOM 1583 C C . LEU A 1 235 ? 60.11300 138.33600 54.96800 1.000 94.79000 316 LEU A C 1
ATOM 1584 O O . LEU A 1 235 ? 60.26900 137.12900 54.74800 1.000 96.36000 316 LEU A O 1
ATOM 1589 N N . GLN A 1 236 ? 60.22700 139.25500 54.00700 1.000 95.22000 317 GLN A N 1
ATOM 1590 C CA . GLN A 1 236 ? 60.58600 138.85900 52.64900 1.000 96.88000 317 GLN A CA 1
ATOM 1591 C C . GLN A 1 236 ? 61.97000 138.21900 52.61100 1.000 102.49000 317 GLN A C 1
ATOM 1592 O O . GLN A 1 236 ? 62.16900 137.19100 51.95300 1.000 101.19000 317 GLN A O 1
ATOM 1598 N N . THR A 1 237 ? 62.93500 138.80500 53.32500 1.000 100.87000 318 THR A N 1
ATOM 1599 C CA . THR A 1 237 ? 64.28600 138.25300 53.33200 1.000 103.99000 318 THR A CA 1
ATOM 1600 C C . THR A 1 237 ? 64.33400 136.92200 54.07400 1.000 94.90000 318 THR A C 1
ATOM 1601 O O . THR A 1 237 ? 65.03100 135.99200 53.64900 1.000 87.66000 318 THR A O 1
ATOM 1605 N N . ALA A 1 238 ? 63.60100 136.81300 55.18400 1.000 88.99000 319 ALA A N 1
ATOM 1606 C CA . ALA A 1 238 ? 63.54800 135.55500 55.92300 1.000 85.01000 319 ALA A CA 1
ATOM 1607 C C . ALA A 1 238 ? 63.04900 134.42000 55.03700 1.000 96.37000 319 ALA A C 1
ATOM 1608 O O . ALA A 1 238 ? 63.69700 133.37200 54.92400 1.000 88.27000 319 ALA A O 1
ATOM 1610 N N . ALA A 1 239 ? 61.89900 134.61700 54.38900 1.000 83.10000 320 ALA A N 1
ATOM 1611 C CA . ALA A 1 239 ? 61.34500 133.57800 53.52700 1.000 93.24000 320 ALA A CA 1
ATOM 1612 C C . ALA A 1 239 ? 62.26300 133.29300 52.34800 1.000 95.15000 320 ALA A C 1
ATOM 1613 O O . ALA A 1 239 ? 62.44400 132.13400 51.95500 1.000 92.62000 320 ALA A O 1
ATOM 1615 N N . GLN A 1 240 ? 62.86000 134.34000 51.77600 1.000 91.09000 321 GLN A N 1
ATOM 1616 C CA . GLN A 1 240 ? 63.72000 134.15400 50.61500 1.000 96.12000 321 GLN A CA 1
ATOM 1617 C C . GLN A 1 240 ? 64.96500 133.35500 50.97200 1.000 95.83000 321 GLN A C 1
ATOM 1618 O O . GLN A 1 240 ? 65.37900 132.47200 50.21300 1.000 102.70000 321 GLN A O 1
ATOM 1624 N N . GLU A 1 241 ? 65.57600 133.64300 52.12400 1.000 96.32000 322 GLU A N 1
ATOM 1625 C CA . GLU A 1 241 ? 66.74800 132.87600 52.53400 1.000 104.05000 322 GLU A CA 1
ATOM 1626 C C . GLU A 1 241 ? 66.36800 131.44600 52.89200 1.000 106.99000 322 GLU A C 1
ATOM 1627 O O . GLU A 1 241 ? 67.08300 130.49900 52.53700 1.000 94.07000 322 GLU A O 1
ATOM 1633 N N . LEU A 1 242 ? 65.24900 131.27100 53.59800 1.000 102.19000 323 LEU A N 1
ATOM 1634 C CA . LEU A 1 242 ? 64.75700 129.93000 53.89600 1.000 83.44000 323 LEU A CA 1
ATOM 1635 C C . LEU A 1 242 ? 64.49600 129.14900 52.61600 1.000 90.26000 323 LEU A C 1
ATOM 1636 O O . LEU A 1 242 ? 64.74400 127.93900 52.55500 1.000 86.67000 323 LEU A O 1
ATOM 1641 N N . LEU A 1 243 ? 64.01300 129.83100 51.57500 1.000 84.64000 324 LEU A N 1
ATOM 1642 C CA . LEU A 1 243 ? 63.79600 129.16500 50.29700 1.000 87.08000 324 LEU A CA 1
ATOM 1643 C C . LEU A 1 243 ? 65.10300 128.63800 49.71800 1.000 96.84000 324 LEU A C 1
ATOM 1644 O O . LEU A 1 243 ? 65.13500 127.55300 49.12600 1.000 107.76000 324 LEU A O 1
ATOM 1649 N N . GLU A 1 244 ? 66.19400 129.39100 49.87900 1.000 101.65000 325 GLU A N 1
ATOM 1650 C CA . GLU A 1 244 ? 67.47900 128.95600 49.34100 1.000 99.85000 325 GLU A CA 1
ATOM 1651 C C . GLU A 1 244 ? 67.94700 127.67500 50.01800 1.000 98.18000 325 GLU A C 1
ATOM 1652 O O . GLU A 1 244 ? 68.38800 126.73200 49.35000 1.000 112.49000 325 GLU A O 1
ATOM 1658 N N . ASP A 1 245 ? 67.85100 127.62100 51.34900 1.000 98.33000 326 ASP A N 1
ATOM 1659 C CA . ASP A 1 245 ? 68.27300 126.42900 52.08000 1.000 106.57000 326 ASP A CA 1
ATOM 1660 C C . ASP A 1 245 ? 67.49400 125.20100 51.63000 1.000 100.99000 326 ASP A C 1
ATOM 1661 O O . ASP A 1 245 ? 68.04700 124.09800 51.54800 1.000 106.93000 326 ASP A O 1
ATOM 1666 N N . LEU A 1 246 ? 66.20800 125.37700 51.32600 1.000 99.51000 327 LEU A N 1
ATOM 1667 C CA . LEU A 1 246 ? 65.37200 124.24000 50.96100 1.000 104.30000 327 LEU A CA 1
ATOM 1668 C C . LEU A 1 246 ? 65.73400 123.70000 49.58400 1.000 113.95000 327 LEU A C 1
ATOM 1669 O O . LEU A 1 246 ? 65.75100 122.48100 49.37400 1.000 109.88000 327 LEU A O 1
ATOM 1674 N N . ARG A 1 247 ? 66.03600 124.58900 48.63700 1.000 113.89000 328 ARG A N 1
ATOM 1675 C CA . ARG A 1 247 ? 66.32300 124.15000 47.27600 1.000 116.32000 328 ARG A CA 1
ATOM 1676 C C . ARG A 1 247 ? 67.63800 123.38800 47.18900 1.000 118.90000 328 ARG A C 1
ATOM 1677 O O . ARG A 1 247 ? 67.79600 122.53000 46.31300 1.000 125.26000 328 ARG A O 1
ATOM 1685 N N . THR A 1 248 ? 68.58400 123.67800 48.08000 1.000 123.28000 329 THR A N 1
ATOM 1686 C CA . THR A 1 248 ? 69.90900 123.07800 48.03700 1.000 126.19000 329 THR A CA 1
ATOM 1687 C C . THR A 1 248 ? 70.02300 121.83600 48.91100 1.000 129.91000 329 THR A C 1
ATOM 1688 O O . THR A 1 248 ? 71.13000 121.48800 49.34100 1.000 138.45000 329 THR A O 1
ATOM 1692 N N . LEU A 1 249 ? 68.91700 121.15400 49.17500 1.000 126.59000 330 LEU A N 1
ATOM 1693 C CA . LEU A 1 249 ? 68.99200 119.85400 49.82400 1.000 119.90000 330 LEU A CA 1
ATOM 1694 C C . LEU A 1 249 ? 68.42900 118.77600 48.87800 1.000 120.25000 330 LEU A C 1
ATOM 1695 O O . LEU A 1 249 ? 68.30200 117.60100 49.22900 1.000 134.76000 330 LEU A O 1
ATOM 1700 N N . LYS B 2 17 ? 104.37000 147.18200 76.42200 1.000 158.60000 2286 LYS B N 1
ATOM 1701 C CA . LYS B 2 17 ? 104.34500 148.63200 76.54800 1.000 153.27000 2286 LYS B CA 1
ATOM 1702 C C . LYS B 2 17 ? 105.75000 149.21800 76.51300 1.000 154.18000 2286 LYS B C 1
ATOM 1703 O O . LYS B 2 17 ? 106.69200 148.54700 76.07900 1.000 148.17000 2286 LYS B O 1
ATOM 1709 N N . ARG B 2 18 ? 105.87700 150.46600 76.97700 1.000 162.54000 2287 ARG B N 1
ATOM 1710 C CA . ARG B 2 18 ? 107.15800 151.16800 76.93000 1.000 151.27000 2287 ARG B CA 1
ATOM 1711 C C . ARG B 2 18 ? 108.25900 150.36300 77.61000 1.000 151.27000 2287 ARG B C 1
ATOM 1712 O O . ARG B 2 18 ? 109.29300 150.06300 77.00200 1.000 137.62000 2287 ARG B O 1
ATOM 1720 N N . ASN B 2 19 ? 108.04900 149.99900 78.87600 1.000 158.83000 2288 ASN B N 1
ATOM 1721 C CA . ASN B 2 19 ? 108.96700 149.14800 79.62700 1.000 148.50000 2288 ASN B CA 1
ATOM 1722 C C . ASN B 2 19 ? 108.41900 147.72500 79.65900 1.000 141.06000 2288 ASN B C 1
ATOM 1723 O O . ASN B 2 19 ? 107.30000 147.49300 80.13000 1.000 131.79000 2288 ASN B O 1
ATOM 1728 N N . LEU B 2 20 ? 109.20800 146.77500 79.16100 1.000 130.15000 2289 LEU B N 1
ATOM 1729 C CA . LEU B 2 20 ? 108.78000 145.37800 79.08100 1.000 121.60000 2289 LEU B CA 1
ATOM 1730 C C . LEU B 2 20 ? 109.16600 144.62100 80.35400 1.000 117.90000 2289 LEU B C 1
ATOM 1731 O O . LEU B 2 20 ? 109.98200 143.69800 80.34300 1.000 104.79000 2289 LEU B O 1
ATOM 1736 N N . LEU B 2 21 ? 108.55500 145.02600 81.47000 1.000 126.63000 2290 LEU B N 1
ATOM 1737 C CA . LEU B 2 21 ? 108.78000 144.36700 82.75500 1.000 104.64000 2290 LEU B CA 1
ATOM 1738 C C . LEU B 2 21 ? 107.70900 143.32500 83.06100 1.000 102.29000 2290 LEU B C 1
ATOM 1739 O O . LEU B 2 21 ? 108.02000 142.14300 83.23600 1.000 86.48000 2290 LEU B O 1
ATOM 1744 N N . ASN B 2 22 ? 106.45000 143.74500 83.14000 1.000 90.10000 2291 ASN B N 1
ATOM 1745 C CA . ASN B 2 22 ? 105.34000 142.83200 83.38200 1.000 88.39000 2291 ASN B CA 1
ATOM 1746 C C . ASN B 2 22 ? 104.35300 142.78100 82.23200 1.000 94.97000 2291 ASN B C 1
ATOM 1747 O O . ASN B 2 22 ? 103.77400 141.72700 81.96400 1.000 109.15000 2291 ASN B O 1
ATOM 1752 N N . GLU B 2 23 ? 104.14900 143.89700 81.54400 1.000 98.25000 2292 GLU B N 1
ATOM 1753 C CA . GLU B 2 23 ? 103.10200 144.02000 80.53700 1.000 88.72000 2292 GLU B CA 1
ATOM 1754 C C . GLU B 2 23 ? 103.65800 143.60300 79.17900 1.000 86.80000 2292 GLU B C 1
ATOM 1755 O O . GLU B 2 23 ? 104.48500 144.30800 78.59200 1.000 118.54000 2292 GLU B O 1
ATOM 1761 N N . PHE B 2 24 ? 103.20000 142.45400 78.68200 1.000 86.48000 2293 PHE B N 1
ATOM 1762 C CA . PHE B 2 24 ? 103.64300 141.91700 77.40400 1.000 86.57000 2293 PHE B CA 1
ATOM 1763 C C . PHE B 2 24 ? 102.53000 141.80400 76.37100 1.000 82.85000 2293 PHE B C 1
ATOM 1764 O O . PHE B 2 24 ? 102.76900 141.26800 75.28200 1.000 83.69000 2293 PHE B O 1
ATOM 1772 N N . ASP B 2 25 ? 101.32400 142.26600 76.67800 1.000 70.06000 2294 ASP B N 1
ATOM 1773 C CA . ASP B 2 25 ? 100.26800 142.25700 75.68000 1.000 82.92000 2294 ASP B CA 1
ATOM 1774 C C . ASP B 2 25 ? 100.58900 143.25000 74.57600 1.000 90.25000 2294 ASP B C 1
ATOM 1775 O O . ASP B 2 25 ? 101.10200 144.34100 74.83300 1.000 83.64000 2294 ASP B O 1
ATOM 1780 N N . ARG B 2 26 ? 100.29200 142.86100 73.34200 1.000 90.29000 2295 ARG B N 1
ATOM 1781 C CA . ARG B 2 26 ? 100.56100 143.72200 72.20400 1.000 76.44000 2295 ARG B CA 1
ATOM 1782 C C . ARG B 2 26 ? 99.61300 144.91400 72.20900 1.000 84.07000 2295 ARG B C 1
ATOM 1783 O O . ARG B 2 26 ? 98.44700 144.80100 72.59300 1.000 84.63000 2295 ARG B O 1
ATOM 1791 N N . ILE B 2 27 ? 100.13200 146.07300 71.81000 1.000 103.66000 2296 ILE B N 1
ATOM 1792 C CA . ILE B 2 27 ? 99.33800 147.28400 71.63100 1.000 106.11000 2296 ILE B CA 1
ATOM 1793 C C . ILE B 2 27 ? 99.18700 147.52100 70.13600 1.000 121.67000 2296 ILE B C 1
ATOM 1794 O O . ILE B 2 27 ? 100.18300 147.54900 69.40200 1.000 111.14000 2296 ILE B O 1
ATOM 1799 N N . ILE B 2 28 ? 97.94900 147.68000 69.68700 1.000 123.65000 2297 ILE B N 1
ATOM 1800 C CA . ILE B 2 28 ? 97.65700 147.88300 68.27300 1.000 128.14000 2297 ILE B CA 1
ATOM 1801 C C . ILE B 2 28 ? 97.53700 149.37700 68.01400 1.000 137.08000 2297 ILE B C 1
ATOM 1802 O O . ILE B 2 28 ? 96.94100 150.11400 68.80900 1.000 144.42000 2297 ILE B O 1
ATOM 1807 N N . GLU B 2 29 ? 98.11600 149.83400 66.90200 1.000 139.98000 2298 GLU B N 1
ATOM 1808 C CA . GLU B 2 29 ? 98.13800 151.25800 66.58800 1.000 148.43000 2298 GLU B CA 1
ATOM 1809 C C . GLU B 2 29 ? 96.83700 151.77200 65.98500 1.000 152.50000 2298 GLU B C 1
ATOM 1810 O O . GLU B 2 29 ? 96.66300 152.99200 65.89200 1.000 153.74000 2298 GLU B O 1
ATOM 1816 N N . ASN B 2 30 ? 95.92900 150.89000 65.57900 1.000 160.13000 2299 ASN B N 1
ATOM 1817 C CA . ASN B 2 30 ? 94.64600 151.28400 65.01100 1.000 163.71000 2299 ASN B CA 1
ATOM 1818 C C . ASN B 2 30 ? 93.52600 150.96500 65.99300 1.000 165.00000 2299 ASN B C 1
ATOM 1819 O O . ASN B 2 30 ? 93.39000 149.81500 66.43200 1.000 156.58000 2299 ASN B O 1
ATOM 1824 N N . GLN B 2 31 ? 92.71900 151.98200 66.32200 1.000 177.72000 2300 GLN B N 1
ATOM 1825 C CA . GLN B 2 31 ? 91.63300 151.78700 67.27800 1.000 177.84000 2300 GLN B CA 1
ATOM 1826 C C . GLN B 2 31 ? 90.62300 150.75900 66.77900 1.000 172.58000 2300 GLN B C 1
ATOM 1827 O O . GLN B 2 31 ? 90.06100 149.99500 67.57200 1.000 166.37000 2300 GLN B O 1
ATOM 1833 N N . GLU B 2 32 ? 90.38200 150.71800 65.46600 1.000 171.44000 2301 GLU B N 1
ATOM 1834 C CA . GLU B 2 32 ? 89.30900 149.87100 64.95300 1.000 161.28000 2301 GLU B CA 1
ATOM 1835 C C . GLU B 2 32 ? 89.68200 148.39400 65.01200 1.000 158.57000 2301 GLU B C 1
ATOM 1836 O O . GLU B 2 32 ? 88.81200 147.54000 65.22500 1.000 159.43000 2301 GLU B O 1
ATOM 1842 N N . LYS B 2 33 ? 90.96400 148.07000 64.84200 1.000 150.75000 2302 LYS B N 1
ATOM 1843 C CA . LYS B 2 33 ? 91.39700 146.67900 64.70700 1.000 152.02000 2302 LYS B CA 1
ATOM 1844 C C . LYS B 2 33 ? 92.06600 146.20400 65.99800 1.000 147.30000 2302 LYS B C 1
ATOM 1845 O O . LYS B 2 33 ? 93.26300 145.93100 66.05400 1.000 146.03000 2302 LYS B O 1
ATOM 1851 N N . SER B 2 34 ? 91.25700 146.09300 67.04800 1.000 136.82000 2303 SER B N 1
ATOM 1852 C CA . SER B 2 34 ? 91.76200 145.65600 68.34200 1.000 119.82000 2303 SER B CA 1
ATOM 1853 C C . SER B 2 34 ? 91.84900 144.13600 68.40800 1.000 110.45000 2303 SER B C 1
ATOM 1854 O O . SER B 2 34 ? 91.11300 143.41900 67.72600 1.000 104.73000 2303 SER B O 1
ATOM 1857 N N . LEU B 2 35 ? 92.77200 143.64900 69.23500 1.000 96.34000 2304 LEU B N 1
ATOM 1858 C CA . LEU B 2 35 ? 92.83200 142.22700 69.54200 1.000 83.80000 2304 LEU B CA 1
ATOM 1859 C C . LEU B 2 35 ? 91.83400 141.91200 70.64800 1.000 89.73000 2304 LEU B C 1
ATOM 1860 O O . LEU B 2 35 ? 91.77400 142.61700 71.66000 1.000 91.39000 2304 LEU B O 1
ATOM 1865 N N . LYS B 2 36 ? 91.04600 140.85800 70.45300 1.000 93.94000 2305 LYS B N 1
ATOM 1866 C CA . LYS B 2 36 ? 89.94700 140.53200 71.36000 1.000 91.65000 2305 LYS B CA 1
ATOM 1867 C C . LYS B 2 36 ? 89.92600 139.02500 71.57800 1.000 86.46000 2305 LYS B C 1
ATOM 1868 O O . LYS B 2 36 ? 89.65600 138.26600 70.64200 1.000 78.66000 2305 LYS B O 1
ATOM 1874 N N . ALA B 2 37 ? 90.21000 138.59500 72.80700 1.000 86.03000 2306 ALA B N 1
ATOM 1875 C CA . ALA B 2 37 ? 90.22600 137.17800 73.14600 1.000 76.58000 2306 ALA B CA 1
ATOM 1876 C C . ALA B 2 37 ? 88.81100 136.62600 73.27200 1.000 74.62000 2306 ALA B C 1
ATOM 1877 O O . ALA B 2 37 ? 87.86500 137.35000 73.59800 1.000 70.28000 2306 ALA B O 1
ATOM 1879 N N . SER B 2 38 ? 88.67500 135.32400 73.02700 1.000 62.97000 2307 SER B N 1
ATOM 1880 C CA . SER B 2 38 ? 87.39100 134.64100 73.10900 1.000 82.47000 2307 SER B CA 1
ATOM 1881 C C . SER B 2 38 ? 87.45300 133.52400 74.14400 1.000 77.21000 2307 SER B C 1
ATOM 1882 O O . SER B 2 38 ? 88.45100 132.80300 74.24000 1.000 67.76000 2307 SER B O 1
ATOM 1885 N N . LYS B 2 39 ? 86.38200 133.39000 74.92100 1.000 73.80000 2308 LYS B N 1
ATOM 1886 C CA . LYS B 2 39 ? 86.25200 132.34000 75.92000 1.000 65.75000 2308 LYS B CA 1
ATOM 1887 C C . LYS B 2 39 ? 85.29300 131.24800 75.43900 1.000 63.79000 2308 LYS B C 1
ATOM 1888 O O . LYS B 2 39 ? 84.61900 131.37900 74.41500 1.000 69.61000 2308 LYS B O 1
ATOM 1894 N N . SER B 2 40 ? 85.24300 130.15300 76.19800 1.000 66.01000 2309 SER B N 1
ATOM 1895 C CA . SER B 2 40 ? 84.36500 129.03200 75.88900 1.000 58.19000 2309 SER B CA 1
ATOM 1896 C C . SER B 2 40 ? 83.70600 128.53100 77.16800 1.000 63.82000 2309 SER B C 1
ATOM 1897 O O . SER B 2 40 ? 84.18500 128.78400 78.27600 1.000 67.89000 2309 SER B O 1
ATOM 1900 N N . THR B 2 41 ? 82.59000 127.82200 77.00300 1.000 69.81000 2310 THR B N 1
ATOM 1901 C CA . THR B 2 41 ? 81.85800 127.20600 78.10100 1.000 62.22000 2310 THR B CA 1
ATOM 1902 C C . THR B 2 41 ? 81.55700 125.75200 77.77100 1.000 66.14000 2310 THR B C 1
ATOM 1903 O O . THR B 2 41 ? 81.48600 125.38300 76.59500 1.000 65.45000 2310 THR B O 1
ATOM 1907 N N . PRO B 2 42 ? 81.38400 124.89500 78.79700 1.000 70.13000 2311 PRO B N 1
ATOM 1908 C CA . PRO B 2 42 ? 81.06100 123.48100 78.54200 1.000 57.10000 2311 PRO B CA 1
ATOM 1909 C C . PRO B 2 42 ? 79.76600 123.29300 77.75900 1.000 65.92000 2311 PRO B C 1
ATOM 1910 O O . PRO B 2 42 ? 79.76500 122.65300 76.70100 1.000 70.00000 2311 PRO B O 1
ATOM 1914 N N . ASP B 2 43 ? 78.65600 123.81900 78.27300 1.000 60.26000 2312 ASP B N 1
ATOM 1915 C CA . ASP B 2 43 ? 77.43900 123.90400 77.47400 1.000 65.71000 2312 ASP B CA 1
ATOM 1916 C C . ASP B 2 43 ? 77.64300 124.95000 76.38900 1.000 80.04000 2312 ASP B C 1
ATOM 1917 O O . ASP B 2 43 ? 78.10000 126.06200 76.66700 1.000 99.32000 2312 ASP B O 1
ATOM 1922 N N . GLY B 2 44 ? 77.31900 124.60800 75.15300 1.000 70.91000 2313 GLY B N 1
ATOM 1923 C CA . GLY B 2 44 ? 77.61700 125.55600 74.09600 1.000 81.19000 2313 GLY B CA 1
ATOM 1924 C C . GLY B 2 44 ? 78.73000 125.05000 73.21100 1.000 63.04000 2313 GLY B C 1
ATOM 1925 O O . GLY B 2 44 ? 78.68800 125.21000 71.98900 1.000 78.49000 2313 GLY B O 1
ATOM 1926 N N . THR B 2 45 ? 79.73900 124.43900 73.82400 1.000 61.48000 2314 THR B N 1
ATOM 1927 C CA . THR B 2 45 ? 80.64800 123.59000 73.07200 1.000 63.06000 2314 THR B CA 1
ATOM 1928 C C . THR B 2 45 ? 80.11600 122.16600 72.98400 1.000 60.62000 2314 THR B C 1
ATOM 1929 O O . THR B 2 45 ? 80.15900 121.55000 71.91500 1.000 76.97000 2314 THR B O 1
ATOM 1933 N N . ILE B 2 46 ? 79.58200 121.64400 74.08100 1.000 63.46000 2315 ILE B N 1
ATOM 1934 C CA . ILE B 2 46 ? 79.16800 120.24500 74.13600 1.000 76.14000 2315 ILE B CA 1
ATOM 1935 C C . ILE B 2 46 ? 77.68800 120.07800 73.80400 1.000 70.69000 2315 ILE B C 1
ATOM 1936 O O . ILE B 2 46 ? 77.32500 119.25400 72.96300 1.000 75.87000 2315 ILE B O 1
ATOM 1941 N N . LYS B 2 47 ? 76.80900 120.84800 74.44900 1.000 75.26000 2316 LYS B N 1
ATOM 1942 C CA . LYS B 2 47 ? 75.37200 120.62300 74.34100 1.000 65.76000 2316 LYS B CA 1
ATOM 1943 C C . LYS B 2 47 ? 74.70300 121.39700 73.20800 1.000 61.72000 2316 LYS B C 1
ATOM 1944 O O . LYS B 2 47 ? 73.59600 121.03000 72.80500 1.000 80.14000 2316 LYS B O 1
ATOM 1950 N N . ASP B 2 48 ? 75.32400 122.45500 72.69900 1.000 77.29000 2317 ASP B N 1
ATOM 1951 C CA . ASP B 2 48 ? 74.70500 123.25400 71.65300 1.000 63.39000 2317 ASP B CA 1
ATOM 1952 C C . ASP B 2 48 ? 75.03400 122.69800 70.27300 1.000 69.17000 2317 ASP B C 1
ATOM 1953 O O . ASP B 2 48 ? 75.95300 121.89600 70.09000 1.000 71.80000 2317 ASP B O 1
ATOM 1958 N N . ARG B 2 49 ? 74.26100 123.14600 69.29100 1.000 64.03000 2318 ARG B N 1
ATOM 1959 C CA . ARG B 2 49 ? 74.53900 122.81700 67.90700 1.000 71.39000 2318 ARG B CA 1
ATOM 1960 C C . ARG B 2 49 ? 75.62400 123.73800 67.37400 1.000 67.62000 2318 ARG B C 1
ATOM 1961 O O . ARG B 2 49 ? 75.74100 124.89500 67.78600 1.000 76.27000 2318 ARG B O 1
ATOM 1969 N N . ARG B 2 50 ? 76.42400 123.21300 66.45200 1.000 67.48000 2319 ARG B N 1
ATOM 1970 C CA . ARG B 2 50 ? 77.39400 124.02800 65.72600 1.000 69.37000 2319 ARG B CA 1
ATOM 1971 C C . ARG B 2 50 ? 76.64100 124.76400 64.62700 1.000 75.94000 2319 ARG B C 1
ATOM 1972 O O . ARG B 2 50 ? 76.43500 124.24900 63.52700 1.000 86.01000 2319 ARG B O 1
ATOM 1980 N N . LEU B 2 51 ? 76.22000 125.99200 64.92700 1.000 84.39000 2320 LEU B N 1
ATOM 1981 C CA . LEU B 2 51 ? 75.38900 126.77200 64.02000 1.000 77.91000 2320 LEU B CA 1
ATOM 1982 C C . LEU B 2 51 ? 76.15800 127.89500 63.33100 1.000 86.49000 2320 LEU B C 1
ATOM 1983 O O . LEU B 2 51 ? 75.54300 128.83300 62.81400 1.000 82.85000 2320 LEU B O 1
ATOM 1988 N N . PHE B 2 52 ? 77.48700 127.81700 63.30300 1.000 89.69000 2321 PHE B N 1
ATOM 1989 C CA . PHE B 2 52 ? 78.29500 128.77600 62.55700 1.000 93.49000 2321 PHE B CA 1
ATOM 1990 C C . PHE B 2 52 ? 78.67700 128.12600 61.23000 1.000 94.66000 2321 PHE B C 1
ATOM 1991 O O . PHE B 2 52 ? 79.79900 127.66000 61.02600 1.000 93.82000 2321 PHE B O 1
ATOM 2007 N N . HIS B 2 54 ? 78.38400 128.12300 56.71500 1.000 109.60000 2323 HIS B N 1
ATOM 2008 C CA . HIS B 2 54 ? 78.94300 129.02300 55.71300 1.000 108.72000 2323 HIS B CA 1
ATOM 2009 C C . HIS B 2 54 ? 77.96800 130.11400 55.28500 1.000 116.48000 2323 HIS B C 1
ATOM 2010 O O . HIS B 2 54 ? 78.39800 131.23400 54.98600 1.000 118.12000 2323 HIS B O 1
ATOM 2017 N N . HIS B 2 55 ? 76.66700 129.82500 55.24300 1.000 112.96000 2324 HIS B N 1
ATOM 2018 C CA . HIS B 2 55 ? 75.70800 130.79500 54.73100 1.000 116.44000 2324 HIS B CA 1
ATOM 2019 C C . HIS B 2 55 ? 74.91700 131.51300 55.82000 1.000 112.43000 2324 HIS B C 1
ATOM 2020 O O . HIS B 2 55 ? 74.28700 132.53500 55.53100 1.000 103.54000 2324 HIS B O 1
ATOM 2027 N N . VAL B 2 56 ? 74.94100 131.02500 57.05900 1.000 111.16000 2325 VAL B N 1
ATOM 2028 C CA . VAL B 2 56 ? 74.20000 131.64800 58.14800 1.000 110.00000 2325 VAL B CA 1
ATOM 2029 C C . VAL B 2 56 ? 74.90200 131.33800 59.46200 1.000 103.22000 2325 VAL B C 1
ATOM 2030 O O . VAL B 2 56 ? 75.64000 130.35800 59.58400 1.000 99.96000 2325 VAL B O 1
ATOM 2034 N N . SER B 2 57 ? 74.67700 132.20100 60.44900 1.000 95.30000 2326 SER B N 1
ATOM 2035 C CA . SER B 2 57 ? 75.04400 131.93400 61.83200 1.000 94.34000 2326 SER B CA 1
ATOM 2036 C C . SER B 2 57 ? 73.80200 132.13600 62.68400 1.000 87.07000 2326 SER B C 1
ATOM 2037 O O . SER B 2 57 ? 73.26600 133.24800 62.75000 1.000 97.94000 2326 SER B O 1
ATOM 2040 N N . LEU B 2 58 ? 73.34100 131.06600 63.32400 1.000 81.60000 2327 LEU B N 1
ATOM 2041 C CA . LEU B 2 58 ? 72.17600 131.14100 64.19200 1.000 84.52000 2327 LEU B CA 1
ATOM 2042 C C . LEU B 2 58 ? 72.62400 131.39100 65.62500 1.000 87.09000 2327 LEU B C 1
ATOM 2043 O O . LEU B 2 58 ? 73.46800 130.66300 66.15900 1.000 78.87000 2327 LEU B O 1
ATOM 2048 N N . GLU B 2 59 ? 72.06100 132.42400 66.23500 1.000 70.22000 2328 GLU B N 1
ATOM 2049 C CA . GLU B 2 59 ? 72.43500 132.83400 67.57400 1.000 77.19000 2328 GLU B CA 1
ATOM 2050 C C . GLU B 2 59 ? 71.18900 133.07800 68.40900 1.000 62.82000 2328 GLU B C 1
ATOM 2051 O O . GLU B 2 59 ? 70.12200 133.38600 67.86800 1.000 73.98000 2328 GLU B O 1
ATOM 2057 N N . PRO B 2 60 ? 71.29000 132.92200 69.72800 1.000 69.81000 2329 PRO B N 1
ATOM 2058 C CA . PRO B 2 60 ? 70.10800 133.04500 70.59000 1.000 60.49000 2329 PRO B CA 1
ATOM 2059 C C . PRO B 2 60 ? 69.50400 134.43600 70.53100 1.000 62.13000 2329 PRO B C 1
ATOM 2060 O O . PRO B 2 60 ? 70.13300 135.40000 70.09400 1.000 68.91000 2329 PRO B O 1
ATOM 2064 N N . ILE B 2 61 ? 68.26800 134.53400 71.00900 1.000 60.19000 2330 ILE B N 1
ATOM 2065 C CA . ILE B 2 61 ? 67.50300 135.77000 70.96700 1.000 59.93000 2330 ILE B CA 1
ATOM 2066 C C . ILE B 2 61 ? 67.09100 136.12200 72.39100 1.000 64.89000 2330 ILE B C 1
ATOM 2067 O O . ILE B 2 61 ? 66.79200 135.23400 73.19600 1.000 61.06000 2330 ILE B O 1
ATOM 2072 N N . THR B 2 62 ? 67.12600 137.41700 72.71600 1.000 72.92000 2331 THR B N 1
ATOM 2073 C CA . THR B 2 62 ? 66.81900 137.9160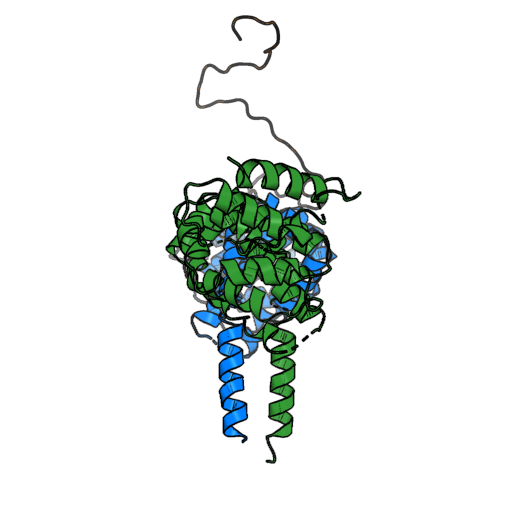0 74.05100 1.000 53.29000 2331 THR B CA 1
ATOM 2074 C C . THR B 2 62 ? 65.78200 139.02700 73.93500 1.000 64.63000 2331 THR B C 1
ATOM 2075 O O . THR B 2 62 ? 65.76100 139.77600 72.95600 1.000 71.90000 2331 THR B O 1
ATOM 2079 N N . CYS B 2 63 ? 64.90100 139.12400 74.92600 1.000 54.27000 2332 CYS B N 1
ATOM 2080 C CA . CYS B 2 63 ? 63.84400 140.12500 74.90200 1.000 71.28000 2332 CYS B CA 1
ATOM 2081 C C . CYS B 2 63 ? 63.77600 140.82300 76.25300 1.000 70.05000 2332 CYS B C 1
ATOM 2082 O O . CYS B 2 63 ? 63.77800 140.16500 77.29900 1.000 68.37000 2332 CYS B O 1
ATOM 2085 N N . VAL B 2 64 ? 63.74000 142.15200 76.23200 1.000 73.90000 2333 VAL B N 1
ATOM 2086 C CA . VAL B 2 64 ? 63.60300 142.92700 77.46500 1.000 76.34000 2333 VAL B CA 1
ATOM 2087 C C . VAL B 2 64 ? 62.32200 143.75100 77.38200 1.000 68.70000 2333 VAL B C 1
ATOM 2088 O O . VAL B 2 64 ? 61.99600 144.28700 76.31400 1.000 81.80000 2333 VAL B O 1
ATOM 2092 N N . PRO B 2 65 ? 61.54700 143.82900 78.45600 1.000 67.25000 2334 PRO B N 1
ATOM 2093 C CA . PRO B 2 65 ? 60.34400 144.67000 78.45600 1.000 82.91000 2334 PRO B CA 1
ATOM 2094 C C . PRO B 2 65 ? 60.66000 146.12200 78.80300 1.000 86.27000 2334 PRO B C 1
ATOM 2095 O O . PRO B 2 65 ? 61.75900 146.46900 79.24000 1.000 82.11000 2334 PRO B O 1
ATOM 2099 N N . PHE B 2 66 ? 59.65800 146.97500 78.60100 1.000 101.32000 2335 PHE B N 1
ATOM 2100 C CA . PHE B 2 66 ? 59.80400 148.41100 78.83500 1.000 95.88000 2335 PHE B CA 1
ATOM 2101 C C . PHE B 2 66 ? 59.22300 148.83300 80.17900 1.000 122.02000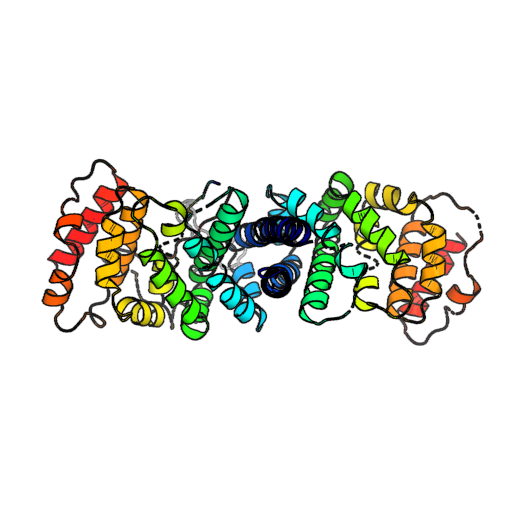 2335 PHE B C 1
ATOM 2102 O O . PHE B 2 66 ? 58.52600 149.84800 80.27400 1.000 101.74000 2335 PHE B O 1
ATOM 2110 N N . ARG C 1 22 ? 21.92800 127.35900 97.21100 1.000 162.87000 103 ARG C N 1
ATOM 2111 C CA . ARG C 1 22 ? 22.78800 126.57300 98.08000 1.000 165.10000 103 ARG C CA 1
ATOM 2112 C C . ARG C 1 22 ? 23.24300 125.29400 97.36900 1.000 163.66000 103 ARG C C 1
ATOM 2113 O O . ARG C 1 22 ? 24.05600 124.51900 97.89400 1.000 151.72000 103 ARG C O 1
ATOM 2121 N N . GLN C 1 23 ? 22.70100 125.08300 96.17400 1.000 161.12000 104 GLN C N 1
ATOM 2122 C CA . GLN C 1 23 ? 23.08300 123.97800 95.31200 1.000 156.72000 104 GLN C CA 1
ATOM 2123 C C . GLN C 1 23 ? 24.24600 124.33300 94.38900 1.000 165.39000 104 GLN C C 1
ATOM 2124 O O . GLN C 1 23 ? 24.50500 123.60400 93.42500 1.000 165.87000 104 GLN C O 1
ATOM 2130 N N . GLN C 1 24 ? 24.95000 125.43400 94.67400 1.000 171.75000 105 GLN C N 1
ATOM 2131 C CA . GLN C 1 24 ? 26.13200 125.86000 93.93300 1.000 167.76000 105 GLN C CA 1
ATOM 2132 C C . GLN C 1 24 ? 27.15800 126.50500 94.86200 1.000 167.22000 105 GLN C C 1
ATOM 2133 O O . GLN C 1 24 ? 28.03900 127.23700 94.39200 1.000 160.37000 105 GLN C O 1
ATOM 2139 N N . LEU C 1 25 ? 27.05100 126.27000 96.17000 1.000 163.95000 106 LEU C N 1
ATOM 2140 C CA . LEU C 1 25 ? 27.82000 127.01200 97.16500 1.000 158.60000 106 LEU C CA 1
ATOM 2141 C C . LEU C 1 25 ? 29.05100 126.25000 97.64000 1.000 158.94000 106 LEU C C 1
ATOM 2142 O O . LEU C 1 25 ? 30.16300 126.78600 97.58700 1.000 164.14000 106 LEU C O 1
ATOM 2147 N N . ASN C 1 26 ? 28.87400 125.01500 98.11800 1.000 161.74000 107 ASN C N 1
ATOM 2148 C CA . ASN C 1 26 ? 30.01900 124.27100 98.63400 1.000 162.18000 107 ASN C CA 1
ATOM 2149 C C . ASN C 1 26 ? 31.05700 124.03200 97.54400 1.000 157.85000 107 ASN C C 1
ATOM 2150 O O . ASN C 1 26 ? 32.26500 124.09500 97.80400 1.000 149.98000 107 ASN C O 1
ATOM 2155 N N . GLU C 1 27 ? 30.60700 123.77700 96.31200 1.000 162.50000 108 GLU C N 1
ATOM 2156 C CA . GLU C 1 27 ? 31.54900 123.62300 95.20900 1.000 159.83000 108 GLU C CA 1
ATOM 2157 C C . GLU C 1 27 ? 32.31500 124.91800 94.96900 1.000 156.21000 108 GLU C C 1
ATOM 2158 O O . GLU C 1 27 ? 33.53600 124.90300 94.78200 1.000 154.85000 108 GLU C O 1
ATOM 2164 N N . ALA C 1 28 ? 31.61600 126.05700 94.99100 1.000 156.35000 109 ALA C N 1
ATOM 2165 C CA . ALA C 1 28 ? 32.29900 127.33100 94.79900 1.000 147.10000 109 ALA C CA 1
ATOM 2166 C C . ALA C 1 28 ? 33.28500 127.60400 95.92800 1.000 150.18000 109 ALA C C 1
ATOM 2167 O O . ALA C 1 28 ? 34.31900 128.25100 95.71300 1.000 149.99000 109 ALA C O 1
ATOM 2169 N N . LYS C 1 29 ? 32.98900 127.11200 97.13500 1.000 152.98000 110 LYS C N 1
ATOM 2170 C CA . LYS C 1 29 ? 33.88800 127.34900 98.25900 1.000 144.72000 110 LYS C CA 1
ATOM 2171 C C . LYS C 1 29 ? 35.18500 126.56000 98.10800 1.000 145.15000 110 LYS C C 1
ATOM 2172 O O . LYS C 1 29 ? 36.26000 127.04900 98.47400 1.000 148.67000 110 LYS C O 1
ATOM 2178 N N . GLN C 1 30 ? 35.10800 125.32900 97.58800 1.000 148.28000 111 GLN C N 1
ATOM 2179 C CA . GLN C 1 30 ? 36.32400 124.55000 97.37700 1.000 145.72000 111 GLN C CA 1
ATOM 2180 C C . GLN C 1 30 ? 37.17900 125.16200 96.27500 1.000 143.73000 111 GLN C C 1
ATOM 2181 O O . GLN C 1 30 ? 38.40900 125.20700 96.38700 1.000 142.58000 111 GLN C O 1
ATOM 2187 N N . GLN C 1 31 ? 36.54200 125.64600 95.20400 1.000 144.68000 112 GLN C N 1
ATOM 2188 C CA . GLN C 1 31 ? 37.27300 126.36900 94.16800 1.000 145.78000 112 GLN C CA 1
ATOM 2189 C C . GLN C 1 31 ? 37.96000 127.60300 94.73100 1.000 142.53000 112 GLN C C 1
ATOM 2190 O O . GLN C 1 31 ? 39.02900 127.99500 94.25000 1.000 132.02000 112 GLN C O 1
ATOM 2196 N N . LEU C 1 32 ? 37.35400 128.23400 95.73800 1.000 146.63000 113 LEU C N 1
ATOM 2197 C CA . LEU C 1 32 ? 38.01300 129.33200 96.43300 1.000 136.56000 113 LEU C CA 1
ATOM 2198 C C . LEU C 1 32 ? 39.31900 128.87300 97.06500 1.000 133.06000 113 LEU C C 1
ATOM 2199 O O . LEU C 1 32 ? 40.35100 129.54800 96.96000 1.000 133.23000 113 LEU C O 1
ATOM 2204 N N . LEU C 1 33 ? 39.28900 127.71900 97.73300 1.000 138.59000 114 LEU C N 1
ATOM 2205 C CA . LEU C 1 33 ? 40.47600 127.22000 98.41500 1.000 126.77000 114 LEU C CA 1
ATOM 2206 C C . LEU C 1 33 ? 41.54000 126.77000 97.42100 1.000 123.42000 114 LEU C C 1
ATOM 2207 O O . LEU C 1 33 ? 42.73900 126.95600 97.66300 1.000 121.82000 114 LEU C O 1
ATOM 2212 N N . GLN C 1 34 ? 41.12400 126.17600 96.29900 1.000 131.53000 115 GLN C N 1
ATOM 2213 C CA . GLN C 1 34 ? 42.08900 125.69900 95.31300 1.000 124.18000 115 GLN C CA 1
ATOM 2214 C C . GLN C 1 34 ? 42.82300 126.86400 94.65800 1.000 125.45000 115 GLN C C 1
ATOM 2215 O O . GLN C 1 34 ? 44.02700 126.77900 94.39800 1.000 124.63000 115 GLN C O 1
ATOM 2221 N N . GLN C 1 35 ? 42.11300 127.96300 94.38500 1.000 129.55000 116 GLN C N 1
ATOM 2222 C CA . GLN C 1 35 ? 42.76500 129.15400 93.85200 1.000 122.55000 116 GLN C CA 1
ATOM 2223 C C . GLN C 1 35 ? 43.77200 129.71700 94.84200 1.000 117.96000 116 GLN C C 1
ATOM 2224 O O . GLN C 1 35 ? 44.88000 130.10400 94.45600 1.000 124.40000 116 GLN C O 1
ATOM 2230 N N . ALA C 1 36 ? 43.39500 129.79000 96.12100 1.000 118.57000 117 ALA C N 1
ATOM 2231 C CA . ALA C 1 36 ? 44.31200 130.29400 97.13800 1.000 115.80000 117 ALA C CA 1
ATOM 2232 C C . ALA C 1 36 ? 45.59500 129.47300 97.18400 1.000 124.29000 117 ALA C C 1
ATOM 2233 O O . ALA C 1 36 ? 46.69000 130.02600 97.34000 1.000 133.75000 117 ALA C O 1
ATOM 2235 N N . GLU C 1 37 ? 45.48100 128.15000 97.04500 1.000 130.14000 118 GLU C N 1
ATOM 2236 C CA . GLU C 1 37 ? 46.66600 127.30000 97.05200 1.000 112.59000 118 GLU C CA 1
ATOM 2237 C C . GLU C 1 37 ? 47.51300 127.53000 95.81000 1.000 119.02000 118 GLU C C 1
ATOM 2238 O O . GLU C 1 37 ? 48.73900 127.66000 95.89600 1.000 114.46000 118 GLU C O 1
ATOM 2244 N N . TYR C 1 38 ? 46.87400 127.57300 94.64200 1.000 120.04000 119 TYR C N 1
ATOM 2245 C CA . TYR C 1 38 ? 47.61000 127.84000 93.41500 1.000 119.91000 119 TYR C CA 1
ATOM 2246 C C . TYR C 1 38 ? 48.23700 129.22800 93.42800 1.000 119.01000 119 TYR C C 1
ATOM 2247 O O . TYR C 1 38 ? 49.26100 129.45200 92.77500 1.000 108.38000 119 TYR C O 1
ATOM 2256 N N . CYS C 1 39 ? 47.64200 130.16700 94.16400 1.000 122.91000 120 CYS C N 1
ATOM 2257 C CA . CYS C 1 39 ? 48.14400 131.53500 94.17800 1.000 105.99000 120 CYS C CA 1
ATOM 2258 C C . CYS C 1 39 ? 49.41600 131.64900 95.01300 1.000 106.50000 120 CYS C C 1
ATOM 2259 O O . CYS C 1 39 ? 50.44500 132.13300 94.53000 1.000 94.52000 120 CYS C O 1
ATOM 2262 N N . THR C 1 40 ? 49.36600 131.20500 96.27200 1.000 95.48000 121 THR C N 1
ATOM 2263 C CA . THR C 1 40 ? 50.56000 131.25300 97.10700 1.000 99.68000 121 THR C CA 1
ATOM 2264 C C . THR C 1 40 ? 51.64300 130.29300 96.63100 1.000 99.87000 121 THR C C 1
ATOM 2265 O O . THR C 1 40 ? 52.78400 130.39600 97.09100 1.000 101.73000 121 THR C O 1
ATOM 2269 N N . GLU C 1 41 ? 51.31300 129.36800 95.72900 1.000 102.77000 122 GLU C N 1
ATOM 2270 C CA . GLU C 1 41 ? 52.31300 128.48600 95.13800 1.000 96.06000 122 GLU C CA 1
ATOM 2271 C C . GLU C 1 41 ? 53.12700 129.21600 94.07700 1.000 97.91000 122 GLU C C 1
ATOM 2272 O O . GLU C 1 41 ? 54.34800 129.04300 93.99400 1.000 96.04000 122 GLU C O 1
ATOM 2286 N N . GLY C 1 43 ? 53.25500 132.53700 94.04300 1.000 88.91000 124 GLY C N 1
ATOM 2287 C CA . GLY C 1 43 ? 53.88000 133.60600 94.80200 1.000 74.30000 124 GLY C CA 1
ATOM 2288 C C . GLY C 1 43 ? 55.18100 133.17100 95.44800 1.000 91.51000 124 GLY C C 1
ATOM 2289 O O . GLY C 1 43 ? 56.20000 133.86000 95.35300 1.000 82.77000 124 GLY C O 1
ATOM 2290 N N . ALA C 1 44 ? 55.16400 132.01300 96.11000 1.000 82.06000 125 ALA C N 1
ATOM 2291 C CA . ALA C 1 44 ? 56.37900 131.50700 96.73800 1.000 82.16000 125 ALA C CA 1
ATOM 2292 C C . ALA C 1 44 ? 57.46100 131.23200 95.70200 1.000 90.19000 125 ALA C C 1
ATOM 2293 O O . ALA C 1 44 ? 58.64000 131.51400 95.93600 1.000 82.82000 125 ALA C O 1
ATOM 2295 N N . ALA C 1 45 ? 57.07700 130.69900 94.54400 1.000 81.36000 126 ALA C N 1
ATOM 2296 C CA . ALA C 1 45 ? 58.06500 130.36100 93.52600 1.000 77.63000 126 ALA C CA 1
ATOM 2297 C C . ALA C 1 45 ? 58.68000 131.61400 92.91800 1.000 75.92000 126 ALA C C 1
ATOM 2298 O O . ALA C 1 45 ? 59.90700 131.73200 92.82300 1.000 77.45000 126 ALA C O 1
ATOM 2300 N N . ALA C 1 46 ? 57.84100 132.56200 92.49800 1.000 79.15000 127 ALA C N 1
ATOM 2301 C CA . ALA C 1 46 ? 58.34500 133.74800 91.81300 1.000 77.02000 127 ALA C CA 1
ATOM 2302 C C . ALA C 1 46 ? 59.15600 134.63300 92.75100 1.000 80.80000 127 ALA C C 1
ATOM 2303 O O . ALA C 1 46 ? 60.20200 135.16300 92.36000 1.000 71.13000 127 ALA C O 1
ATOM 2305 N N . CYS C 1 47 ? 58.70100 134.79500 93.99500 1.000 70.25000 128 CYS C N 1
ATOM 2306 C CA . CYS C 1 47 ? 59.37500 135.71000 94.90800 1.000 77.54000 128 CYS C CA 1
ATOM 2307 C C . CYS C 1 47 ? 60.63200 135.10400 95.52100 1.000 78.13000 128 CYS C C 1
ATOM 2308 O O . CYS C 1 47 ? 61.56700 135.84400 95.85100 1.000 81.57000 128 CYS C O 1
ATOM 2311 N N . THR C 1 48 ? 60.68300 133.77700 95.68200 1.000 82.58000 129 THR C N 1
ATOM 2312 C CA . THR C 1 48 ? 61.93300 133.14800 96.09900 1.000 65.89000 129 THR C CA 1
ATOM 2313 C C . THR C 1 48 ? 63.03100 133.39600 95.07700 1.000 64.53000 129 THR C C 1
ATOM 2314 O O . THR C 1 48 ? 64.19500 133.58600 95.44600 1.000 65.61000 129 THR C O 1
ATOM 2318 N N . LEU C 1 49 ? 62.67700 133.42200 93.79000 1.000 55.75000 130 LEU C N 1
ATOM 2319 C CA . LEU C 1 49 ? 63.67100 133.71700 92.76400 1.000 57.97000 130 LEU C CA 1
ATOM 2320 C C . LEU C 1 49 ? 64.12800 135.16500 92.85200 1.000 71.02000 130 LEU C C 1
ATOM 2321 O O . LEU C 1 49 ? 65.32600 135.44900 92.74000 1.000 68.61000 130 LEU C O 1
ATOM 2326 N N . LEU C 1 50 ? 63.18800 136.09200 93.05400 1.000 65.2500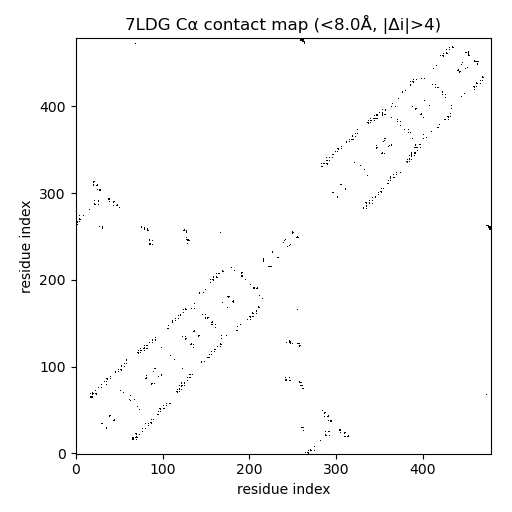0 131 LEU C N 1
ATOM 2327 C CA . LEU C 1 50 ? 63.55300 137.48600 93.27800 1.000 73.67000 131 LEU C CA 1
ATOM 2328 C C . LEU C 1 50 ? 64.42500 137.62400 94.51600 1.000 76.27000 131 LEU C C 1
ATOM 2329 O O . LEU C 1 50 ? 65.45200 138.31000 94.49300 1.000 64.66000 131 LEU C O 1
ATOM 2334 N N . TRP C 1 51 ? 64.02200 136.97300 95.61100 1.000 61.91000 132 TRP C N 1
ATOM 2335 C CA . TRP C 1 51 ? 64.81600 136.96300 96.83600 1.000 57.88000 132 TRP C CA 1
ATOM 2336 C C . TRP C 1 51 ? 66.26100 136.57100 96.55300 1.000 63.40000 132 TRP C C 1
ATOM 2337 O O . TRP C 1 51 ? 67.19900 137.20000 97.05700 1.000 60.32000 132 TRP C O 1
ATOM 2348 N N . GLY C 1 52 ? 66.45700 135.54600 95.72100 1.000 65.46000 133 GLY C N 1
ATOM 2349 C CA . GLY C 1 52 ? 67.80600 135.06800 95.45900 1.000 52.58000 133 GLY C CA 1
ATOM 2350 C C . GLY C 1 52 ? 68.63900 136.05600 94.66300 1.000 65.76000 133 GLY C C 1
ATOM 2351 O O . GLY C 1 52 ? 69.76000 136.39400 95.05400 1.000 76.88000 133 GLY C O 1
ATOM 2352 N N . VAL C 1 53 ? 68.10500 136.52800 93.53200 1.000 62.53000 134 VAL C N 1
ATOM 2353 C CA . VAL C 1 53 ? 68.87800 137.41700 92.67200 1.000 71.10000 134 VAL C CA 1
ATOM 2354 C C . VAL C 1 53 ? 69.00800 138.81700 93.25700 1.000 69.81000 134 VAL C C 1
ATOM 2355 O O . VAL C 1 53 ? 69.92800 139.55100 92.87900 1.000 65.90000 134 VAL C O 1
ATOM 2359 N N . SER C 1 54 ? 68.11600 139.21100 94.17400 1.000 58.71000 135 SER C N 1
ATOM 2360 C CA . SER C 1 54 ? 68.15400 140.55300 94.74800 1.000 64.94000 135 SER C CA 1
ATOM 2361 C C . SER C 1 54 ? 69.37100 140.79600 95.63200 1.000 65.78000 135 SER C C 1
ATOM 2362 O O . SER C 1 54 ? 69.53100 141.91300 96.13600 1.000 78.04000 135 SER C O 1
ATOM 2365 N N . SER C 1 55 ? 70.22100 139.79200 95.84500 1.000 66.84000 136 SER C N 1
ATOM 2366 C CA . SER C 1 55 ? 71.46300 140.01400 96.57400 1.000 67.90000 136 SER C CA 1
ATOM 2367 C C . SER C 1 55 ? 72.47300 140.79300 95.74600 1.000 59.79000 136 SER C C 1
ATOM 2368 O O . SER C 1 55 ? 73.42000 141.35200 96.30700 1.000 75.42000 136 SER C O 1
ATOM 2371 N N . SER C 1 56 ? 72.28700 140.85300 94.43300 1.000 68.31000 137 SER C N 1
ATOM 2372 C CA . SER C 1 56 ? 73.15800 141.62000 93.55600 1.000 69.33000 137 SER C CA 1
ATOM 2373 C C . SER C 1 56 ? 72.70600 143.07200 93.50300 1.000 69.65000 137 SER C C 1
ATOM 2374 O O . SER C 1 56 ? 71.51000 143.35800 93.41500 1.000 68.58000 137 SER C O 1
ATOM 2377 N N . GLU C 1 57 ? 73.67800 143.98600 93.55300 1.000 85.48000 138 GLU C N 1
ATOM 2378 C CA . GLU C 1 57 ? 73.36000 145.40900 93.50800 1.000 72.59000 138 GLU C CA 1
ATOM 2379 C C . GLU C 1 57 ? 72.79800 145.80900 92.14800 1.000 74.56000 138 GLU C C 1
ATOM 2380 O O . GLU C 1 57 ? 71.81100 146.55100 92.07200 1.000 72.01000 138 GLU C O 1
ATOM 2386 N N . GLU C 1 58 ? 73.41400 145.32400 91.06400 1.000 71.32000 139 GLU C N 1
ATOM 2387 C CA . GLU C 1 58 ? 72.93600 145.65300 89.72400 1.000 64.22000 139 GLU C CA 1
ATOM 2388 C C . GLU C 1 58 ? 71.49200 145.21700 89.52700 1.000 74.96000 139 GLU C C 1
ATOM 2389 O O . GLU C 1 58 ? 70.71100 145.91800 88.87200 1.000 76.79000 139 GLU C O 1
ATOM 2395 N N . VAL C 1 59 ? 71.11900 144.06000 90.08100 1.000 68.89000 140 VAL C N 1
ATOM 2396 C CA . VAL C 1 59 ? 69.75100 143.57000 89.93700 1.000 67.29000 140 VAL C CA 1
ATOM 2397 C C . VAL C 1 59 ? 68.77500 144.49200 90.65200 1.000 68.03000 140 VAL C C 1
ATOM 2398 O O . VAL C 1 59 ? 67.69300 144.79400 90.13400 1.000 74.99000 140 VAL C O 1
ATOM 2402 N N . VAL C 1 60 ? 69.13700 144.95100 91.85500 1.000 70.56000 141 VAL C N 1
ATOM 2403 C CA . VAL C 1 60 ? 68.26900 145.85300 92.60900 1.000 66.15000 141 VAL C CA 1
ATOM 2404 C C . VAL C 1 60 ? 68.05400 147.15100 91.84200 1.000 73.13000 141 VAL C C 1
ATOM 2405 O O . VAL C 1 60 ? 66.93300 147.67200 91.77800 1.000 69.33000 141 VAL C O 1
ATOM 2409 N N . LYS C 1 61 ? 69.12100 147.69100 91.24300 1.000 59.72000 142 LYS C N 1
ATOM 2410 C CA . LYS C 1 61 ? 68.97600 148.88100 90.40900 1.000 70.73000 142 LYS C CA 1
ATOM 2411 C C . LYS C 1 61 ? 67.99900 148.63000 89.26900 1.000 67.73000 142 LYS C C 1
ATOM 2412 O O . LYS C 1 61 ? 67.03800 149.38300 89.08300 1.000 80.40000 142 LYS C O 1
ATOM 2418 N N . ALA C 1 62 ? 68.22200 147.55700 88.50700 1.000 86.37000 143 ALA C N 1
ATOM 2419 C CA . ALA C 1 62 ? 67.34000 147.22300 87.39300 1.000 70.75000 143 ALA C CA 1
ATOM 2420 C C . ALA C 1 62 ? 65.89000 147.09500 87.84100 1.000 59.91000 143 ALA C C 1
ATOM 2421 O O . ALA C 1 62 ? 64.97800 147.56800 87.15400 1.000 82.24000 143 ALA C O 1
ATOM 2423 N N . ILE C 1 63 ? 65.65800 146.47000 88.99600 1.000 62.48000 144 ILE C N 1
ATOM 2424 C CA . ILE C 1 63 ? 64.29400 146.31200 89.49600 1.000 71.67000 144 ILE C CA 1
ATOM 2425 C C . ILE C 1 63 ? 63.65000 147.67200 89.72200 1.000 75.16000 144 ILE C C 1
ATOM 2426 O O . ILE C 1 63 ? 62.50500 147.91700 89.32300 1.000 91.02000 144 ILE C O 1
ATOM 2431 N N . LEU C 1 64 ? 64.37900 148.58100 90.36600 1.000 84.96000 145 LEU C N 1
ATOM 2432 C CA . LEU C 1 64 ? 63.81300 149.88500 90.68700 1.000 94.50000 145 LEU C CA 1
ATOM 2433 C C . LEU C 1 64 ? 63.59800 150.74600 89.44800 1.000 93.28000 145 LEU C C 1
ATOM 2434 O O . LEU C 1 64 ? 62.76600 151.66000 89.48600 1.000 88.27000 145 LEU C O 1
ATOM 2439 N N . GLY C 1 65 ? 64.31600 150.47700 88.35300 1.000 98.13000 146 GLY C N 1
ATOM 2440 C CA . GLY C 1 65 ? 64.11900 151.23100 87.12000 1.000 95.01000 146 GLY C CA 1
ATOM 2441 C C . GLY C 1 65 ? 62.90300 150.82400 86.31100 1.000 100.79000 146 GLY C C 1
ATOM 2442 O O . GLY C 1 65 ? 62.64400 151.43700 85.26900 1.000 102.99000 146 GLY C O 1
ATOM 2443 N N . GLY C 1 66 ? 62.15900 149.81400 86.75200 1.000 88.49000 147 GLY C N 1
ATOM 2444 C CA . GLY C 1 66 ? 60.95900 149.40200 86.06800 1.000 108.00000 147 GLY C CA 1
ATOM 2445 C C . GLY C 1 66 ? 59.72900 150.06200 86.65400 1.000 105.96000 147 GLY C C 1
ATOM 2446 O O . GLY C 1 66 ? 59.73100 150.52600 87.79300 1.000 116.52000 147 GLY C O 1
ATOM 2447 N N . ASP C 1 67 ? 58.66600 150.09800 85.84900 1.000 109.49000 148 ASP C N 1
ATOM 2448 C CA . ASP C 1 67 ? 57.41100 150.68600 86.30100 1.000 116.58000 1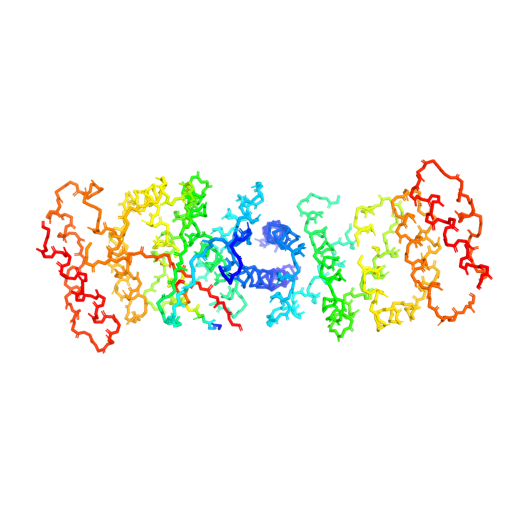48 ASP C CA 1
ATOM 2449 C C . ASP C 1 67 ? 56.71800 149.83000 87.34700 1.000 110.13000 148 ASP C C 1
ATOM 2450 O O . ASP C 1 67 ? 55.91100 150.35300 88.12600 1.000 100.78000 148 ASP C O 1
ATOM 2455 N N . LYS C 1 68 ? 57.01000 148.53100 87.38300 1.000 95.27000 149 LYS C N 1
ATOM 2456 C CA . LYS C 1 68 ? 56.32800 147.64200 88.31100 1.000 79.52000 149 LYS C CA 1
ATOM 2457 C C . LYS C 1 68 ? 56.86900 147.75300 89.72600 1.000 78.44000 149 LYS C C 1
ATOM 2458 O O . LYS C 1 68 ? 56.21900 147.27000 90.66000 1.000 74.03000 149 LYS C O 1
ATOM 2464 N N . ALA C 1 69 ? 58.03600 148.38100 89.89700 1.000 68.31000 150 ALA C N 1
ATOM 2465 C CA . ALA C 1 69 ? 58.64600 148.51600 91.21800 1.000 70.24000 150 ALA C CA 1
ATOM 2466 C C . ALA C 1 69 ? 57.66700 149.10000 92.22800 1.000 74.73000 150 ALA C C 1
ATOM 2467 O O . ALA C 1 69 ? 57.44100 148.52000 93.29500 1.000 77.48000 150 ALA C O 1
ATOM 2469 N N . LEU C 1 70 ? 57.06900 150.24900 91.90000 1.000 85.73000 151 LEU C N 1
ATOM 2470 C CA . LEU C 1 70 ? 56.07400 150.85200 92.78300 1.000 75.96000 151 LEU C CA 1
ATOM 2471 C C . LEU C 1 70 ? 54.93700 149.88100 93.06500 1.000 74.67000 151 LEU C C 1
ATOM 2472 O O . LEU C 1 70 ? 54.55400 149.66900 94.22200 1.000 88.90000 151 LEU C O 1
ATOM 2477 N N . LYS C 1 71 ? 54.38900 149.27200 92.01200 1.000 87.85000 152 LYS C N 1
ATOM 2478 C CA . LYS C 1 71 ? 53.27500 148.34700 92.18800 1.000 80.25000 152 LYS C CA 1
ATOM 2479 C C . LYS C 1 71 ? 53.69800 147.11200 92.97900 1.000 86.82000 152 LYS C C 1
ATOM 2480 O O . LYS C 1 71 ? 52.92600 146.59600 93.79600 1.000 85.02000 152 LYS C O 1
ATOM 2486 N N . PHE C 1 72 ? 54.92700 146.63000 92.76100 1.000 78.84000 153 PHE C N 1
ATOM 2487 C CA . PHE C 1 72 ? 55.37100 145.41700 93.44400 1.000 89.53000 153 PHE C CA 1
ATOM 2488 C C . PHE C 1 72 ? 55.45200 145.62500 94.95000 1.000 84.18000 153 PHE C C 1
ATOM 2489 O O . PHE C 1 72 ? 54.97300 144.79200 95.72900 1.000 72.12000 153 PHE C O 1
ATOM 2497 N N . PHE C 1 73 ? 56.07400 146.72200 95.38300 1.000 81.10000 154 PHE C N 1
ATOM 2498 C CA . PHE C 1 73 ? 56.27600 146.92000 96.81100 1.000 81.59000 154 PHE C CA 1
ATOM 2499 C C . PHE C 1 73 ? 54.99200 147.32500 97.51600 1.000 79.66000 154 PHE C C 1
ATOM 2500 O O . PHE C 1 73 ? 54.82300 147.02100 98.70200 1.000 80.66000 154 PHE C O 1
ATOM 2508 N N . SER C 1 74 ? 54.07100 147.97500 96.80300 1.000 85.20000 155 SER C N 1
ATOM 2509 C CA . SER C 1 74 ? 52.76400 148.26500 97.38400 1.000 87.78000 155 SER C CA 1
ATOM 2510 C C . SER C 1 74 ? 52.03100 146.97800 97.74500 1.000 86.72000 155 SER C C 1
ATOM 2511 O O . SER C 1 74 ? 51.57500 146.80700 98.88100 1.000 90.49000 155 SER C O 1
ATOM 2514 N N . ILE C 1 75 ? 51.91900 146.04900 96.79000 1.000 76.93000 156 ILE C N 1
ATOM 2515 C CA . ILE C 1 75 ? 51.20700 144.80300 97.05700 1.000 89.86000 156 ILE C CA 1
ATOM 2516 C C . ILE C 1 75 ? 52.02500 143.87200 97.94800 1.000 87.51000 156 ILE C C 1
ATOM 2517 O O . ILE C 1 75 ? 51.45300 143.01300 98.63200 1.000 83.31000 156 ILE C O 1
ATOM 2522 N N . THR C 1 76 ? 53.35200 144.03000 97.97300 1.000 81.61000 157 THR C N 1
ATOM 2523 C CA . THR C 1 76 ? 54.17200 143.32600 98.95400 1.000 85.49000 157 THR C CA 1
ATOM 2524 C C . THR C 1 76 ? 53.64100 143.54900 100.36500 1.000 87.72000 157 THR C C 1
ATOM 2525 O O . THR C 1 76 ? 53.32400 142.59700 101.08700 1.000 87.59000 157 THR C O 1
ATOM 2529 N N . GLY C 1 77 ? 53.52700 144.81800 100.76900 1.000 92.61000 158 GLY C N 1
ATOM 2530 C CA . GLY C 1 77 ? 53.04500 145.12100 102.10500 1.000 83.01000 158 GLY C CA 1
ATOM 2531 C C . GLY C 1 77 ? 51.63000 144.64300 102.35700 1.000 75.85000 158 GLY C C 1
ATOM 2532 O O . GLY C 1 77 ? 51.29500 144.25300 103.48000 1.000 82.43000 158 GLY C O 1
ATOM 2533 N N . GLN C 1 78 ? 50.78100 144.67000 101.32600 1.000 87.56000 159 GLN C N 1
ATOM 2534 C CA . GLN C 1 78 ? 49.42400 144.14900 101.46400 1.000 84.46000 159 GLN C CA 1
ATOM 2535 C C . GLN C 1 78 ? 49.44700 142.66600 101.81000 1.000 94.44000 159 GLN C C 1
ATOM 2536 O O . GLN C 1 78 ? 48.94100 142.24800 102.85700 1.000 88.88000 159 GLN C O 1
ATOM 2542 N N . THR C 1 79 ? 50.04400 141.85300 100.93400 1.000 89.82000 160 THR C N 1
ATOM 2543 C CA . THR C 1 79 ? 50.02200 140.40800 101.13700 1.000 89.51000 160 THR C CA 1
ATOM 2544 C C . THR C 1 79 ? 50.78400 140.00600 102.39400 1.000 89.41000 160 THR C C 1
ATOM 2545 O O . THR C 1 79 ? 50.45300 138.99100 103.01900 1.000 89.18000 160 THR C O 1
ATOM 2557 N N . GLU C 1 81 ? 50.84000 141.85800 105.27000 1.000 104.60000 162 GLU C N 1
ATOM 2558 C CA . GLU C 1 81 ? 49.87700 142.10500 106.33700 1.000 101.22000 162 GLU C CA 1
ATOM 2559 C C . GLU C 1 81 ? 48.71000 141.12700 106.26400 1.000 95.02000 162 GLU C C 1
ATOM 2560 O O . GLU C 1 81 ? 48.19200 140.68800 107.29800 1.000 101.85000 162 GLU C O 1
ATOM 2566 N N . SER C 1 82 ? 48.28500 140.77200 105.05000 1.000 95.54000 163 SER C N 1
ATOM 2567 C CA . SER C 1 82 ? 47.16800 139.84600 104.89400 1.000 92.60000 163 SER C CA 1
ATOM 2568 C C . SER C 1 82 ? 47.44700 138.52000 105.59000 1.000 102.92000 163 SER C C 1
ATOM 2569 O O . SER C 1 82 ? 46.62400 138.02700 106.37000 1.000 115.24000 163 SER C O 1
ATOM 2572 N N . PHE C 1 83 ? 48.61700 137.93400 105.32900 1.000 108.73000 164 PHE C N 1
ATOM 2573 C CA . PHE C 1 83 ? 48.89500 136.59200 105.82900 1.000 103.27000 164 PHE C CA 1
ATOM 2574 C C . PHE C 1 83 ? 49.10100 136.58200 107.33900 1.000 99.37000 164 PHE C C 1
ATOM 2575 O O . PHE C 1 83 ? 48.65300 135.65500 108.02100 1.000 112.45000 164 PHE C O 1
ATOM 2583 N N . VAL C 1 84 ? 49.77100 137.59900 107.88300 1.000 99.99000 165 VAL C N 1
ATOM 2584 C CA . VAL C 1 84 ? 50.06500 137.60500 109.31200 1.000 102.61000 165 VAL C CA 1
ATOM 2585 C C . VAL C 1 84 ? 48.79500 137.71000 110.14700 1.000 108.57000 165 VAL C C 1
ATOM 2586 O O . VAL C 1 84 ? 48.76900 137.25800 111.29700 1.000 112.64000 165 VAL C O 1
ATOM 2590 N N . LYS C 1 85 ? 47.72200 138.26500 109.59000 1.000 112.88000 166 LYS C N 1
ATOM 2591 C CA . LYS C 1 85 ? 46.45500 138.30800 110.30800 1.000 114.54000 166 LYS C CA 1
ATOM 2592 C C . LYS C 1 85 ? 45.74300 136.96100 110.33300 1.000 114.97000 166 LYS C C 1
ATOM 2593 O O . LYS C 1 85 ? 44.59400 136.89100 110.77900 1.000 131.12000 166 LYS C O 1
ATOM 2599 N N . SER C 1 86 ? 46.39800 135.90200 109.87000 1.000 115.61000 167 SER C N 1
ATOM 2600 C CA . SER C 1 86 ? 45.87800 134.54900 109.99700 1.000 104.20000 167 SER C CA 1
ATOM 2601 C C . SER C 1 86 ? 46.41600 133.91700 111.27800 1.000 109.54000 167 SER C C 1
ATOM 2602 O O . SER C 1 86 ? 46.04000 132.80400 111.64400 1.000 127.65000 167 SER C O 1
ATOM 2605 N N . LEU C 1 94 ? 51.58200 127.57000 110.41700 1.000 149.18000 175 LEU C N 1
ATOM 2606 C CA . LEU C 1 94 ? 51.56200 128.78500 109.61300 1.000 140.54000 175 LEU C CA 1
ATOM 2607 C C . LEU C 1 94 ? 51.76000 128.47000 108.13400 1.000 132.98000 175 LEU C C 1
ATOM 2608 O O . LEU C 1 94 ? 52.01000 129.37300 107.33300 1.000 132.12000 175 LEU C O 1
ATOM 2613 N N . ASP C 1 95 ? 51.65200 127.17900 107.79600 1.000 140.90000 176 ASP C N 1
ATOM 2614 C CA . ASP C 1 95 ? 51.79100 126.67000 106.43200 1.000 114.16000 176 ASP C CA 1
ATOM 2615 C C . ASP C 1 95 ? 53.22900 126.80100 105.93600 1.000 114.87000 176 ASP C C 1
ATOM 2616 O O . ASP C 1 95 ? 54.00600 127.59600 106.47200 1.000 127.78000 176 ASP C O 1
ATOM 2621 N N . SER C 1 96 ? 53.60000 126.01800 104.92300 1.000 109.93000 177 SER C N 1
ATOM 2622 C CA . SER C 1 96 ? 54.94700 126.05200 104.36500 1.000 112.99000 177 SER C CA 1
ATOM 2623 C C . SER C 1 96 ? 55.04200 126.92300 103.11600 1.000 102.16000 177 SER C C 1
ATOM 2624 O O . SER C 1 96 ? 55.89900 127.80900 103.04800 1.000 92.27000 177 SER C O 1
ATOM 2627 N N . ASP C 1 97 ? 54.18400 126.68000 102.12000 1.000 94.26000 178 ASP C N 1
ATOM 2628 C CA . ASP C 1 97 ? 54.15900 127.53400 100.93600 1.000 94.47000 178 ASP C CA 1
ATOM 2629 C C . ASP C 1 97 ? 53.88500 128.98500 101.31000 1.000 104.84000 178 ASP C C 1
ATOM 2630 O O . ASP C 1 97 ? 54.48200 129.90500 100.74000 1.000 96.14000 178 ASP C O 1
ATOM 2635 N N . GLU C 1 98 ? 52.98300 129.20800 102.26700 1.000 103.67000 179 GLU C N 1
ATOM 2636 C CA . GLU C 1 98 ? 52.69100 130.56900 102.69700 1.000 92.66000 179 GLU C CA 1
ATOM 2637 C C . GLU C 1 98 ? 53.87100 131.17600 103.44300 1.000 88.84000 179 GLU C C 1
ATOM 2638 O O . GLU C 1 98 ? 54.23000 132.33500 103.20400 1.000 91.26000 179 GLU C O 1
ATOM 2644 N N . SER C 1 99 ? 54.49200 130.40900 104.34500 1.000 89.74000 180 SER C N 1
ATOM 2645 C CA . SER C 1 99 ? 55.64800 130.92300 105.07200 1.000 82.70000 180 SER C CA 1
ATOM 2646 C C . SER C 1 99 ? 56.77600 131.30100 104.12100 1.000 82.97000 180 SER C C 1
ATOM 2647 O O . SER C 1 99 ? 57.45300 132.31400 104.32300 1.000 85.77000 180 SER C O 1
ATOM 2650 N N . GLN C 1 100 ? 56.99200 130.50100 103.07500 1.000 80.47000 181 GLN C N 1
ATOM 2651 C CA . GLN C 1 100 ? 58.03800 130.83100 102.11400 1.000 77.14000 181 GLN C CA 1
ATOM 2652 C C . GLN C 1 100 ? 57.68800 132.09100 101.33400 1.000 80.70000 181 GLN C C 1
ATOM 2653 O O . GLN C 1 100 ? 58.56700 132.90200 101.02500 1.000 74.85000 181 GLN C O 1
ATOM 2659 N N . PHE C 1 101 ? 56.40700 132.26700 101.01000 1.000 79.62000 182 PHE C N 1
ATOM 2660 C CA . PHE C 1 101 ? 55.94700 133.46500 100.31900 1.000 77.92000 182 PHE C CA 1
ATOM 2661 C C . PHE C 1 101 ? 56.31600 134.71900 101.10500 1.000 85.68000 182 PHE C C 1
ATOM 2662 O O . PHE C 1 101 ? 57.00500 135.61100 100.59500 1.000 76.55000 182 PHE C O 1
ATOM 2670 N N . VAL C 1 102 ? 55.88000 134.79200 102.36400 1.000 73.04000 183 VAL C N 1
ATOM 2671 C CA . VAL C 1 102 ? 56.05900 136.01300 103.14200 1.000 78.88000 183 VAL C CA 1
ATOM 2672 C C . VAL C 1 102 ? 57.53200 136.23800 103.47100 1.000 75.47000 183 VAL C C 1
ATOM 2673 O O . VAL C 1 102 ? 58.01800 137.37600 103.43800 1.000 79.87000 183 VAL C O 1
ATOM 2677 N N . PHE C 1 103 ? 58.26800 135.16800 103.78800 1.000 76.12000 184 PHE C N 1
ATOM 2678 C CA . PHE C 1 103 ? 59.70900 135.30500 104.00100 1.000 76.35000 184 PHE C CA 1
ATOM 2679 C C . PHE C 1 103 ? 60.38200 135.89600 102.77200 1.000 63.62000 184 PHE C C 1
ATOM 2680 O O . PHE C 1 103 ? 61.25000 136.77000 102.88800 1.000 69.48000 184 PHE C O 1
ATOM 2688 N N . ALA C 1 104 ? 59.98300 135.43600 101.58400 1.000 60.67000 185 ALA C N 1
ATOM 2689 C CA . ALA C 1 104 ? 60.59000 135.93000 100.35400 1.000 66.66000 185 ALA C CA 1
ATOM 2690 C C . ALA C 1 104 ? 60.32900 137.41800 100.17100 1.000 74.18000 185 ALA C C 1
ATOM 2691 O O . ALA C 1 104 ? 61.21900 138.16100 99.74800 1.000 67.42000 185 ALA C O 1
ATOM 2693 N N . LEU C 1 105 ? 59.11600 137.87300 100.49400 1.000 65.80000 186 LEU C N 1
ATOM 2694 C CA . LEU C 1 105 ? 58.81600 139.29900 100.40100 1.000 73.96000 186 LEU C CA 1
ATOM 2695 C C . LEU C 1 105 ? 59.67700 140.10200 101.36800 1.000 79.50000 186 LEU C C 1
ATOM 2696 O O . LEU C 1 105 ? 60.35000 141.06000 100.97100 1.000 70.39000 186 LEU C O 1
ATOM 2701 N N . ALA C 1 106 ? 59.67200 139.71900 102.64700 1.000 71.33000 187 ALA C N 1
ATOM 2702 C CA . ALA C 1 106 ? 60.52300 140.38900 103.62600 1.000 70.79000 187 ALA C CA 1
ATOM 2703 C C . ALA C 1 106 ? 61.99500 140.30100 103.24200 1.000 74.51000 187 ALA C C 1
ATOM 2704 O O . ALA C 1 106 ? 62.75900 141.24300 103.48500 1.000 69.26000 187 ALA C O 1
ATOM 2706 N N . GLY C 1 107 ? 62.40900 139.18900 102.63100 1.000 69.03000 188 GLY C N 1
ATOM 2707 C CA . GLY C 1 107 ? 63.79300 139.06700 102.20500 1.000 63.19000 188 GLY C CA 1
ATOM 2708 C C . GLY C 1 107 ? 64.12800 139.98600 101.04600 1.000 60.86000 188 GLY C C 1
ATOM 2709 O O . GLY C 1 107 ? 65.23300 140.53700 100.97600 1.000 69.62000 188 GLY C O 1
ATOM 2710 N N . ILE C 1 108 ? 63.18700 140.15800 100.11300 1.000 66.53000 189 ILE C N 1
ATOM 2711 C CA . ILE C 1 108 ? 63.41100 141.07900 99.00200 1.000 72.09000 189 ILE C CA 1
ATOM 2712 C C . ILE C 1 108 ? 63.54700 142.50200 99.52500 1.000 64.63000 189 ILE C C 1
ATOM 2713 O O . ILE C 1 108 ? 64.48800 143.22500 99.17200 1.000 59.21000 189 ILE C O 1
ATOM 2718 N N . VAL C 1 109 ? 62.60900 142.91700 100.38400 1.000 59.51000 190 VAL C N 1
ATOM 2719 C CA . VAL C 1 109 ? 62.66000 144.24800 100.99000 1.000 70.54000 190 VAL C CA 1
ATOM 2720 C C . VAL C 1 109 ? 63.99800 144.46000 101.68300 1.000 71.85000 190 VAL C C 1
ATOM 2721 O O . VAL C 1 109 ? 64.64600 145.50200 101.52800 1.000 70.81000 190 VAL C O 1
ATOM 2725 N N . THR C 1 110 ? 64.43200 143.46000 102.45400 1.000 66.14000 191 THR C N 1
ATOM 2726 C CA . THR C 1 110 ? 65.70300 143.55600 103.16400 1.000 60.90000 191 THR C CA 1
ATOM 2727 C C . THR C 1 110 ? 66.85900 143.77600 102.20100 1.000 63.04000 191 THR C C 1
ATOM 2728 O O . THR C 1 110 ? 67.74800 144.59700 102.46100 1.000 66.18000 191 THR C O 1
ATOM 2732 N N . ASN C 1 111 ? 66.86400 143.05700 101.07500 1.000 60.59000 192 ASN C N 1
ATOM 2733 C CA . ASN C 1 111 ? 67.99800 143.15700 100.16100 1.000 61.86000 192 ASN C CA 1
ATOM 2734 C C . ASN C 1 111 ? 67.95200 144.44300 99.34600 1.000 67.84000 192 ASN C C 1
ATOM 2735 O O . ASN C 1 111 ? 69.00100 145.02700 99.04500 1.000 59.30000 192 ASN C O 1
ATOM 2740 N N . VAL C 1 112 ? 66.75100 144.89100 98.97100 1.000 60.36000 193 VAL C N 1
ATOM 2741 C CA . VAL C 1 112 ? 66.61200 146.19100 98.32100 1.000 70.07000 193 VAL C CA 1
ATOM 2742 C C . VAL C 1 112 ? 67.06100 147.30000 99.26300 1.000 76.89000 193 VAL C C 1
ATOM 2743 O O . VAL C 1 112 ? 67.80700 148.20800 98.87900 1.000 61.23000 193 VAL C O 1
ATOM 2747 N N . ALA C 1 113 ? 66.62300 147.23000 100.52000 1.000 71.92000 194 ALA C N 1
ATOM 2748 C CA . ALA C 1 113 ? 66.98500 148.24800 101.49700 1.000 72.66000 194 ALA C CA 1
ATOM 2749 C C . ALA C 1 113 ? 68.47900 148.27100 101.78500 1.000 72.02000 194 ALA C C 1
ATOM 2750 O O . ALA C 1 113 ? 68.98700 149.28700 102.27300 1.000 69.50000 194 ALA C O 1
ATOM 2752 N N . ALA C 1 114 ? 69.19300 147.17900 101.50100 1.000 61.31000 195 ALA C N 1
ATOM 2753 C CA . ALA C 1 114 ? 70.63200 147.15700 101.72700 1.000 61.32000 195 ALA C CA 1
ATOM 2754 C C . ALA C 1 114 ? 71.39000 147.96500 100.68500 1.000 58.90000 195 ALA C C 1
ATOM 2755 O O . ALA C 1 114 ? 72.57900 148.23700 100.87300 1.000 65.35000 195 ALA C O 1
ATOM 2757 N N . ILE C 1 115 ? 70.73800 148.33700 99.59000 1.000 68.43000 196 ILE C N 1
ATOM 2758 C CA . ILE C 1 115 ? 71.33900 149.14800 98.53900 1.000 78.66000 196 ILE C CA 1
ATOM 2759 C C . ILE C 1 115 ? 70.91600 150.59600 98.75100 1.000 79.13000 196 ILE C C 1
ATOM 2760 O O . ILE C 1 115 ? 69.76000 150.87600 99.09300 1.000 60.19000 196 ILE C O 1
ATOM 2765 N N . ALA C 1 116 ? 71.85900 151.51900 98.55400 1.000 63.86000 197 ALA C N 1
ATOM 2766 C CA . ALA C 1 116 ? 71.60800 152.93500 98.81600 1.000 76.65000 197 ALA C CA 1
ATOM 2767 C C . ALA C 1 116 ? 70.36700 153.42700 98.08200 1.000 72.85000 197 ALA C C 1
ATOM 2768 O O . ALA C 1 116 ? 69.42700 153.94700 98.69600 1.000 69.69000 197 ALA C O 1
ATOM 2770 N N . CYS C 1 117 ? 70.34400 153.25600 96.75800 1.000 67.39000 198 CYS C N 1
ATOM 2771 C CA . CYS C 1 117 ? 69.16800 153.65300 95.98700 1.000 69.84000 198 CYS C CA 1
ATOM 2772 C C . CYS C 1 117 ? 67.93900 152.85200 96.39800 1.000 73.14000 198 CYS C C 1
ATOM 2773 O O . CYS C 1 117 ? 66.80900 153.33400 96.26300 1.000 71.57000 198 CYS C O 1
ATOM 2776 N N . GLY C 1 118 ? 68.13600 151.64000 96.92000 1.000 65.89000 199 GLY C N 1
ATOM 2777 C CA . GLY C 1 118 ? 67.00200 150.84200 97.35500 1.000 58.81000 199 GLY C CA 1
ATOM 2778 C C . GLY C 1 118 ? 66.29200 151.44200 98.55300 1.000 72.38000 199 GLY C C 1
ATOM 2779 O O . GLY C 1 118 ? 65.06500 151.56000 98.56400 1.000 68.66000 199 GLY C O 1
ATOM 2780 N N . ARG C 1 119 ? 67.04700 151.80600 99.59200 1.000 70.72000 200 ARG C N 1
ATOM 2781 C CA . ARG C 1 119 ? 66.40500 152.41700 100.75200 1.000 76.54000 200 ARG C CA 1
ATOM 2782 C C . ARG C 1 119 ? 65.91000 153.82500 100.43500 1.000 70.86000 200 ARG C C 1
ATOM 2783 O O . ARG C 1 119 ? 64.86900 154.24200 100.95600 1.000 68.08000 200 ARG C O 1
ATOM 2791 N N . GLU C 1 120 ? 66.62000 154.56200 99.57600 1.000 66.87000 201 GLU C N 1
ATOM 2792 C CA . GLU C 1 120 ? 66.07800 155.82200 99.07800 1.000 72.15000 201 GLU C CA 1
ATOM 2793 C C . GLU C 1 120 ? 64.71200 155.60300 98.44500 1.000 83.15000 201 GLU C C 1
ATOM 2794 O O . GLU C 1 120 ? 63.75000 156.32200 98.74300 1.000 76.35000 201 GLU C O 1
ATOM 2800 N N . PHE C 1 121 ? 64.60700 154.58900 97.57900 1.000 75.03000 202 PHE C N 1
ATOM 2801 C CA . PHE C 1 121 ? 63.34200 154.30800 96.90900 1.000 65.76000 202 PHE C CA 1
ATOM 2802 C C . PHE C 1 121 ? 62.24000 153.99900 97.91300 1.000 67.27000 202 PHE C C 1
ATOM 2803 O O . PHE C 1 121 ? 61.11000 154.48400 97.77600 1.000 73.88000 202 PHE C O 1
ATOM 2811 N N . LEU C 1 122 ? 62.54600 153.19400 98.93100 1.000 67.86000 203 LEU C N 1
ATOM 2812 C CA . LEU C 1 122 ? 61.49500 152.72900 99.83000 1.000 84.38000 203 LEU C CA 1
ATOM 2813 C C . LEU C 1 122 ? 60.94600 153.87100 100.67700 1.000 78.04000 203 LEU C C 1
ATOM 2814 O O . LEU C 1 122 ? 59.73700 153.93700 100.93400 1.000 67.90000 203 LEU C O 1
ATOM 2819 N N . VAL C 1 123 ? 61.81500 154.78300 101.11300 1.000 69.66000 204 VAL C N 1
ATOM 2820 C CA . VAL C 1 123 ? 61.35100 155.88400 101.95000 1.000 89.74000 204 VAL C CA 1
ATOM 2821 C C . VAL C 1 123 ? 60.69200 156.97300 101.10600 1.000 77.64000 204 VAL C C 1
ATOM 2822 O O . VAL C 1 123 ? 59.78100 157.65800 101.58200 1.000 85.00000 204 VAL C O 1
ATOM 2826 N N . ASN C 1 124 ? 61.11000 157.14300 99.84700 1.000 88.35000 205 ASN C N 1
ATOM 2827 C CA . ASN C 1 124 ? 60.44200 158.11300 98.98500 1.000 85.54000 205 ASN C CA 1
ATOM 2828 C C . ASN C 1 124 ? 59.07500 157.62300 98.52700 1.000 78.49000 205 ASN C C 1
ATOM 2829 O O . ASN C 1 124 ? 58.16100 158.43500 98.34700 1.000 103.83000 205 ASN C O 1
ATOM 2834 N N . SER C 1 125 ? 58.90800 156.31000 98.34200 1.000 88.68000 206 SER C N 1
ATOM 2835 C CA . SER C 1 125 ? 57.80000 155.79300 97.54800 1.000 76.14000 206 SER C CA 1
ATOM 2836 C C . SER C 1 125 ? 56.99400 154.67500 98.19100 1.000 69.96000 206 SER C C 1
ATOM 2837 O O . SER C 1 125 ? 55.86900 154.42800 97.73900 1.000 88.57000 206 SER C O 1
ATOM 2840 N N . SER C 1 126 ? 57.50300 153.99000 99.20900 1.000 79.10000 207 SER C N 1
ATOM 2841 C CA . SER C 1 126 ? 56.80300 152.83300 99.76200 1.000 94.07000 207 SER C CA 1
ATOM 2842 C C . SER C 1 126 ? 56.72400 152.92000 101.27500 1.000 88.63000 207 SER C C 1
ATOM 2843 O O . SER C 1 126 ? 56.97500 151.95100 101.99300 1.000 84.68000 207 SER C O 1
ATOM 2846 N N . ARG C 1 127 ? 56.33700 154.09100 101.78200 1.000 91.58000 208 ARG C N 1
ATOM 2847 C CA . ARG C 1 127 ? 56.27600 154.26500 103.22800 1.000 81.12000 208 ARG C CA 1
ATOM 2848 C C . ARG C 1 127 ? 55.12100 153.48700 103.84300 1.000 74.30000 208 ARG C C 1
ATOM 2849 O O . ARG C 1 127 ? 55.17700 153.13500 105.02600 1.000 88.83000 208 ARG C O 1
ATOM 2857 N N . VAL C 1 128 ? 54.07200 153.20500 103.06800 1.000 76.03000 209 VAL C N 1
ATOM 2858 C CA . VAL C 1 128 ? 52.99300 152.35900 103.57300 1.000 81.21000 209 VAL C CA 1
ATOM 2859 C C . VAL C 1 128 ? 53.52400 150.96100 103.86600 1.000 87.49000 209 VAL C C 1
ATOM 2860 O O . VAL C 1 128 ? 53.12200 150.31500 104.84200 1.000 89.27000 209 VAL C O 1
ATOM 2864 N N . LEU C 1 129 ? 54.45200 150.48200 103.03300 1.000 94.87000 210 LEU C N 1
ATOM 2865 C CA . LEU C 1 129 ? 55.15600 149.23800 103.32300 1.000 90.30000 210 LEU C CA 1
ATOM 2866 C C . LEU C 1 129 ? 55.91700 149.33800 104.63900 1.000 87.36000 210 LEU C C 1
ATOM 2867 O O . LEU C 1 129 ? 55.82900 148.44500 105.49000 1.000 87.67000 210 LEU C O 1
ATOM 2872 N N . LEU C 1 130 ? 56.66100 150.43100 104.82900 1.000 76.75000 211 LEU C N 1
ATOM 2873 C CA . LEU C 1 130 ? 57.40600 150.61400 106.07100 1.000 78.64000 211 LEU C CA 1
ATOM 2874 C C . LEU C 1 130 ? 56.47800 150.62500 107.28000 1.000 80.35000 211 LEU C C 1
ATOM 2875 O O . LEU C 1 130 ? 56.78400 150.01200 108.31000 1.000 89.58000 211 LEU C O 1
ATOM 2880 N N . ASP C 1 131 ? 55.34100 151.31700 107.17400 1.000 85.77000 212 ASP C N 1
ATOM 2881 C CA . ASP C 1 131 ? 54.38300 151.32800 108.27400 1.000 80.12000 212 ASP C CA 1
ATOM 2882 C C . ASP C 1 131 ? 53.88300 149.92400 108.57500 1.000 97.73000 212 ASP C C 1
ATOM 2883 O O . ASP C 1 131 ? 53.75500 149.53900 109.74400 1.000 100.81000 212 ASP C O 1
ATOM 2888 N N . THR C 1 132 ? 53.59200 149.14400 107.52900 1.000 85.17000 213 THR C N 1
ATOM 2889 C CA . THR C 1 132 ? 53.15700 147.76600 107.73200 1.000 95.46000 213 THR C CA 1
ATOM 2890 C C . THR C 1 132 ? 54.21900 146.96100 108.46900 1.000 90.18000 213 THR C C 1
ATOM 2891 O O . THR C 1 132 ? 53.90400 146.20700 109.39600 1.000 93.27000 213 THR C O 1
ATOM 2895 N N . ILE C 1 133 ? 55.48700 147.12900 108.08900 1.000 76.93000 214 ILE C N 1
ATOM 2896 C CA . ILE C 1 133 ? 56.56700 146.40300 108.75200 1.000 75.22000 214 ILE C CA 1
ATOM 2897 C C . ILE C 1 133 ? 56.63700 146.78700 110.22500 1.000 83.94000 214 ILE C C 1
ATOM 2898 O O . ILE C 1 133 ? 56.76500 145.92800 111.10600 1.000 84.36000 214 ILE C O 1
ATOM 2903 N N . LEU C 1 134 ? 56.55000 148.08900 110.51300 1.000 85.35000 215 LEU C N 1
ATOM 2904 C CA . LEU C 1 134 ? 56.51700 148.54600 111.90000 1.000 85.71000 215 LEU C CA 1
ATOM 2905 C C . LEU C 1 134 ? 55.30600 147.98700 112.63500 1.000 83.48000 215 LEU C C 1
ATOM 2906 O O . LEU C 1 134 ? 55.40400 147.59400 113.80400 1.000 93.15000 215 LEU C O 1
ATOM 2911 N N . GLN C 1 135 ? 54.15700 147.93900 111.96100 1.000 74.55000 216 GLN C N 1
ATOM 2912 C CA . GLN C 1 135 ? 52.94800 147.42100 112.58500 1.000 83.59000 216 GLN C CA 1
ATOM 2913 C C . GLN C 1 135 ? 53.09400 145.94200 112.92100 1.000 99.71000 216 GLN C C 1
ATOM 2914 O O . GLN C 1 135 ? 52.89600 145.53100 114.07000 1.000 107.73000 216 GLN C O 1
ATOM 2920 N N . LEU C 1 136 ? 53.45300 145.12600 111.92500 1.000 96.39000 217 LEU C N 1
ATOM 2921 C CA . LEU C 1 136 ? 53.49000 143.68000 112.11800 1.000 92.43000 217 LEU C CA 1
ATOM 2922 C C . LEU C 1 136 ? 54.53500 143.27000 113.14400 1.000 95.43000 217 LEU C C 1
ATOM 2923 O O . LEU C 1 136 ? 54.35000 142.27200 113.84800 1.000 98.78000 217 LEU C O 1
ATOM 2928 N N . LEU C 1 137 ? 55.63300 144.01900 113.24600 1.000 82.81000 218 LEU C N 1
ATOM 2929 C CA . LEU C 1 137 ? 56.58600 143.77500 114.32000 1.000 87.36000 218 LEU C CA 1
ATOM 2930 C C . LEU C 1 137 ? 55.93200 143.86100 115.69100 1.000 105.40000 218 LEU C C 1
ATOM 2931 O O . LEU C 1 137 ? 56.44900 143.28000 116.65200 1.000 108.12000 218 LEU C O 1
ATOM 2936 N N . GLY C 1 138 ? 54.80900 144.57000 115.80100 1.000 102.46000 219 GLY C N 1
ATOM 2937 C CA . GLY C 1 138 ? 54.07100 144.65300 117.04400 1.000 93.36000 219 GLY C CA 1
ATOM 2938 C C . GLY C 1 138 ? 52.97600 143.61400 117.17800 1.000 98.06000 219 GLY C C 1
ATOM 2939 O O . GLY C 1 138 ? 52.65200 143.20000 118.29500 1.000 104.53000 219 GLY C O 1
ATOM 2940 N N . ASP C 1 139 ? 52.39700 143.17700 116.05400 1.000 102.18000 220 ASP C N 1
ATOM 2941 C CA . ASP C 1 139 ? 51.30400 142.21000 116.11800 1.000 106.77000 220 ASP C CA 1
ATOM 2942 C C . ASP C 1 139 ? 51.80100 140.78600 116.34600 1.000 111.70000 220 ASP C C 1
ATOM 2943 O O . ASP C 1 139 ? 51.06600 139.96100 116.90100 1.000 115.45000 220 ASP C O 1
ATOM 2948 N N . LEU C 1 140 ? 53.02500 140.47900 115.92200 1.000 111.54000 221 LEU C N 1
ATOM 2949 C CA . LEU C 1 140 ? 53.60600 139.16300 116.16000 1.000 103.26000 221 LEU C CA 1
ATOM 2950 C C . LEU C 1 140 ? 54.00600 139.03400 117.62300 1.000 113.98000 221 LEU C C 1
ATOM 2951 O O . LEU C 1 140 ? 54.79400 139.83900 118.12700 1.000 111.12000 221 LEU C O 1
ATOM 2956 N N . LYS C 1 141 ? 53.47400 138.01700 118.30200 1.000 122.23000 222 LYS C N 1
ATOM 2957 C CA . LYS C 1 141 ? 53.85800 137.77400 119.68400 1.000 117.21000 222 LYS C CA 1
ATOM 2958 C C . LYS C 1 141 ? 55.16200 136.97600 119.73800 1.000 113.21000 222 LYS C C 1
ATOM 2959 O O . LYS C 1 141 ? 55.46200 136.20700 118.82000 1.000 117.57000 222 LYS C O 1
ATOM 2965 N N . PRO C 1 142 ? 55.97200 137.15900 120.79900 1.000 111.54000 223 PRO C N 1
ATOM 2966 C CA . PRO C 1 142 ? 57.29500 136.51600 120.84100 1.000 112.84000 223 PRO C CA 1
ATOM 2967 C C . PRO C 1 142 ? 57.23800 135.00700 120.66300 1.000 112.45000 223 PRO C C 1
ATOM 2968 O O . PRO C 1 142 ? 56.79700 134.28500 121.56200 1.000 125.45000 223 PRO C O 1
ATOM 2972 N N . GLY C 1 143 ? 57.67700 134.52300 119.50400 1.000 102.82000 224 GLY C N 1
ATOM 2973 C CA . GLY C 1 143 ? 57.68400 133.09800 119.25300 1.000 88.18000 224 GLY C CA 1
ATOM 2974 C C . GLY C 1 143 ? 57.09200 132.69800 117.91600 1.000 108.14000 224 GLY C C 1
ATOM 2975 O O . GLY C 1 143 ? 57.48600 131.67400 117.34800 1.000 117.83000 224 GLY C O 1
ATOM 2976 N N . GLN C 1 144 ? 56.14300 133.48000 117.40200 1.000 98.77000 225 GLN C N 1
ATOM 2977 C CA . GLN C 1 144 ? 55.52700 133.18000 116.11600 1.000 106.76000 225 GLN C CA 1
ATOM 2978 C C . GLN C 1 144 ? 56.23900 133.94600 115.00900 1.000 104.18000 225 GLN C C 1
ATOM 2979 O O . GLN C 1 144 ? 56.46200 135.15600 115.12300 1.000 94.86000 225 GLN C O 1
ATOM 2985 N N . CYS C 1 145 ? 56.60200 133.22600 113.94700 1.000 108.56000 226 CYS C N 1
ATOM 2986 C CA . CYS C 1 145 ? 57.31400 133.79500 112.80400 1.000 93.98000 226 CYS C CA 1
ATOM 2987 C C . CYS C 1 145 ? 58.54000 134.59200 113.24300 1.000 89.82000 226 CYS C C 1
ATOM 2988 O O . CYS C 1 145 ? 58.79600 135.69800 112.76300 1.000 94.32000 226 CYS C O 1
ATOM 2991 N N . THR C 1 146 ? 59.30700 134.01900 114.17300 1.000 81.14000 227 THR C N 1
ATOM 2992 C CA . THR C 1 146 ? 60.55500 134.64400 114.59800 1.000 82.02000 227 THR C CA 1
ATOM 2993 C C . THR C 1 146 ? 61.46600 134.92100 113.40700 1.000 88.61000 227 THR C C 1
ATOM 2994 O O . THR C 1 146 ? 62.15700 135.94500 113.36600 1.000 85.42000 227 THR C O 1
ATOM 2998 N N . LYS C 1 147 ? 61.46900 134.02200 112.41900 1.000 84.48000 228 LYS C N 1
ATOM 2999 C CA . LYS C 1 147 ? 62.25300 134.24800 111.21000 1.000 78.53000 228 LYS C CA 1
ATOM 3000 C C . LYS C 1 147 ? 61.78200 135.49600 110.47600 1.000 80.85000 228 LYS C C 1
ATOM 3001 O O . LYS C 1 147 ? 62.59900 136.26300 109.95500 1.000 72.27000 228 LYS C O 1
ATOM 3007 N N . LEU C 1 148 ? 60.46500 135.71400 110.41700 1.000 78.64000 229 LEU C N 1
ATOM 3008 C CA . LEU C 1 148 ? 59.94100 136.91000 109.76600 1.000 80.11000 229 LEU C CA 1
ATOM 3009 C C . LEU C 1 148 ? 60.27500 138.16300 110.56700 1.000 86.53000 229 LEU C C 1
ATOM 3010 O O . LEU C 1 148 ? 60.62300 139.20000 109.99100 1.000 83.17000 229 LEU C O 1
ATOM 3015 N N . LYS C 1 149 ? 60.17900 138.08000 111.89600 1.000 78.05000 230 LYS C N 1
ATOM 3016 C CA . LYS C 1 149 ? 60.51800 139.22000 112.74000 1.000 68.09000 230 LYS C CA 1
ATOM 3017 C C . LYS C 1 149 ? 61.97900 139.61700 112.56900 1.000 76.97000 230 LYS C C 1
ATOM 3018 O O . LYS C 1 149 ? 62.31700 140.80600 112.60700 1.000 84.03000 230 LYS C O 1
ATOM 3024 N N . VAL C 1 150 ? 62.85800 138.63500 112.36000 1.000 79.12000 231 VAL C N 1
ATOM 3025 C CA . VAL C 1 150 ? 64.27700 138.93400 112.18800 1.000 69.36000 231 VAL C CA 1
ATOM 3026 C C . VAL C 1 150 ? 64.51600 139.65900 110.87100 1.000 74.07000 231 VAL C C 1
ATOM 3027 O O . VAL C 1 150 ? 65.28200 140.62700 110.81200 1.000 73.11000 231 VAL C O 1
ATOM 3031 N N . LEU C 1 151 ? 63.87200 139.20800 109.79500 1.000 71.82000 232 LEU C N 1
ATOM 3032 C CA . LEU C 1 151 ? 64.07200 139.84500 108.49700 1.000 77.62000 232 LEU C CA 1
ATOM 3033 C C . LEU C 1 151 ? 63.56600 141.28300 108.51000 1.000 84.41000 232 LEU C C 1
ATOM 3034 O O . LEU C 1 151 ? 64.24000 142.19600 108.01700 1.000 72.94000 232 LEU C O 1
ATOM 3047 N N . LEU C 1 153 ? 63.21000 143.28400 111.08400 1.000 69.98000 234 LEU C N 1
ATOM 3048 C CA . LEU C 1 153 ? 64.14700 144.08500 111.86700 1.000 73.00000 234 LEU C CA 1
ATOM 3049 C C . LEU C 1 153 ? 65.38900 144.42900 111.05300 1.000 74.65000 234 LEU C C 1
ATOM 3050 O O . LEU C 1 153 ? 65.92700 145.53700 111.16500 1.000 75.34000 234 LEU C O 1
ATOM 3063 N N . SER C 1 155 ? 65.43800 144.83200 107.85000 1.000 72.93000 236 SER C N 1
ATOM 3064 C CA . SER C 1 155 ? 65.06800 145.77700 106.80600 1.000 74.95000 236 SER C CA 1
ATOM 3065 C C . SER C 1 155 ? 64.93400 147.18800 107.36600 1.000 71.85000 236 SER C C 1
ATOM 3066 O O . SER C 1 155 ? 65.34700 148.15700 106.72000 1.000 66.84000 236 SER C O 1
ATOM 3069 N N . LEU C 1 156 ? 64.37200 147.32300 108.57000 1.000 73.80000 237 LEU C N 1
ATOM 3070 C CA . LEU C 1 156 ? 64.27000 148.64000 109.19100 1.000 67.98000 237 LEU C CA 1
ATOM 3071 C C . LEU C 1 156 ? 65.64800 149.21400 109.49700 1.000 72.72000 237 LEU C C 1
ATOM 3072 O O . LEU C 1 156 ? 65.87900 150.41500 109.31500 1.000 77.53000 237 LEU C O 1
ATOM 3077 N N . TYR C 1 157 ? 66.58000 148.37600 109.95600 1.000 64.09000 238 TYR C N 1
ATOM 3078 C CA . TYR C 1 157 ? 67.94800 148.85100 110.12800 1.000 65.63000 238 TYR C CA 1
ATOM 3079 C C . TYR C 1 157 ? 68.52200 149.33400 108.80600 1.000 71.04000 238 TYR C C 1
ATOM 3080 O O . TYR C 1 157 ? 69.22400 150.35000 108.75800 1.000 84.22000 238 TYR C O 1
ATOM 3089 N N . ASN C 1 158 ? 68.25100 148.60600 107.72300 1.000 75.04000 239 ASN C N 1
ATOM 3090 C CA . ASN C 1 158 ? 68.87000 148.94900 106.45100 1.000 74.04000 239 ASN C CA 1
ATOM 3091 C C . ASN C 1 158 ? 68.36300 150.29000 105.93800 1.000 77.88000 239 ASN C C 1
ATOM 3092 O O . ASN C 1 158 ? 69.15900 151.13400 105.50800 1.000 66.63000 239 ASN C O 1
ATOM 3097 N N . VAL C 1 159 ? 67.04800 150.52200 105.99600 1.000 62.46000 240 VAL C N 1
ATOM 3098 C CA . VAL C 1 159 ? 66.54700 151.80100 105.50900 1.000 80.81000 240 VAL C CA 1
ATOM 3099 C C . VAL C 1 159 ? 66.95300 152.92900 106.45100 1.000 82.51000 240 VAL C C 1
ATOM 3100 O O . VAL C 1 159 ? 67.05600 154.08300 106.02900 1.000 78.44000 240 VAL C O 1
ATOM 3104 N N . SER C 1 160 ? 67.22200 152.62400 107.72200 1.000 82.19000 241 SER C N 1
ATOM 3105 C CA . SER C 1 160 ? 67.64900 153.66200 108.65500 1.000 71.18000 241 SER C CA 1
ATOM 3106 C C . SER C 1 160 ? 69.06200 154.16000 108.37500 1.000 66.86000 241 SER C C 1
ATOM 3107 O O . SER C 1 160 ? 69.45700 155.19400 108.92300 1.000 81.75000 241 SER C O 1
ATOM 3110 N N . ILE C 1 161 ? 69.83300 153.45900 107.54000 1.000 65.40000 242 ILE C N 1
ATOM 3111 C CA . ILE C 1 161 ? 71.07700 154.02600 107.03600 1.000 66.66000 242 ILE C CA 1
ATOM 3112 C C . ILE C 1 161 ? 70.79800 155.28400 106.22200 1.000 79.18000 242 ILE C C 1
ATOM 3113 O O . ILE C 1 161 ? 71.67000 156.14900 106.08400 1.000 69.87000 242 ILE C O 1
ATOM 3118 N N . ASN C 1 162 ? 69.59000 155.40500 105.67900 1.000 70.68000 243 ASN C N 1
ATOM 3119 C CA . ASN C 1 162 ? 69.18400 156.56300 104.89900 1.000 73.32000 243 ASN C CA 1
ATOM 3120 C C . ASN C 1 162 ? 68.58200 157.60700 105.83100 1.000 77.87000 243 ASN C C 1
ATOM 3121 O O . ASN C 1 162 ? 67.72200 157.28300 106.65600 1.000 70.50000 243 ASN C O 1
ATOM 3126 N N . LEU C 1 163 ? 69.03100 158.85800 105.69100 1.000 77.90000 244 LEU C N 1
ATOM 3127 C CA . LEU C 1 163 ? 68.63400 159.91600 106.61700 1.000 64.50000 244 LEU C CA 1
ATOM 3128 C C . LEU C 1 163 ? 67.11600 160.04100 106.70700 1.000 71.28000 244 LEU C C 1
ATOM 3129 O O . LEU C 1 163 ? 66.54000 160.00500 107.80100 1.000 71.04000 244 LEU C O 1
ATOM 3134 N N . LYS C 1 164 ? 66.45000 160.18300 105.55700 1.000 71.10000 245 LYS C N 1
ATOM 3135 C CA . LYS C 1 164 ? 64.99000 160.18900 105.54600 1.000 66.93000 245 LYS C CA 1
ATOM 3136 C C . LYS C 1 164 ? 64.42700 158.90800 106.14100 1.000 72.29000 245 LYS C C 1
ATOM 3137 O O . LYS C 1 164 ? 63.37400 158.93300 106.79300 1.000 79.23000 245 LYS C O 1
ATOM 3143 N N . GLY C 1 165 ? 65.11300 157.78400 105.93200 1.000 77.26000 246 GLY C N 1
ATOM 3144 C CA . GLY C 1 165 ? 64.64000 156.52600 106.48500 1.000 74.08000 246 GLY C CA 1
ATOM 3145 C C . GLY C 1 165 ? 64.71300 156.49700 107.99900 1.000 68.45000 246 GLY C C 1
ATOM 3146 O O . GLY C 1 165 ? 63.76100 156.08800 108.66900 1.000 66.98000 246 GLY C O 1
ATOM 3147 N N . LEU C 1 166 ? 65.84100 156.94400 108.55900 1.000 63.96000 247 LEU C N 1
ATOM 3148 C CA . LEU C 1 166 ? 65.95800 157.04700 110.01200 1.000 71.05000 247 LEU C CA 1
ATOM 3149 C C . LEU C 1 166 ? 64.87600 157.94700 110.59600 1.000 79.97000 247 LEU C C 1
ATOM 3150 O O . LEU C 1 166 ? 64.26700 157.61300 111.61700 1.000 81.62000 247 LEU C O 1
ATOM 3155 N N . LYS C 1 167 ? 64.60900 159.08400 109.94800 1.000 78.66000 248 LYS C N 1
ATOM 3156 C CA . LYS C 1 167 ? 63.62100 160.02600 110.46700 1.000 81.54000 248 LYS C CA 1
ATOM 3157 C C . LYS C 1 167 ? 62.22300 159.41900 110.48100 1.000 78.98000 248 LYS C C 1
ATOM 3158 O O . LYS C 1 167 ? 61.51900 159.48600 111.49600 1.000 76.13000 248 LYS C O 1
ATOM 3164 N N . TYR C 1 168 ? 61.79900 158.82300 109.36300 1.000 74.20000 249 TYR C N 1
ATOM 3165 C CA . TYR C 1 168 ? 60.41200 158.37300 109.25400 1.000 73.85000 249 TYR C CA 1
ATOM 3166 C C . TYR C 1 168 ? 60.11300 157.23700 110.22600 1.000 86.19000 249 TYR C C 1
ATOM 3167 O O . TYR C 1 168 ? 59.01200 157.16100 110.78500 1.000 92.64000 249 TYR C O 1
ATOM 3176 N N . ILE C 1 169 ? 61.07900 156.34200 110.43400 1.000 82.05000 250 ILE C N 1
ATOM 3177 C CA . ILE C 1 169 ? 60.87600 155.21600 111.34100 1.000 88.79000 250 ILE C CA 1
ATOM 3178 C C . ILE C 1 169 ? 60.83700 155.69400 112.78400 1.000 86.66000 250 ILE C C 1
ATOM 3179 O O . ILE C 1 169 ? 59.90700 155.38200 113.53600 1.000 88.55000 250 ILE C O 1
ATOM 3184 N N . SER C 1 170 ? 61.86400 156.44200 113.19600 1.000 78.02000 251 SER C N 1
ATOM 3185 C CA . SER C 1 170 ? 61.97100 156.85100 114.59200 1.000 91.80000 251 SER C CA 1
ATOM 3186 C C . SER C 1 170 ? 60.79300 157.71800 115.01800 1.000 93.18000 251 SER C C 1
ATOM 3187 O O . SER C 1 170 ? 60.43600 157.74200 116.20100 1.000 93.57000 251 SER C O 1
ATOM 3190 N N . GLU C 1 171 ? 60.17000 158.42100 114.07600 1.000 91.02000 252 GLU C N 1
ATOM 3191 C CA . GLU C 1 171 ? 58.99900 159.23200 114.36500 1.000 87.14000 252 GLU C CA 1
ATOM 3192 C C . GLU C 1 171 ? 57.69600 158.46600 114.18100 1.000 93.97000 252 GLU C C 1
ATOM 3193 O O . GLU C 1 171 ? 56.62500 159.07800 114.14600 1.000 96.58000 252 GLU C O 1
ATOM 3199 N N . SER C 1 172 ? 57.76200 157.14700 114.06200 1.000 96.82000 253 SER C N 1
ATOM 3200 C CA . SER C 1 172 ? 56.55000 156.35200 114.03400 1.000 106.92000 253 SER C CA 1
ATOM 3201 C C . SER C 1 172 ? 55.92700 156.32600 115.42900 1.000 103.06000 253 SER C C 1
ATOM 3202 O O . SER C 1 172 ? 56.63800 156.33000 116.44000 1.000 97.23000 253 SER C O 1
ATOM 3205 N N . PRO C 1 173 ? 54.59800 156.32200 115.51200 1.000 103.73000 254 PRO C N 1
ATOM 3206 C CA . PRO C 1 173 ? 53.94100 156.30300 116.82600 1.000 103.44000 254 PRO C CA 1
ATOM 3207 C C . PRO C 1 173 ? 54.23800 155.01200 117.57600 1.000 106.99000 254 PRO C C 1
ATOM 3208 O O . PRO C 1 173 ? 54.01100 153.91400 117.06500 1.000 106.94000 254 PRO C O 1
ATOM 3212 N N . GLY C 1 174 ? 54.74500 155.15500 118.80000 1.000 103.11000 255 GLY C N 1
ATOM 3213 C CA . GLY C 1 174 ? 55.05500 153.99400 119.61200 1.000 106.22000 255 GLY C CA 1
ATOM 3214 C C . GLY C 1 174 ? 56.29900 153.24900 119.20200 1.000 106.42000 255 GLY C C 1
ATOM 3215 O O . GLY C 1 174 ? 56.47000 152.09100 119.58500 1.000 110.69000 255 GLY C O 1
ATOM 3216 N N . PHE C 1 175 ? 57.18100 153.88900 118.43700 1.000 98.13000 256 PHE C N 1
ATOM 3217 C CA . PHE C 1 175 ? 58.38200 153.22200 117.94500 1.000 96.80000 256 PHE C CA 1
ATOM 3218 C C . PHE C 1 175 ? 59.30200 152.82600 119.09200 1.000 105.63000 256 PHE C C 1
ATOM 3219 O O . PHE C 1 175 ? 59.67500 151.65500 119.23400 1.000 105.92000 256 PHE C O 1
ATOM 3227 N N . ILE C 1 176 ? 59.68700 153.79600 119.92500 1.000 113.83000 257 ILE C N 1
ATOM 3228 C CA . ILE C 1 176 ? 60.57100 153.50000 121.05500 1.000 108.76000 257 ILE C CA 1
ATOM 3229 C C . ILE C 1 176 ? 59.94800 152.49000 122.01400 1.000 115.60000 257 ILE C C 1
ATOM 3230 O O . ILE C 1 176 ? 60.65900 151.57800 122.45900 1.000 111.37000 257 ILE C O 1
ATOM 3235 N N . PRO C 1 177 ? 58.66100 152.58000 122.38000 1.000 108.32000 258 PRO C N 1
ATOM 3236 C CA . PRO C 1 177 ? 58.06600 151.48800 123.17200 1.000 106.26000 258 PRO C CA 1
ATOM 3237 C C . PRO C 1 177 ? 58.19200 150.12700 122.51400 1.000 112.81000 258 PRO C C 1
ATOM 3238 O O . PRO C 1 177 ? 58.43800 149.12900 123.20300 1.000 118.48000 258 PRO C O 1
ATOM 3242 N N . LEU C 1 178 ? 58.02600 150.06200 121.19000 1.000 114.05000 259 LEU C N 1
ATOM 3243 C CA . LEU C 1 178 ? 58.11600 148.78800 120.48300 1.000 98.80000 259 LEU C CA 1
ATOM 3244 C C . LEU C 1 178 ? 59.49200 148.15900 120.65000 1.000 103.02000 259 LEU C C 1
ATOM 3245 O O . LEU C 1 178 ? 59.60700 146.94000 120.81900 1.000 106.84000 259 LEU C O 1
ATOM 3250 N N . LEU C 1 179 ? 60.54700 148.97600 120.61600 1.000 87.86000 260 LEU C N 1
ATOM 3251 C CA . LEU C 1 179 ? 61.90400 148.44700 120.72100 1.000 99.99000 260 LEU C CA 1
ATOM 3252 C C . LEU C 1 179 ? 62.12700 147.71700 122.04100 1.000 111.28000 260 LEU C C 1
ATOM 3253 O O . LEU C 1 179 ? 62.78000 146.66700 122.07100 1.000 113.91000 260 LEU C O 1
ATOM 3258 N N . TRP C 1 180 ? 61.59700 148.25000 123.14600 1.000 105.62000 261 TRP C N 1
ATOM 3259 C CA . TRP C 1 180 ? 61.79700 147.58100 124.42700 1.000 106.34000 261 TRP C CA 1
ATOM 3260 C C . TRP C 1 180 ? 60.91900 146.34800 124.54500 1.000 113.78000 261 TRP C C 1
ATOM 3261 O O . TRP C 1 180 ? 61.33200 145.34100 125.13200 1.000 119.16000 261 TRP C O 1
ATOM 3272 N N . TRP C 1 181 ? 59.70900 146.40300 123.99000 1.000 98.24000 262 TRP C N 1
ATOM 3273 C CA . TRP C 1 181 ? 58.89000 145.20200 123.95000 1.000 96.74000 262 TRP C CA 1
ATOM 3274 C C . TRP C 1 181 ? 59.52700 144.13300 123.07300 1.000 114.12000 262 TRP C C 1
ATOM 3275 O O . TRP C 1 181 ? 59.33600 142.93500 123.31100 1.000 121.43000 262 TRP C O 1
ATOM 3286 N N . LEU C 1 182 ? 60.28800 144.54500 122.05900 1.000 111.07000 263 LEU C N 1
ATOM 3287 C CA . LEU C 1 182 ? 61.02500 143.59200 121.24200 1.000 100.24000 263 LEU C CA 1
ATOM 3288 C C . LEU C 1 182 ? 62.25200 143.04900 121.96100 1.000 103.69000 263 LEU C C 1
ATOM 3289 O O . LEU C 1 182 ? 62.69600 141.93800 121.65700 1.000 98.94000 263 LEU C O 1
ATOM 3294 N N . LEU C 1 183 ? 62.81600 143.80500 122.90600 1.000 101.41000 264 LEU C N 1
ATOM 3295 C CA . LEU C 1 183 ? 63.89600 143.26200 123.72100 1.000 109.33000 264 LEU C CA 1
ATOM 3296 C C . LEU C 1 183 ? 63.39100 142.24800 124.73900 1.000 111.26000 264 LEU C C 1
ATOM 3297 O O . LEU C 1 183 ? 64.18500 141.44900 125.24600 1.000 118.65000 264 LEU C O 1
ATOM 3302 N N . SER C 1 184 ? 62.09100 142.26000 125.04800 1.000 107.36000 265 SER C N 1
ATOM 3303 C CA . SER C 1 184 ? 61.51400 141.21600 125.88400 1.000 116.93000 265 SER C CA 1
ATOM 3304 C C . SER C 1 184 ? 61.52400 139.86300 125.19000 1.000 121.91000 265 SER C C 1
ATOM 3305 O O . SER C 1 184 ? 61.42200 138.83300 125.86400 1.000 118.15000 265 SER C O 1
ATOM 3308 N N . ASP C 1 185 ? 61.63700 139.85000 123.86600 1.000 117.49000 266 ASP C N 1
ATOM 3309 C CA . ASP C 1 185 ? 61.60600 138.60500 123.11700 1.000 114.64000 266 ASP C CA 1
ATOM 3310 C C . ASP C 1 185 ? 62.77300 137.72000 123.54200 1.000 111.12000 266 ASP C C 1
ATOM 3311 O O . ASP C 1 185 ? 63.90900 138.20400 123.64000 1.000 99.35000 266 ASP C O 1
ATOM 3316 N N . PRO C 1 186 ? 62.53800 136.43300 123.81600 1.000 108.85000 267 PRO C N 1
ATOM 3317 C CA . PRO C 1 186 ? 63.62100 135.56900 124.30600 1.000 105.97000 267 PRO C CA 1
ATOM 3318 C C . PRO C 1 186 ? 64.62000 135.13700 123.24300 1.000 108.90000 267 PRO C C 1
ATOM 3319 O O . PRO C 1 186 ? 65.67400 134.59400 123.60200 1.000 102.51000 267 PRO C O 1
ATOM 3323 N N . ASP C 1 187 ? 64.33900 135.35800 121.96200 1.000 106.93000 268 ASP C N 1
ATOM 3324 C CA . ASP C 1 187 ? 65.22300 134.88500 120.90500 1.000 86.90000 268 ASP C CA 1
ATOM 3325 C C . ASP C 1 187 ? 66.45200 135.78200 120.80000 1.000 91.97000 268 ASP C C 1
ATOM 3326 O O . ASP C 1 187 ? 66.33400 137.01000 120.74000 1.000 97.48000 268 ASP C O 1
ATOM 3331 N N . ALA C 1 188 ? 67.63500 135.16100 120.76800 1.000 97.72000 269 ALA C N 1
ATOM 3332 C CA . ALA C 1 188 ? 68.87800 135.92600 120.75800 1.000 93.98000 269 ALA C CA 1
ATOM 3333 C C . ALA C 1 188 ? 69.09200 136.65800 119.43900 1.000 99.84000 269 ALA C C 1
ATOM 3334 O O . ALA C 1 188 ? 69.78500 137.68200 119.40700 1.000 91.52000 269 ALA C O 1
ATOM 3336 N N . GLU C 1 189 ? 68.52300 136.15400 118.34400 1.000 94.20000 270 GLU C N 1
ATOM 3337 C CA . GLU C 1 189 ? 68.70200 136.82400 117.06200 1.000 93.38000 270 GLU C CA 1
ATOM 3338 C C . GLU C 1 189 ? 67.79700 138.04700 116.94300 1.000 90.56000 270 GLU C C 1
ATOM 3339 O O . GLU C 1 189 ? 68.22200 139.08500 116.42300 1.000 90.53000 270 GLU C O 1
ATOM 3345 N N . VAL C 1 190 ? 66.55100 137.93900 117.41300 1.000 79.79000 271 VAL C N 1
ATOM 3346 C CA . VAL C 1 190 ? 65.68400 139.11100 117.51900 1.000 76.59000 271 VAL C CA 1
ATOM 3347 C C . VAL C 1 190 ? 66.37700 140.19900 118.32600 1.000 91.67000 271 VAL C C 1
ATOM 3348 O O . VAL C 1 190 ? 66.45100 141.36400 117.91100 1.000 87.57000 271 VAL C O 1
ATOM 3352 N N . CYS C 1 191 ? 66.92100 139.81900 119.48500 1.000 87.33000 272 CYS C N 1
ATOM 3353 C CA . CYS C 1 191 ? 67.56300 140.78900 120.36400 1.000 95.09000 272 CYS C CA 1
ATOM 3354 C C . CYS C 1 191 ? 68.78300 141.41800 119.70700 1.000 86.62000 272 CYS C C 1
ATOM 3355 O O . CYS C 1 191 ? 69.00800 142.62700 119.83900 1.000 94.59000 272 CYS C O 1
ATOM 3358 N N . LEU C 1 192 ? 69.58600 140.61800 119.00200 1.000 84.92000 273 LEU C N 1
ATOM 3359 C CA . LEU C 1 192 ? 70.73600 141.17300 118.29800 1.000 84.94000 273 LEU C CA 1
ATOM 3360 C C . LEU C 1 192 ? 70.30800 142.30200 117.37300 1.000 93.61000 273 LEU C C 1
ATOM 3361 O O . LEU C 1 192 ? 70.91900 143.37600 117.35500 1.000 88.60000 273 LEU C O 1
ATOM 3366 N N . HIS C 1 193 ? 69.23700 142.08200 116.61400 1.000 78.43000 274 HIS C N 1
ATOM 3367 C CA . HIS C 1 193 ? 68.83800 143.05300 115.61000 1.000 91.20000 274 HIS C CA 1
ATOM 3368 C C . HIS C 1 193 ? 68.00700 144.19000 116.18300 1.000 95.02000 274 HIS C C 1
ATOM 3369 O O . HIS C 1 193 ? 67.94000 145.25700 115.56300 1.000 86.70000 274 HIS C O 1
ATOM 3376 N N . VAL C 1 194 ? 67.38700 144.00100 117.35000 1.000 89.11000 275 VAL C N 1
ATOM 3377 C CA . VAL C 1 194 ? 66.84500 145.14700 118.07000 1.000 84.33000 275 VAL C CA 1
ATOM 3378 C C . VAL C 1 194 ? 67.98100 146.03500 118.56300 1.000 86.63000 275 VAL C C 1
ATOM 3379 O O . VAL C 1 194 ? 67.92200 147.26600 118.44700 1.000 91.95000 275 VAL C O 1
ATOM 3383 N N . LEU C 1 195 ? 69.04900 145.42500 119.09200 1.000 88.77000 276 LEU C N 1
ATOM 3384 C CA . LEU C 1 195 ? 70.17800 146.20300 119.59400 1.000 88.58000 276 LEU C CA 1
ATOM 3385 C C . LEU C 1 195 ? 70.90300 146.94200 118.47800 1.000 92.35000 276 LEU C C 1
ATOM 3386 O O . LEU C 1 195 ? 71.50500 147.99400 118.72600 1.000 98.25000 276 LEU C O 1
ATOM 3391 N N . ARG C 1 196 ? 70.88000 146.40600 117.25600 1.000 91.52000 277 ARG C N 1
ATOM 3392 C CA . ARG C 1 196 ? 71.50800 147.11400 116.14600 1.000 92.14000 277 ARG C CA 1
ATOM 3393 C C . ARG C 1 196 ? 70.63900 148.27200 115.68000 1.000 90.07000 277 ARG C C 1
ATOM 3394 O O . ARG C 1 196 ? 71.15700 149.32700 115.29900 1.000 80.04000 277 ARG C O 1
ATOM 3402 N N . LEU C 1 197 ? 69.31700 148.08900 115.70700 1.000 77.29000 278 LEU C N 1
ATOM 3403 C CA . LEU C 1 197 ? 68.40900 149.17300 115.35800 1.000 79.49000 278 LEU C CA 1
ATOM 3404 C C . LEU C 1 197 ? 68.52500 150.31400 116.35900 1.000 92.83000 278 LEU C C 1
ATOM 3405 O O . LEU C 1 197 ? 68.65700 151.48200 115.97500 1.000 92.66000 278 LEU C O 1
ATOM 3410 N N . VAL C 1 198 ? 68.49000 149.98900 117.65400 1.000 91.96000 279 VAL C N 1
ATOM 3411 C CA . VAL C 1 198 ? 68.69300 151.00000 118.68800 1.000 95.53000 279 VAL C CA 1
ATOM 3412 C C . VAL C 1 198 ? 70.05000 151.67700 118.51600 1.000 92.56000 279 VAL C C 1
ATOM 3413 O O . VAL C 1 198 ? 70.16300 152.90400 118.60600 1.000 88.27000 279 VAL C O 1
ATOM 3417 N N . GLN C 1 199 ? 71.09500 150.89000 118.24800 1.000 85.01000 280 GLN C N 1
ATOM 3418 C CA . GLN C 1 199 ? 72.42400 151.45500 118.03200 1.000 86.96000 280 GLN C CA 1
ATOM 3419 C C . GLN C 1 199 ? 72.43400 152.42900 116.85700 1.000 96.06000 280 GLN C C 1
ATOM 3420 O O . GLN C 1 199 ? 73.15500 153.43400 116.87800 1.000 94.60000 280 GLN C O 1
ATOM 3426 N N . SER C 1 200 ? 71.63700 152.15100 115.82300 1.000 97.48000 281 SER C N 1
ATOM 3427 C CA . SER C 1 200 ? 71.59200 153.03700 114.66400 1.000 90.84000 281 SER C CA 1
ATOM 3428 C C . SER C 1 200 ? 70.96500 154.37800 115.02100 1.000 96.61000 281 SER C C 1
ATOM 3429 O O . SER C 1 200 ? 71.45100 155.43200 114.58900 1.000 82.84000 281 SER C O 1
ATOM 3432 N N . VAL C 1 201 ? 69.88300 154.35500 115.80400 1.000 81.94000 282 VAL C N 1
ATOM 3433 C CA . VAL C 1 201 ? 69.23500 155.59500 116.22400 1.000 86.08000 282 VAL C CA 1
ATOM 3434 C C . VAL C 1 201 ? 70.17800 156.42000 117.08900 1.000 98.64000 282 VAL C C 1
ATOM 3435 O O . VAL C 1 201 ? 70.37900 157.61800 116.85300 1.000 100.20000 282 VAL C O 1
ATOM 3439 N N . VAL C 1 202 ? 70.77800 155.78300 118.10000 1.000 95.84000 283 VAL C N 1
ATOM 3440 C CA . VAL C 1 202 ? 71.63400 156.49800 119.04200 1.000 99.93000 283 VAL C CA 1
ATOM 3441 C C . VAL C 1 202 ? 72.83200 157.11700 118.33400 1.000 93.53000 283 VAL C C 1
ATOM 3442 O O . VAL C 1 202 ? 73.36600 158.13900 118.78000 1.000 102.59000 283 VAL C O 1
ATOM 3446 N N . LEU C 1 203 ? 73.25800 156.54000 117.21000 1.000 100.25000 284 LEU C N 1
ATOM 3447 C CA . LEU C 1 203 ? 74.40800 157.07400 116.48600 1.000 95.70000 284 LEU C CA 1
ATOM 3448 C C . LEU C 1 203 ? 74.12100 158.40200 115.78700 1.000 100.89000 284 LEU C C 1
ATOM 3449 O O . LEU C 1 203 ? 74.99300 158.89300 115.06200 1.000 116.19000 284 LEU C O 1
ATOM 3454 N N . GLU C 1 204 ? 72.94200 158.99400 115.97900 1.000 117.14000 285 GLU C N 1
ATOM 3455 C CA . GLU C 1 204 ? 72.58500 160.26300 115.36400 1.000 131.20000 285 GLU C CA 1
ATOM 3456 C C . GLU C 1 204 ? 71.95300 161.17300 116.41000 1.000 132.22000 285 GLU C C 1
ATOM 3457 O O . GLU C 1 204 ? 71.21800 160.69600 117.28200 1.000 127.48000 285 GLU C O 1
ATOM 3463 N N . PRO C 1 205 ? 72.24600 162.48400 116.36900 1.000 142.17000 286 PRO C N 1
ATOM 3464 C CA . PRO C 1 205 ? 71.62700 163.42200 117.32200 1.000 138.92000 286 PRO C CA 1
ATOM 3465 C C . PRO C 1 205 ? 70.10900 163.37900 117.31600 1.000 151.85000 286 PRO C C 1
ATOM 3466 O O . PRO C 1 205 ? 69.48400 163.86900 116.37400 1.000 147.64000 286 PRO C O 1
ATOM 3470 N N . GLU C 1 206 ? 69.49800 162.81800 118.36100 1.000 163.79000 287 GLU C N 1
ATOM 3471 C CA . GLU C 1 206 ? 68.06600 162.55500 118.32900 1.000 153.68000 287 GLU C CA 1
ATOM 3472 C C . GLU C 1 206 ? 67.38400 162.88100 119.65000 1.000 155.13000 287 GLU C C 1
ATOM 3473 O O . GLU C 1 206 ? 68.01800 162.95900 120.71200 1.000 157.04000 287 GLU C O 1
ATOM 3479 N N . VAL C 1 207 ? 66.05900 163.06400 119.54500 1.000 157.73000 288 VAL C N 1
ATOM 3480 C CA . VAL C 1 207 ? 65.19900 163.24700 120.70400 1.000 157.71000 288 VAL C CA 1
ATOM 3481 C C . VAL C 1 207 ? 65.40600 162.10400 121.68800 1.000 157.44000 288 VAL C C 1
ATOM 3482 O O . VAL C 1 207 ? 65.53700 160.93800 121.29500 1.000 154.17000 288 VAL C O 1
ATOM 3486 N N . PHE C 1 208 ? 65.43700 162.44300 122.97800 1.000 171.08000 289 PHE C N 1
ATOM 3487 C CA . PHE C 1 208 ? 65.48800 161.46100 124.05200 1.000 156.77000 289 PHE C CA 1
ATOM 3488 C C . PHE C 1 208 ? 64.34500 161.73100 125.02200 1.000 161.35000 289 PHE C C 1
ATOM 3489 O O . PHE C 1 208 ? 64.11400 162.87900 125.41500 1.000 156.31000 289 PHE C O 1
ATOM 3497 N N . SER C 1 209 ? 63.63600 160.67200 125.40300 1.000 162.19000 290 SER C N 1
ATOM 3498 C CA . SER C 1 209 ? 62.48100 160.77600 126.29300 1.000 157.88000 290 SER C CA 1
ATOM 3499 C C . SER C 1 209 ? 62.25800 159.48000 127.07700 1.000 152.86000 290 SER C C 1
ATOM 3500 O O . SER C 1 209 ? 61.45500 158.62900 126.68200 1.000 145.12000 290 SER C O 1
ATOM 3503 N N . SER C 1 217 ? 64.96800 157.16500 128.86100 1.000 142.74000 298 SER C N 1
ATOM 3504 C CA . SER C 1 217 ? 64.68300 156.93300 130.26900 1.000 142.22000 298 SER C CA 1
ATOM 3505 C C . SER C 1 217 ? 63.93000 155.62600 130.46800 1.000 149.00000 298 SER C C 1
ATOM 3506 O O . SER C 1 217 ? 63.82100 155.12800 131.59000 1.000 142.69000 298 SER C O 1
ATOM 3509 N N . SER C 1 218 ? 63.38700 155.08700 129.37700 1.000 155.16000 299 SER C N 1
ATOM 3510 C CA . SER C 1 218 ? 62.71900 153.79300 129.39400 1.000 151.93000 299 SER C CA 1
ATOM 3511 C C . SER C 1 218 ? 63.65800 152.65100 129.03800 1.000 138.02000 299 SER C C 1
ATOM 3512 O O . SER C 1 218 ? 63.21400 151.49800 128.98000 1.000 128.50000 299 SER C O 1
ATOM 3515 N N . LEU C 1 219 ? 64.94300 152.94900 128.79700 1.000 137.76000 300 LEU C N 1
ATOM 3516 C CA . LEU C 1 219 ? 65.97700 151.97100 128.48100 1.000 143.49000 300 LEU C CA 1
ATOM 3517 C C . LEU C 1 219 ? 65.95300 150.81500 129.46800 1.000 145.30000 300 LEU C C 1
ATOM 3518 O O . LEU C 1 219 ? 66.34400 150.99400 130.62900 1.000 145.50000 300 LEU C O 1
ATOM 3523 N N . PRO C 1 220 ? 65.52300 149.61600 129.05900 1.000 144.58000 301 PRO C N 1
ATOM 3524 C CA . PRO C 1 220 ? 65.63600 148.47200 129.96700 1.000 153.68000 301 PRO C CA 1
ATOM 3525 C C . PRO C 1 220 ? 67.10200 148.20000 130.23400 1.000 143.34000 301 PRO C C 1
ATOM 3526 O O . PRO C 1 220 ? 67.64200 147.20000 129.75000 1.000 144.24000 301 PRO C O 1
ATOM 3530 N N . LEU C 1 221 ? 67.76800 149.09900 130.97000 1.000 152.82000 302 LEU C N 1
ATOM 3531 C CA . LEU C 1 221 ? 69.18000 148.90200 131.26500 1.000 142.69000 302 LEU C CA 1
ATOM 3532 C C . LEU C 1 221 ? 69.42700 147.57600 131.95900 1.000 142.15000 302 LEU C C 1
ATOM 3533 O O . LEU C 1 221 ? 70.56700 147.12500 132.01100 1.000 127.06000 302 LEU C O 1
ATOM 3538 N N . GLN C 1 222 ? 68.39400 146.94000 132.49600 1.000 147.92000 303 GLN C N 1
ATOM 3539 C CA . GLN C 1 222 ? 68.55300 145.55700 132.91300 1.000 151.14000 303 GLN C CA 1
ATOM 3540 C C . GLN C 1 222 ? 68.82700 144.68600 131.69900 1.000 145.67000 303 GLN C C 1
ATOM 3541 O O . GLN C 1 222 ? 69.92600 144.14800 131.56500 1.000 133.30000 303 GLN C O 1
ATOM 3547 N N . ARG C 1 223 ? 67.85500 144.57500 130.79700 1.000 144.56000 304 ARG C N 1
ATOM 3548 C CA . ARG C 1 223 ? 67.97800 143.64100 129.68100 1.000 126.91000 304 ARG C CA 1
ATOM 3549 C C . ARG C 1 223 ? 69.13800 144.00700 128.76000 1.000 135.51000 304 ARG C C 1
ATOM 3550 O O . ARG C 1 223 ? 69.73500 143.12300 128.13800 1.000 149.90000 304 ARG C O 1
ATOM 3558 N N . ILE C 1 224 ? 69.50400 145.28800 128.68800 1.000 134.66000 305 ILE C N 1
ATOM 3559 C CA . ILE C 1 224 ? 70.68300 145.65400 127.91000 1.000 136.04000 305 ILE C CA 1
ATOM 3560 C C . ILE C 1 224 ? 71.94000 145.27800 128.67700 1.000 133.56000 305 ILE C C 1
ATOM 3561 O O . ILE C 1 224 ? 72.89900 144.76000 128.09800 1.000 135.34000 305 ILE C O 1
ATOM 3566 N N . LEU C 1 225 ? 71.95400 145.51700 129.99100 1.000 143.09000 306 LEU C N 1
ATOM 3567 C CA . LEU C 1 225 ? 73.06000 145.04100 130.81800 1.000 142.26000 306 LEU C CA 1
ATOM 3568 C C . LEU C 1 225 ? 73.01000 143.52600 130.98000 1.000 133.51000 306 LEU C C 1
ATOM 3569 O O . LEU C 1 225 ? 74.05600 142.87200 131.06100 1.000 119.14000 306 LEU C O 1
ATOM 3574 N N . ALA C 1 226 ? 71.80400 142.94900 131.02700 1.000 139.75000 307 ALA C N 1
ATOM 3575 C CA . ALA C 1 226 ? 71.69000 141.49500 131.09800 1.000 140.00000 307 ALA C CA 1
ATOM 3576 C C . ALA C 1 226 ? 72.30700 140.84300 129.87000 1.000 140.55000 307 ALA C C 1
ATOM 3577 O O . ALA C 1 226 ? 72.89600 139.76000 129.96000 1.000 145.05000 307 ALA C O 1
ATOM 3587 N N . SER C 1 228 ? 74.67300 142.32300 128.16800 1.000 138.29000 309 SER C N 1
ATOM 3588 C CA . SER C 1 228 ? 76.02100 142.85800 128.00700 1.000 131.35000 309 SER C CA 1
ATOM 3589 C C . SER C 1 228 ? 77.08000 141.82300 128.36200 1.000 140.09000 309 SER C C 1
ATOM 3590 O O . SER C 1 228 ? 78.21400 141.90600 127.87500 1.000 144.76000 309 SER C O 1
ATOM 3593 N N . LYS C 1 229 ? 76.73500 140.84500 129.19500 1.000 146.19000 310 LYS C N 1
ATOM 3594 C CA . LYS C 1 229 ? 77.62800 139.74700 129.56000 1.000 148.40000 310 LYS C CA 1
ATOM 3595 C C . LYS C 1 229 ? 76.99000 138.46100 129.04600 1.000 145.86000 310 LYS C C 1
ATOM 3596 O O . LYS C 1 229 ? 76.24000 137.79400 129.76300 1.000 148.59000 310 LYS C O 1
ATOM 3602 N N . SER C 1 230 ? 77.28600 138.12300 127.79300 1.000 141.13000 311 SER C N 1
ATOM 3603 C CA . SER C 1 230 ? 76.76000 136.92300 127.16000 1.000 134.49000 311 SER C CA 1
ATOM 3604 C C . SER C 1 230 ? 77.90500 136.20100 126.46700 1.000 131.04000 311 SER C C 1
ATOM 3605 O O . SER C 1 230 ? 78.96500 136.77900 126.20900 1.000 126.55000 311 SER C O 1
ATOM 3608 N N . ARG C 1 231 ? 77.68600 134.92000 126.16900 1.000 137.29000 312 ARG C N 1
ATOM 3609 C CA . ARG C 1 231 ? 78.71300 134.13700 125.50000 1.000 132.01000 312 ARG C CA 1
ATOM 3610 C C . ARG C 1 231 ? 78.51900 134.06500 123.98900 1.000 129.13000 312 ARG C C 1
ATOM 3611 O O . ARG C 1 231 ? 79.41300 133.58400 123.28900 1.000 119.46000 312 ARG C O 1
ATOM 3619 N N . ASN C 1 232 ? 77.39100 134.53300 123.47000 1.000 122.28000 313 ASN C N 1
ATOM 3620 C CA . ASN C 1 232 ? 77.33300 134.95000 122.08100 1.000 103.88000 313 ASN C CA 1
ATOM 3621 C C . ASN C 1 232 ? 78.22400 136.18600 121.96400 1.000 116.29000 313 ASN C C 1
ATOM 3622 O O . ASN C 1 232 ? 77.83900 137.25200 122.47600 1.000 122.19000 313 ASN C O 1
ATOM 3627 N N . PRO C 1 233 ? 79.37400 136.10700 121.31800 1.000 119.30000 314 PRO C N 1
ATOM 3628 C CA . PRO C 1 233 ? 80.30000 137.25700 121.26100 1.000 125.95000 314 PRO C CA 1
ATOM 3629 C C . PRO C 1 233 ? 79.91800 138.32900 120.25400 1.000 113.49000 314 PRO C C 1
ATOM 3630 O O . PRO C 1 233 ? 80.69100 139.27100 120.06300 1.000 119.51000 314 PRO C O 1
ATOM 3634 N N . ARG C 1 234 ? 78.75800 138.21900 119.62200 1.000 124.70000 315 ARG C N 1
ATOM 3635 C CA . ARG C 1 234 ? 78.17500 139.30000 118.84700 1.000 126.98000 315 ARG C CA 1
ATOM 3636 C C . ARG C 1 234 ? 77.04300 139.99600 119.58300 1.000 133.13000 315 ARG C C 1
ATOM 3637 O O . ARG C 1 234 ? 76.83400 141.19500 119.37200 1.000 153.00000 315 ARG C O 1
ATOM 3645 N N . LEU C 1 235 ? 76.32600 139.27300 120.45300 1.000 103.89000 316 LEU C N 1
ATOM 3646 C CA . LEU C 1 235 ? 75.26400 139.88800 121.24100 1.000 119.79000 316 LEU C CA 1
ATOM 3647 C C . LEU C 1 235 ? 75.84100 140.79100 122.32400 1.000 124.75000 316 LEU C C 1
ATOM 3648 O O . LEU C 1 235 ? 75.46100 141.96200 122.44500 1.000 134.96000 316 LEU C O 1
ATOM 3653 N N . GLN C 1 236 ? 76.76100 140.25400 123.13100 1.000 120.55000 317 GLN C N 1
ATOM 3654 C CA . GLN C 1 236 ? 77.40600 141.06300 124.16000 1.000 129.69000 317 GLN C CA 1
ATOM 3655 C C . GLN C 1 236 ? 78.16400 142.23000 123.54200 1.000 134.16000 317 GLN C C 1
ATOM 3656 O O . GLN C 1 236 ? 78.20300 143.32800 124.11100 1.000 139.69000 317 GLN C O 1
ATOM 3662 N N . THR C 1 237 ? 78.76300 142.01500 122.36800 1.000 127.06000 318 THR C N 1
ATOM 3663 C CA . THR C 1 237 ? 79.41800 143.10900 121.65900 1.000 124.67000 318 THR C CA 1
ATOM 3664 C C . THR C 1 237 ? 78.40900 144.13600 121.15900 1.000 124.98000 318 THR C C 1
ATOM 3665 O O . THR C 1 237 ? 78.71600 145.33200 121.10700 1.000 122.68000 318 THR C O 1
ATOM 3669 N N . ALA C 1 238 ? 77.20200 143.69400 120.79700 1.000 127.74000 319 ALA C N 1
ATOM 3670 C CA . ALA C 1 238 ? 76.18100 144.63600 120.35300 1.000 123.78000 319 ALA C CA 1
ATOM 3671 C C . ALA C 1 238 ? 75.63700 145.46300 121.51000 1.000 121.93000 319 ALA C C 1
ATOM 3672 O O . ALA C 1 238 ? 75.20700 146.60400 121.30400 1.000 127.92000 319 ALA C O 1
ATOM 3674 N N . ALA C 1 239 ? 75.63800 144.91200 122.72800 1.000 119.78000 320 ALA C N 1
ATOM 3675 C CA . ALA C 1 239 ? 75.19400 145.69100 123.87700 1.000 128.58000 320 ALA C CA 1
ATOM 3676 C C . ALA C 1 239 ? 76.31800 146.56900 124.41500 1.000 127.71000 320 ALA C C 1
ATOM 3677 O O . ALA C 1 239 ? 76.08600 147.73300 124.75700 1.000 129.70000 320 ALA C O 1
ATOM 3679 N N . GLN C 1 240 ? 77.54100 146.03600 124.47800 1.000 123.58000 321 GLN C N 1
ATOM 3680 C CA . GLN C 1 240 ? 78.66000 146.80900 125.00800 1.000 133.13000 321 GLN C CA 1
ATOM 3681 C C . GLN C 1 240 ? 78.94400 148.03500 124.14600 1.000 137.91000 321 GLN C C 1
ATOM 3682 O O . GLN C 1 240 ? 79.14700 149.13800 124.66500 1.000 144.69000 321 GLN C O 1
ATOM 3688 N N . GLU C 1 241 ? 78.96400 147.86200 122.82100 1.000 134.56000 322 GLU C N 1
ATOM 3689 C CA . GLU C 1 241 ? 79.13900 149.01300 121.94100 1.000 133.55000 322 GLU C CA 1
ATOM 3690 C C . GLU C 1 241 ? 77.96700 149.97600 122.06100 1.000 129.79000 322 GLU C C 1
ATOM 3691 O O . GLU C 1 241 ? 78.14500 151.19600 121.97400 1.000 137.99000 322 GLU C O 1
ATOM 3697 N N . LEU C 1 242 ? 76.76000 149.44500 122.26600 1.000 116.60000 323 LEU C N 1
ATOM 3698 C CA . LEU C 1 242 ? 75.60100 150.30400 122.47900 1.000 125.50000 323 LEU C CA 1
ATOM 3699 C C . LEU C 1 242 ? 75.70400 151.07000 123.79100 1.000 130.71000 323 LEU C C 1
ATOM 3700 O O . LEU C 1 242 ? 75.28900 152.23200 123.86100 1.000 140.37000 323 LEU C O 1
ATOM 3705 N N . LEU C 1 243 ? 76.26300 150.44800 124.83300 1.000 132.62000 324 LEU C N 1
ATOM 3706 C CA . LEU C 1 243 ? 76.35700 151.11000 126.13000 1.000 132.25000 324 LEU C CA 1
ATOM 3707 C C . LEU C 1 243 ? 77.31100 152.29700 126.09600 1.000 135.17000 324 LEU C C 1
ATOM 3708 O O . LEU C 1 243 ? 77.09400 153.28000 126.81400 1.000 141.08000 324 LEU C O 1
ATOM 3713 N N . GLU C 1 244 ? 78.36700 152.22400 125.28200 1.000 124.95000 325 GLU C N 1
ATOM 3714 C CA . GLU C 1 244 ? 79.24800 153.37400 125.10200 1.000 137.26000 325 GLU C CA 1
ATOM 3715 C C . GLU C 1 244 ? 78.46500 154.60100 124.65600 1.000 149.02000 325 GLU C C 1
ATOM 3716 O O . GLU C 1 244 ? 78.63900 155.70200 125.19200 1.000 153.99000 325 GLU C O 1
ATOM 3722 N N . ASP C 1 245 ? 77.59200 154.42200 123.66400 1.000 139.74000 326 ASP C N 1
ATOM 3723 C CA . ASP C 1 245 ? 76.84900 155.54700 123.11300 1.000 140.72000 326 ASP C CA 1
ATOM 3724 C C . ASP C 1 245 ? 75.82900 156.08200 124.10900 1.000 141.12000 326 ASP C C 1
ATOM 3725 O O . ASP C 1 245 ? 75.58900 157.29300 124.16900 1.000 160.91000 326 ASP C O 1
ATOM 3730 N N . LEU C 1 246 ? 75.22600 155.20000 124.90700 1.000 129.68000 327 LEU C N 1
ATOM 3731 C CA . LEU C 1 246 ? 74.22000 155.62300 125.87400 1.000 130.64000 327 LEU C CA 1
ATOM 3732 C C . LEU C 1 246 ? 74.80000 156.46900 127.00100 1.000 146.89000 327 LEU C C 1
ATOM 3733 O O . LEU C 1 246 ? 74.03200 157.02900 127.79200 1.000 135.71000 327 LEU C O 1
ATOM 3738 N N . ARG C 1 247 ? 76.12500 156.57500 127.08900 1.000 151.38000 328 ARG C N 1
ATOM 3739 C CA . ARG C 1 247 ? 76.79400 157.46800 128.02600 1.000 155.63000 328 ARG C CA 1
ATOM 3740 C C . ARG C 1 247 ? 77.20900 158.77900 127.36900 1.000 154.93000 328 ARG C C 1
ATOM 3741 O O . ARG C 1 247 ? 76.95300 159.85800 127.91200 1.000 154.77000 328 ARG C O 1
ATOM 3749 N N . THR C 1 248 ? 77.84000 158.70100 126.20100 1.000 152.11000 329 THR C N 1
ATOM 3750 C CA . THR C 1 248 ? 78.29000 159.88200 125.47500 1.000 149.83000 329 THR C CA 1
ATOM 3751 C C . THR C 1 248 ? 77.13500 160.55600 124.73500 1.000 136.95000 329 THR C C 1
ATOM 3752 O O . THR C 1 248 ? 76.08400 160.83300 125.31800 1.000 117.29000 329 THR C O 1
ATOM 3756 N N . PRO D 2 7 ? 52.12300 146.69100 76.55000 1.000 130.64000 2276 PRO D N 1
ATOM 3757 C CA . PRO D 2 7 ? 53.52400 146.48100 76.93800 1.000 134.55000 2276 PRO D CA 1
ATOM 3758 C C . PRO D 2 7 ? 54.42700 146.16700 75.74300 1.000 130.21000 2276 PRO D C 1
ATOM 3759 O O . PRO D 2 7 ? 54.19000 145.19100 75.02800 1.000 124.96000 2276 PRO D O 1
ATOM 3763 N N . LEU D 2 8 ? 55.45400 146.99100 75.54000 1.000 115.57000 2277 LEU D N 1
ATOM 3764 C CA . LEU D 2 8 ? 56.33200 146.86800 74.38600 1.000 112.93000 2277 LEU D CA 1
ATOM 3765 C C . LEU D 2 8 ? 57.57100 146.04300 74.72400 1.000 104.68000 2277 LEU D C 1
ATOM 3766 O O . LEU D 2 8 ? 57.96100 145.90000 75.88500 1.000 90.90000 2277 LEU D O 1
ATOM 3771 N N . ILE D 2 9 ? 58.19500 145.50100 73.67900 1.000 96.10000 2278 ILE D N 1
ATOM 3772 C CA . ILE D 2 9 ? 59.19500 144.44800 73.81300 1.000 84.80000 2278 ILE D CA 1
ATOM 3773 C C . ILE D 2 9 ? 60.38900 144.77800 72.92800 1.000 80.83000 2278 ILE D C 1
ATOM 3774 O O . ILE D 2 9 ? 60.25600 144.84600 71.69900 1.000 100.11000 2278 ILE D O 1
ATOM 3779 N N . LEU D 2 10 ? 61.55300 144.96200 73.54700 1.000 68.21000 2279 LEU D N 1
ATOM 3780 C CA . LEU D 2 10 ? 62.79900 145.19400 72.82500 1.000 75.67000 2279 LEU D CA 1
ATOM 3781 C C . LEU D 2 10 ? 63.49000 143.86400 72.57100 1.000 83.71000 2279 LEU D C 1
ATOM 3782 O O . LEU D 2 10 ? 63.77100 143.11300 73.51200 1.000 80.65000 2279 LEU D O 1
ATOM 3787 N N . VAL D 2 11 ? 63.79200 143.58800 71.30700 1.000 85.95000 2280 VAL D N 1
ATOM 3788 C CA . VAL D 2 11 ? 64.37600 142.30700 70.94800 1.000 84.82000 2280 VAL D CA 1
ATOM 3789 C C . VAL D 2 11 ? 65.83900 142.50000 70.58500 1.000 82.91000 2280 VAL D C 1
ATOM 3790 O O . VAL D 2 11 ? 66.19800 142.59000 69.40600 1.000 103.12000 2280 VAL D O 1
ATOM 3794 N N . GLY D 2 12 ? 66.69200 142.59600 71.60100 1.000 94.98000 2281 GLY D N 1
ATOM 3795 C CA . GLY D 2 12 ? 68.12200 142.53400 71.37200 1.000 93.53000 2281 GLY D CA 1
ATOM 3796 C C . GLY D 2 12 ? 68.53800 141.08800 71.22300 1.000 102.13000 2281 GLY D C 1
ATOM 3797 O O . GLY D 2 12 ? 68.24100 140.25500 72.08500 1.000 118.92000 2281 GLY D O 1
ATOM 3798 N N . GLU D 2 13 ? 69.20900 140.77700 70.12100 1.000 107.76000 2282 GLU D N 1
ATOM 3799 C CA . GLU D 2 13 ? 69.63900 139.40600 69.84700 1.000 116.76000 2282 GLU D CA 1
ATOM 3800 C C . GLU D 2 13 ? 70.44800 138.81300 71.00400 1.000 123.74000 2282 GLU D C 1
ATOM 3801 O O . GLU D 2 13 ? 71.13200 139.52600 71.74100 1.000 137.40000 2282 GLU D O 1
#

CATH classification: 1.25.10.10

Organism: Homo sapiens (NCBI:txid9606)

Secondary structure (DSSP, 8-state):
-HHHHHHHHHHHHHHHH--HHHHHHHHHHTTSHHHHHHHHSSSHHHHHHHHHHH--HHHHT---HHHHHHHHHHHHHHHHHHHSHHHHHHHHHH-HHHHHHHHHHHHHS-TTSSHHHHH---HHHHTTBHHHHHHHHTSTTHHHHHHHHHT---HHHHHHHHHHHHHHHT-STTSSSSHHHHHHTS-HHHHH----SSHHHHHHHHHHHHHHHT-/--S-SS------S-SSS--------HHHHSSB--------------EE-/-TTTHHHHHHHHHHHHHHH--HHHHHHHHHHTTSHHHHHHHHTSTHHHHHHHHHHH--TTTT---SHHHHHHHHHHHHHHHHHTSHHHHHHHHHH-HHHHHHHHHHHHHS-TTTTHHHHH---HHHHHTSHHHHHHHHTSTTHHHHHHHHHT---HHHHHHHHHHHHHHHTS---------HHHHH----SSTTHHHHHHHHHHHHH-/--EE---

Sequence (479 aa):
QLNEAKQQLLQQAEYCTEGAAACTLLWGVSSSEEVVKAILGGDKALKFFSITGQTESFVKSLLDSDESQFVFALAGIVTNVAAIACGREFLVNSSRVLLDTILQLLGDLKPGQCTKLKVLLSLYNVSINLKGLKYISESPGFIPLLWWLLSDPDAEVCLHVLRLVQSVVLEPEVFSKSASEFRSSLPLQRILASKSRNPRLQTAAQELLEDLRTLKRNLLNEFDRIIENQEKSLKASKSTPDGTIKDRRLFHHVSLEPITCVPFRQQLNEAKQQLLQQAEYCTEGAAACTLLWGVSSSEEVVKAILGGDKALKFFSITGQTESFVKSLDSDESQFVFALAGIVTNVAAIACGREFLVNSSRVLLDTILQLLGDLKPGQCTKLKVLLSLYNVSINLKGLKYISESPGFIPLLWWLLSDPDAEVCLHVLRLVQSVVLEPEVFSSSLPLQRILASKSRNPRLQTAAQELLEDLRTPLILVGE

Foldseek 3Di:
DVVVVVVVVVVVVVVVLCCLVVLQVVLVPLLDPVSLVVCPPDCNVLVVLVVLLVLLVVLVPPDDPSSLSNNLSSLSNLLSLLQDQVSLVCCLVRPVVSVVSLLVSLQSDQQPPSLSSLLSLNLLSNLVDPSSLLSQVPPPCNQVSLVRQLVRPDLSSVLSSLSSVLSNLVDCVSQDPDNLVSLVSHPLVSLVCCPDPDVSSVVSSVVSVVSSVVD/DVDPDPDDDDDDPDPVDDDDDDDDDPCVVPPDDPQDVPDRDDDDDDDDD/DVCPVVVVVVVVVVVVVVLCCLVVLLVLLVVLLDQVVLVVLVPDPCNLVVLQVLLVLLVQLVPDDDSNLSNNLSSLSNLLSLLQHPVSLVCCLVRPVVSVVSLLVSLVVDDQPPPVVSNLSLNLLSSCVPVSSVVSQVPPPCNVVSLVSQLVRPDLSSNLSSLSSLLSNLVDDDDDDPPPCCVSLVCLDDPPVSSVVSSVVSVVSVVD/DDDDDDD

Nearest PDB structures (foldseek):
  7ldg-assembly1_A-2  TM=1.003E+00  e=6.032E-27  Homo sapiens
  7ldg-assembly1_C-2  TM=9.443E-01  e=1.662E-21  Homo sapiens
  7f7o-assembly1_A  TM=7.587E-01  e=4.980E-03  Homo sapiens
  3nmx-assembly1_A  TM=7.243E-01  e=3.329E-03  Homo sapiens
  3nmx-assembly3_C  TM=6.832E-01  e=5.208E-03  Homo sapiens